Protein AF-A0A8S3RHS4-F1 (afdb_monomer)

Secondary structure (DSSP, 8-state):
-------------------------------HHHHHHHT-TT--TTT-----SS---SS-GGGS-EEEEEEEES---HHHHHHHHHHT-TT-B-TTSPBP--EEEE-STT--HHHHHHHHHTT-EEEE--SS-PPP-TTTHHHHHHHHHHHHHHTT---GGG--EE--GGG---TTHHHHHHHHTT--EE---EE--SSTTSPPPPPEEGGG---S--SSSPPP-S--TT-EE--EEPEEPTTSSSEESSGGG-SS--SSHHHHHHHHHHHHHHHHTTT-PPEEEEE-GGGGGSHHHHHHHHHHHHHHTT-TTEEE--HHHHHHHHHS---GGGGGG-GGGPPP-TTS-------------PPSS-----HHHHHHHHHHHHHHHHHHHHHHHHHHHHHHHHHHHHHHHHHHHHTT-PPPP---------------PPPPPPPP------------------------------------------------------------SSPPPTTHHHHHHHHHHHHHHHT--

pLDDT: mean 75.08, std 28.62, range [23.17, 98.94]

InterPro domains:
  IPR002509 NodB homology domain [PF01522] (65-188)
  IPR011330 Glycoside hydrolase/deacetylase, beta/alpha-barrel [SSF88713] (63-330)
  IPR052740 Carbohydrate Esterase 4 [PTHR45985] (30-362)

Foldseek 3Di:
DDDDDDDDDDDDDDDPPPPPPPPPPVPPPDFPLLVVLVPDPPQAFPFWFGKDLFLPDPAPLVQFFQEEEEEAEEAAAPLLLVLCCLQQPQVQDALLSGGFEYEYAYEAPNHDLCSLLVNVVSVYQYEHAFHPLDADELVCQLVRRLVRLVCCCPSNVDPSLSHQEYEYRPLADHAQSNLVSSVVSNHQEYARFEDEDLALLDGDIAKTAQQSHDRDDRPHDDYYPDGDGRRIYDHLYWAQALVSHDTDSALVRHPDNQPFLVSLLSSLVSSSCSQSVPRSGHHYHYYYSVQPVDVSNSVSSNVNSVVQSPDNRYGNHYPVLSSLCSSPPDTSVCVSVSVSRDDPPPPPDPPPDDDDDDDDDDDDDDDPDDPVRVVVVVVVVVVVVVVVVVVVVVVVVVVVVVVVVVVVVVVVVVVVDDDDDDDDDDDDDDDDDDDDDDDDDDDDDDDDDDDDDDDDDDDDDDDDDDDDDDDDDDDDDDDDDDDDDDDDDDDDDDDDDDDDDDDPDDDDDPVVVVVVVVVVVVVVVVVPD

Solvent-accessible surface area (backbone atoms only — not comparable to full-atom values): 32596 Å² total; per-residue (Å²): 135,90,84,90,83,90,80,91,77,86,86,80,84,77,84,77,78,80,74,77,75,72,80,77,74,79,69,83,71,72,41,70,44,28,53,53,34,70,73,34,92,79,59,42,63,66,56,25,41,58,44,37,57,51,76,85,57,105,54,59,77,88,36,48,49,30,37,32,28,42,39,36,50,46,47,45,31,75,72,47,47,53,53,46,52,68,66,57,34,77,88,47,29,25,72,70,70,27,56,39,26,34,25,35,27,35,20,50,61,80,37,40,35,71,55,47,33,51,43,42,76,70,62,30,41,57,24,28,18,28,34,81,61,54,88,67,40,95,85,49,41,61,57,30,50,52,48,23,45,49,45,44,22,72,66,14,69,42,61,61,90,66,42,26,41,37,32,45,42,95,42,44,41,50,23,56,55,43,65,54,44,39,49,74,70,60,30,52,35,40,44,29,57,56,41,84,44,89,47,70,84,50,78,57,68,34,63,22,25,23,56,63,26,71,66,68,74,66,82,51,70,44,54,41,81,57,62,42,74,57,35,31,40,39,59,35,50,28,42,52,25,59,84,60,77,48,54,19,58,27,72,69,62,26,90,55,68,54,91,42,33,68,47,33,31,47,28,53,48,55,51,48,48,44,30,62,80,62,50,34,43,67,43,70,47,41,34,51,63,73,51,46,76,43,63,43,45,38,50,15,51,42,52,46,51,55,56,46,49,70,36,83,53,33,37,47,29,20,61,68,48,51,50,55,37,70,34,58,75,68,36,55,95,53,49,77,72,36,67,83,71,57,60,85,72,84,83,59,82,83,82,73,86,83,78,93,77,90,82,94,81,86,79,86,92,80,78,83,67,54,72,68,54,47,52,51,50,52,52,49,58,48,51,52,52,53,51,51,52,52,53,50,52,52,50,52,54,53,52,52,53,51,51,52,51,53,52,52,51,54,50,57,63,58,73,74,63,82,79,89,86,81,89,84,84,90,89,89,87,82,90,82,89,81,92,78,91,84,87,86,85,87,85,90,87,88,87,91,89,89,86,84,90,82,87,88,87,86,86,89,85,89,88,87,89,82,90,90,81,89,84,90,85,89,85,89,84,87,81,90,85,87,85,82,91,82,89,81,91,82,87,91,81,83,87,91,87,88,90,85,90,83,89,85,86,74,93,79,63,84,74,61,58,62,60,53,52,57,52,55,56,57,56,62,63,63,77,74,115

Nearest PDB structures (foldseek):
  5z34-assembly1_A  TM=9.126E-01  e=9.620E-29  Bombyx mori
  5znt-assembly1_A  TM=9.200E-01  e=1.596E-27  Bombyx mori
  6hm9-assembly1_A  TM=7.798E-01  e=4.340E-07  Bacillus anthracis
  6hpa-assembly1_A  TM=7.767E-01  e=2.994E-06  Bacillus anthracis
  7bkf-assembly1_A  TM=7.700E-01  e=2.512E-06  Bacillus anthracis

Sequence (529 aa):
MNCKCLFNFLFFTTFVTLSASRYGIEYSSEPSACVTCMNNKTCLAPDCFCCRDELRLPISKRDIPQIVFFTFDDALTDSATKFYHRLFNESRKNPNGCPISMTLFVSHHDTKYNNVNHLYRKGMEIAAHSVSHAHMSNKNFMKEAKNQKRNLATLGGVPENEIVGWRSPFLEPVGDMQPHALKTLGYTYDATLTYSKRSLKDKAPTPFTLDFGWPYDCKVKPCPKRRHFGFWEVPVVSLLDYLHKYDCVYVDGCNNPPPDESSAYKFLMDNFNSYHSKNRVPFGINMHPSWFYIPARLNAMDRFIQTLSKMDDVFIVSVKKMIDWLKNPIGLSQINTFQPWQCQNNNMPHNSHQSHNSQKQKPAWNRQSDPVTRRRNYIRARLEKIQAMRKQSQKQHSDDLTRLHHSNEARKKWWTHKPARHETSHVPARHEDIHVPKPTKPAAIAPWVHRRHDRPVKQNARRPMIIKTSPTAQVVAEVPFWKRKHKTNVSPIKQNEEVAWWEKAIPRTRSSKVEIAKKKELMKKKNRK

Structure (mmCIF, N/CA/C/O backbone):
data_AF-A0A8S3RHS4-F1
#
_entry.id   AF-A0A8S3RHS4-F1
#
loop_
_atom_site.group_PDB
_atom_site.id
_atom_site.type_symbol
_atom_site.label_atom_id
_atom_site.label_alt_id
_atom_site.label_comp_id
_atom_site.label_asym_id
_atom_site.label_entity_id
_atom_site.label_seq_id
_atom_site.pdbx_PDB_ins_code
_atom_site.Cartn_x
_atom_site.Cartn_y
_atom_site.Cartn_z
_atom_site.occupancy
_atom_site.B_iso_or_equiv
_atom_site.auth_seq_id
_atom_site.auth_comp_id
_atom_site.auth_asym_id
_atom_site.auth_atom_id
_atom_site.pdbx_PDB_model_num
ATOM 1 N N . MET A 1 1 ? -32.287 85.988 14.261 1.00 32.41 1 MET A N 1
ATOM 2 C CA . MET A 1 1 ? -32.972 86.802 13.235 1.00 32.41 1 MET A CA 1
ATOM 3 C C . MET A 1 1 ? -32.170 86.724 11.948 1.00 32.41 1 MET A C 1
ATOM 5 O O . MET A 1 1 ? -31.015 87.107 11.978 1.00 32.41 1 MET A O 1
ATOM 9 N N . ASN A 1 2 ? -32.808 86.168 10.911 1.00 33.19 2 ASN A N 1
ATOM 10 C CA . ASN A 1 2 ? -32.649 86.320 9.452 1.00 33.19 2 ASN A CA 1
ATOM 11 C C . ASN A 1 2 ? -31.251 86.335 8.793 1.00 33.19 2 ASN A C 1
ATOM 13 O O . ASN A 1 2 ? -30.382 87.060 9.239 1.00 33.19 2 ASN A O 1
ATOM 17 N N . CYS A 1 3 ? -30.979 85.784 7.604 1.00 30.33 3 CYS A N 1
ATOM 18 C CA . CYS A 1 3 ? -31.499 84.764 6.667 1.00 30.33 3 CYS A CA 1
ATOM 19 C C . CYS A 1 3 ? -30.781 85.062 5.318 1.00 30.33 3 CYS A C 1
ATOM 21 O O . CYS A 1 3 ? -30.451 86.221 5.071 1.00 30.33 3 CYS A O 1
ATOM 23 N N . LYS A 1 4 ? -30.681 84.047 4.436 1.00 35.53 4 LYS A N 1
ATOM 24 C CA . LYS A 1 4 ? -30.269 84.040 3.004 1.00 35.53 4 LYS A CA 1
ATOM 25 C C . LYS A 1 4 ? -28.773 83.745 2.772 1.00 35.53 4 LYS A C 1
ATOM 27 O O . LYS A 1 4 ? -27.932 84.336 3.422 1.00 35.53 4 LYS A O 1
ATOM 32 N N . CYS A 1 5 ? -28.351 82.844 1.882 1.00 32.47 5 CYS A N 1
ATOM 33 C CA . CYS A 1 5 ? -29.015 82.185 0.755 1.00 32.47 5 CYS A CA 1
ATOM 34 C C . CYS A 1 5 ? -28.435 80.777 0.509 1.00 32.47 5 CYS A C 1
ATOM 36 O O . CYS A 1 5 ? -27.260 80.521 0.752 1.00 32.47 5 CYS A O 1
ATOM 38 N N . LEU A 1 6 ? -29.297 79.902 -0.010 1.00 34.41 6 LEU A N 1
ATOM 39 C CA . LEU A 1 6 ? -29.029 78.546 -0.486 1.00 34.41 6 LEU A CA 1
ATOM 40 C C . LEU A 1 6 ? -28.133 78.539 -1.734 1.00 34.41 6 LEU A C 1
ATOM 42 O O . LEU A 1 6 ? -28.345 79.343 -2.640 1.00 34.41 6 LEU A O 1
ATOM 46 N N . PHE A 1 7 ? -27.231 77.558 -1.830 1.00 34.06 7 PHE A N 1
ATOM 47 C CA . PHE A 1 7 ? -26.657 77.124 -3.104 1.00 34.06 7 PHE A CA 1
ATOM 48 C C . PHE A 1 7 ? -26.697 75.596 -3.207 1.00 34.06 7 PHE A C 1
ATOM 50 O O . PHE A 1 7 ? -26.188 74.879 -2.348 1.00 34.06 7 PHE A O 1
ATOM 57 N N . ASN A 1 8 ? -27.365 75.133 -4.262 1.00 34.41 8 ASN A N 1
ATOM 58 C CA . ASN A 1 8 ? -27.528 73.742 -4.665 1.00 34.41 8 ASN A CA 1
ATOM 59 C C . ASN A 1 8 ? -26.185 73.120 -5.066 1.00 34.41 8 ASN A C 1
ATOM 61 O O . ASN A 1 8 ? -25.464 73.704 -5.872 1.00 34.41 8 ASN A O 1
ATOM 65 N N . PHE A 1 9 ? -25.916 71.892 -4.618 1.00 36.78 9 PHE A N 1
ATOM 66 C CA . PHE A 1 9 ? -24.971 70.997 -5.284 1.00 36.78 9 PHE A CA 1
ATOM 67 C C . PHE A 1 9 ? -25.595 69.611 -5.460 1.00 36.78 9 PHE A C 1
ATOM 69 O O . PHE A 1 9 ? -26.187 69.045 -4.543 1.00 36.78 9 PHE A O 1
ATOM 76 N N . LEU A 1 10 ? -25.502 69.126 -6.697 1.00 35.69 10 LEU A N 1
ATOM 77 C CA . LEU A 1 10 ? -26.099 67.903 -7.211 1.00 35.69 10 LEU A CA 1
ATOM 78 C C . LEU A 1 10 ? -25.607 66.647 -6.476 1.00 35.69 10 LEU A C 1
ATOM 80 O O . LEU A 1 10 ? -24.406 66.415 -6.350 1.00 35.69 10 LEU A O 1
ATOM 84 N N . PHE A 1 11 ? -26.552 65.789 -6.087 1.00 33.16 11 PHE A N 1
ATOM 85 C CA . PHE A 1 11 ? -26.299 64.407 -5.686 1.00 33.16 11 PHE A CA 1
ATOM 86 C C . PHE A 1 11 ? -26.014 63.552 -6.930 1.00 33.16 11 PHE A C 1
ATOM 88 O O . PHE A 1 11 ? -26.925 63.244 -7.696 1.00 33.16 11 PHE A O 1
ATOM 95 N N . PHE A 1 12 ? -24.762 63.131 -7.113 1.00 37.38 12 PHE A N 1
ATOM 96 C CA . PHE A 1 12 ? -24.431 61.982 -7.957 1.00 37.38 12 PHE A CA 1
ATOM 97 C C . PHE A 1 12 ? -24.548 60.708 -7.115 1.00 37.38 12 PHE A C 1
ATOM 99 O O . PHE A 1 12 ? -23.742 60.451 -6.223 1.00 37.38 12 PHE A O 1
ATOM 106 N N . THR A 1 13 ? -25.575 59.909 -7.390 1.00 37.72 13 THR A N 1
ATOM 107 C CA . THR A 1 13 ? -25.770 58.569 -6.836 1.00 37.72 13 THR A CA 1
ATOM 108 C C . THR A 1 13 ? -24.905 57.564 -7.597 1.00 37.72 13 THR A C 1
ATOM 110 O O . THR A 1 13 ? -25.289 57.043 -8.640 1.00 37.72 13 THR A O 1
ATOM 113 N N . THR A 1 14 ? -23.720 57.253 -7.073 1.00 38.88 14 THR A N 1
ATOM 114 C CA . THR A 1 14 ? -22.961 56.072 -7.498 1.00 38.88 14 THR A CA 1
ATOM 115 C C . THR A 1 14 ? -23.444 54.853 -6.712 1.00 38.88 14 THR A C 1
ATOM 117 O O . THR A 1 14 ? -23.148 54.669 -5.533 1.00 38.88 14 THR A O 1
ATOM 120 N N . PHE A 1 15 ? -24.226 54.004 -7.380 1.00 36.84 15 PHE A N 1
ATOM 121 C CA . PHE A 1 15 ? -24.562 52.662 -6.912 1.00 36.84 15 PHE A CA 1
ATOM 122 C C . PHE A 1 15 ? -23.284 51.813 -6.843 1.00 36.84 15 PHE A C 1
ATOM 124 O O . PHE A 1 15 ? -22.827 51.270 -7.846 1.00 36.84 15 PHE A O 1
ATOM 131 N N . VAL A 1 16 ? -22.705 51.674 -5.650 1.00 38.75 16 VAL A N 1
ATOM 132 C CA . VAL A 1 16 ? -21.747 50.602 -5.365 1.00 38.75 16 VAL A CA 1
ATOM 133 C C . VAL A 1 16 ? -22.563 49.343 -5.093 1.00 38.75 16 VAL A C 1
ATOM 135 O O . VAL A 1 16 ? -23.059 49.123 -3.990 1.00 38.75 16 VAL A O 1
ATOM 138 N N . THR A 1 17 ? -22.733 48.504 -6.112 1.00 36.22 17 THR A N 1
ATOM 139 C CA . THR A 1 17 ? -23.189 47.130 -5.906 1.00 36.22 17 THR A CA 1
ATOM 140 C C . THR A 1 17 ? -22.100 46.387 -5.133 1.00 36.22 17 THR A C 1
ATOM 142 O O . THR A 1 17 ? -21.098 45.972 -5.716 1.00 36.22 17 THR A O 1
ATOM 145 N N . LEU A 1 18 ? -22.279 46.214 -3.819 1.00 35.97 18 LEU A N 1
ATOM 146 C CA . LEU A 1 18 ? -21.544 45.204 -3.060 1.00 35.97 18 LEU A CA 1
ATOM 147 C C . LEU A 1 18 ? -21.957 43.830 -3.599 1.00 35.97 18 LEU A C 1
ATOM 149 O O . LEU A 1 18 ? -22.933 43.225 -3.156 1.00 35.97 18 LEU A O 1
ATOM 153 N N . SER A 1 19 ? -21.205 43.313 -4.565 1.00 36.78 19 SER A N 1
ATOM 154 C CA . SER A 1 19 ? -21.173 41.882 -4.818 1.00 36.78 19 SER A CA 1
ATOM 155 C C . SER A 1 19 ? -20.566 41.229 -3.581 1.00 36.78 19 SER A C 1
ATOM 157 O O . SER A 1 19 ? -19.352 41.270 -3.376 1.00 36.78 19 SER A O 1
ATOM 159 N N . ALA A 1 20 ? -21.416 40.652 -2.733 1.00 37.62 20 ALA A N 1
ATOM 160 C CA . ALA A 1 20 ? -20.989 39.690 -1.736 1.00 37.62 20 ALA A CA 1
ATOM 161 C C . ALA A 1 20 ? -20.329 38.528 -2.488 1.00 37.62 20 ALA A C 1
ATOM 163 O O . ALA A 1 20 ? -21.006 37.628 -2.989 1.00 37.62 20 ALA A O 1
ATOM 164 N N . SER A 1 21 ? -19.000 38.574 -2.607 1.00 34.62 21 SER A N 1
AT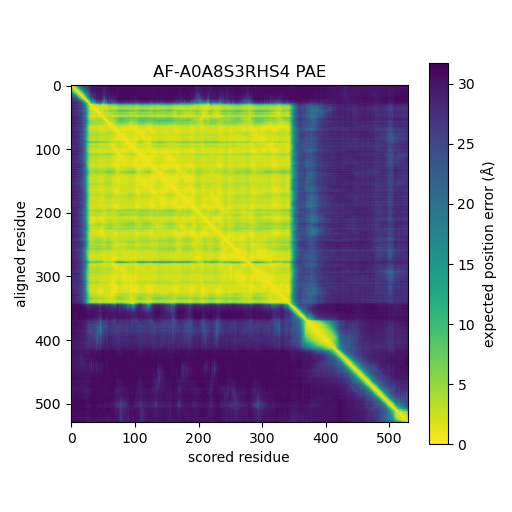OM 165 C CA . SER A 1 21 ? -18.201 37.402 -2.932 1.00 34.62 21 SER A CA 1
ATOM 166 C C . SER A 1 21 ? -18.559 36.356 -1.894 1.00 34.62 21 SER A C 1
ATOM 168 O O . SER A 1 21 ? -18.160 36.441 -0.732 1.00 34.62 21 SER A O 1
ATOM 170 N N . ARG A 1 22 ? -19.392 35.402 -2.316 1.00 39.03 22 ARG A N 1
ATOM 171 C CA . ARG A 1 22 ? -19.654 34.180 -1.575 1.00 39.03 22 ARG A CA 1
ATOM 172 C C . ARG A 1 22 ? -18.288 33.627 -1.207 1.00 39.03 22 ARG A C 1
ATOM 174 O O . ARG A 1 22 ? -17.518 33.252 -2.088 1.00 39.03 22 ARG A O 1
ATOM 181 N N . TYR A 1 23 ? -18.002 33.603 0.090 1.00 42.38 23 TYR A N 1
ATOM 182 C CA . TYR A 1 23 ? -17.009 32.709 0.650 1.00 42.38 23 TYR A CA 1
ATOM 183 C C . TYR A 1 23 ? -17.354 31.316 0.127 1.00 42.38 23 TYR A C 1
ATOM 185 O O . TYR A 1 23 ? -18.297 30.676 0.591 1.00 42.38 23 TYR A O 1
ATOM 193 N N . GLY A 1 24 ? -16.636 30.887 -0.908 1.00 36.91 24 GLY A N 1
ATOM 194 C CA . GLY A 1 24 ? -16.614 29.511 -1.353 1.00 36.91 24 GLY A CA 1
ATOM 195 C C . GLY A 1 24 ? -15.936 28.716 -0.256 1.00 36.91 24 GLY A C 1
ATOM 196 O O . GLY A 1 24 ? -14.738 28.467 -0.310 1.00 36.91 24 GLY A O 1
ATOM 197 N N . ILE A 1 25 ? -16.698 28.357 0.775 1.00 35.69 25 ILE A N 1
ATOM 198 C CA . ILE A 1 25 ? -16.360 27.208 1.594 1.00 35.69 25 ILE A CA 1
ATOM 199 C C . ILE A 1 25 ? -16.497 26.034 0.631 1.00 35.69 25 ILE A C 1
ATOM 201 O O . ILE A 1 25 ? -17.598 25.548 0.375 1.00 35.69 25 ILE A O 1
ATOM 205 N N . GLU A 1 26 ? -15.379 25.634 0.034 1.00 36.19 26 GLU A N 1
ATOM 206 C CA . GLU A 1 26 ? -15.253 24.373 -0.678 1.00 36.19 26 GLU A CA 1
ATOM 207 C C . GLU A 1 26 ? -15.360 23.275 0.387 1.00 36.19 26 GLU A C 1
ATOM 209 O O . GLU A 1 26 ? -14.378 22.733 0.892 1.00 36.19 26 GLU A O 1
ATOM 214 N N . TYR A 1 27 ? -16.589 23.018 0.840 1.00 40.66 27 TYR A N 1
ATOM 215 C CA . TYR A 1 27 ? -16.880 21.841 1.629 1.00 40.66 27 TYR A CA 1
ATOM 216 C C . TYR A 1 27 ? -16.653 20.689 0.661 1.00 40.66 27 TYR A C 1
ATOM 218 O O . TYR A 1 27 ? -17.451 20.475 -0.250 1.00 40.66 27 TYR A O 1
ATOM 226 N N . SER A 1 28 ? -15.522 20.001 0.808 1.00 49.75 28 SER A N 1
ATOM 227 C CA . SER A 1 28 ? -15.296 18.683 0.226 1.00 49.75 28 SER A CA 1
ATOM 228 C C . SER A 1 28 ? -16.450 17.793 0.686 1.00 49.75 28 SER A C 1
ATOM 230 O O . SER A 1 28 ? -16.400 17.198 1.763 1.00 49.75 28 SER A O 1
ATOM 232 N N . SER A 1 29 ? -17.548 17.790 -0.067 1.00 66.62 29 SER A N 1
ATOM 233 C CA . SER A 1 29 ? -18.721 17.003 0.259 1.00 66.62 29 SER A CA 1
ATOM 234 C C . SER A 1 29 ? -18.359 15.553 -0.004 1.00 66.62 29 SER A C 1
ATOM 236 O O . SER A 1 29 ? -18.135 15.171 -1.153 1.00 66.62 29 SER A O 1
ATOM 238 N N . GLU A 1 30 ? -18.277 14.769 1.067 1.00 78.81 30 GLU A N 1
ATOM 239 C CA . GLU A 1 30 ? -18.128 13.318 0.997 1.00 78.81 30 GLU A CA 1
ATOM 240 C C . GLU A 1 30 ? -19.074 12.730 -0.064 1.00 78.81 30 GLU A C 1
ATOM 242 O O . GLU A 1 30 ? -20.243 13.137 -0.120 1.00 78.81 30 GLU A O 1
ATOM 247 N N . PRO A 1 31 ? -18.622 11.772 -0.898 1.00 86.31 31 PRO A N 1
ATOM 248 C CA . PRO A 1 31 ? -19.474 11.184 -1.921 1.00 86.31 31 PRO A CA 1
ATOM 249 C C . PRO A 1 31 ? -20.783 10.640 -1.339 1.00 86.31 31 PRO A C 1
ATOM 251 O O . PRO A 1 31 ? -20.810 10.068 -0.244 1.00 86.31 31 PRO A O 1
ATOM 254 N N . SER A 1 32 ? -21.876 10.738 -2.101 1.00 87.00 32 SER A N 1
ATOM 255 C CA . SER A 1 32 ? -23.215 10.328 -1.644 1.00 87.00 32 SER A CA 1
ATOM 256 C C . SER A 1 32 ? -23.270 8.874 -1.159 1.00 87.00 32 SER A C 1
ATOM 258 O O . SER A 1 32 ? -23.954 8.573 -0.179 1.00 87.00 32 SER A O 1
ATOM 260 N N . ALA A 1 33 ? -22.510 7.974 -1.789 1.00 91.50 33 ALA A N 1
ATOM 261 C CA . ALA A 1 33 ? -22.380 6.582 -1.367 1.00 91.50 33 ALA A CA 1
ATOM 262 C C . ALA A 1 33 ? -21.690 6.438 0.005 1.00 91.50 33 ALA A C 1
ATOM 264 O O . ALA A 1 33 ? -22.145 5.636 0.822 1.00 91.50 33 ALA A O 1
ATOM 265 N N . CYS A 1 34 ? -20.671 7.252 0.301 1.00 93.50 34 CYS A N 1
ATOM 266 C CA . CYS A 1 34 ? -20.006 7.284 1.608 1.00 93.50 34 CYS A CA 1
ATOM 267 C C . CYS A 1 34 ? -20.945 7.805 2.698 1.00 93.50 34 CYS A C 1
ATOM 269 O O . CYS A 1 34 ? -21.090 7.172 3.743 1.00 93.50 34 CYS A O 1
ATOM 271 N N . VAL A 1 35 ? -21.665 8.899 2.427 1.00 93.06 35 VAL A N 1
ATOM 272 C CA . VAL A 1 35 ? -22.676 9.450 3.349 1.00 93.06 35 VAL A CA 1
ATOM 273 C C . VAL A 1 35 ? -23.791 8.437 3.616 1.00 93.06 35 VAL A C 1
ATOM 275 O O . VAL A 1 35 ? -24.149 8.187 4.766 1.00 93.06 35 VAL A O 1
ATOM 278 N N . THR A 1 36 ? -24.300 7.792 2.562 1.00 94.69 36 THR A N 1
ATOM 279 C CA . THR A 1 36 ? -25.324 6.743 2.675 1.00 94.69 36 THR A CA 1
ATOM 280 C C . THR A 1 36 ? -24.827 5.574 3.521 1.00 94.69 36 THR A C 1
ATOM 282 O O . THR A 1 36 ? -25.572 5.070 4.358 1.00 94.69 36 THR A O 1
ATOM 285 N N . CYS A 1 37 ? -23.573 5.160 3.331 1.00 95.25 37 CYS A N 1
ATOM 286 C CA . CYS A 1 37 ? -22.951 4.106 4.120 1.00 95.25 37 CYS A CA 1
ATOM 287 C C . CYS A 1 37 ? -22.838 4.495 5.598 1.00 95.25 37 CYS A C 1
ATOM 289 O O . CYS A 1 37 ? -23.269 3.736 6.459 1.00 95.25 37 CYS A O 1
ATOM 291 N N . MET A 1 38 ? -22.313 5.686 5.906 1.00 92.75 38 MET A N 1
ATOM 292 C CA . MET A 1 38 ? -22.122 6.140 7.290 1.00 92.75 38 MET A CA 1
ATOM 293 C C . MET A 1 38 ? -23.441 6.290 8.056 1.00 92.75 38 MET A C 1
ATOM 295 O O . MET A 1 38 ? -23.489 6.029 9.255 1.00 92.75 38 MET A O 1
ATOM 299 N N . ASN A 1 39 ? -24.521 6.659 7.365 1.00 93.38 39 ASN A N 1
ATOM 300 C CA . ASN A 1 39 ? -25.862 6.730 7.950 1.00 93.38 39 ASN A CA 1
ATOM 301 C C . ASN A 1 39 ? -26.544 5.354 8.051 1.00 93.38 39 ASN A C 1
ATOM 303 O O . ASN A 1 39 ? -27.611 5.221 8.660 1.00 93.38 39 ASN A O 1
ATOM 307 N N . ASN A 1 40 ? -25.955 4.314 7.458 1.00 93.12 40 ASN A N 1
ATOM 308 C CA . ASN A 1 40 ? -26.501 2.972 7.476 1.00 93.12 40 ASN A CA 1
ATOM 309 C C . ASN A 1 40 ? -26.073 2.217 8.743 1.00 93.12 40 ASN A C 1
ATOM 311 O O . ASN A 1 40 ? -24.927 1.808 8.899 1.00 93.12 40 ASN A O 1
ATOM 315 N N . LYS A 1 41 ? -27.046 1.920 9.609 1.00 92.12 41 LYS A N 1
ATOM 316 C CA . LYS A 1 41 ? -26.834 1.204 10.881 1.00 92.12 41 LYS A CA 1
ATOM 317 C C . LYS A 1 41 ? -26.406 -0.266 10.737 1.00 92.12 41 LYS A C 1
ATOM 319 O O . LYS A 1 41 ? -26.124 -0.910 11.741 1.00 92.12 41 LYS A O 1
ATOM 324 N N . THR A 1 42 ? -26.401 -0.819 9.524 1.00 93.25 42 THR A N 1
ATOM 325 C CA . THR A 1 42 ? -26.029 -2.219 9.248 1.00 93.25 42 THR A CA 1
ATOM 326 C C . THR A 1 42 ? -24.594 -2.376 8.750 1.00 93.25 42 THR A C 1
ATOM 328 O O . THR A 1 42 ? -24.045 -3.471 8.861 1.00 93.25 42 THR A O 1
ATOM 331 N N . CYS A 1 43 ? -23.963 -1.306 8.247 1.00 94.38 43 CYS A N 1
ATOM 332 C CA . CYS A 1 43 ? -22.553 -1.343 7.872 1.00 94.38 43 CYS A CA 1
ATOM 333 C C . CYS A 1 43 ? -21.679 -1.096 9.100 1.00 94.38 43 CYS A C 1
ATOM 335 O O . CYS A 1 43 ? -21.408 0.045 9.467 1.00 94.38 43 CYS A O 1
ATOM 337 N N . LEU A 1 44 ? -21.266 -2.179 9.753 1.00 92.50 44 LEU A N 1
ATOM 338 C CA . LEU A 1 44 ? -20.461 -2.129 10.966 1.00 92.50 44 LEU A CA 1
ATOM 339 C C . LEU A 1 44 ? -19.227 -3.022 10.828 1.00 92.50 44 LEU A C 1
ATOM 341 O O . LEU A 1 44 ? -19.286 -4.118 10.256 1.00 92.50 44 LEU A O 1
ATOM 345 N N . ALA A 1 45 ? -18.116 -2.563 11.401 1.00 91.00 45 ALA A N 1
ATOM 346 C CA . ALA A 1 45 ? -16.912 -3.366 11.539 1.00 91.00 45 ALA A CA 1
ATOM 347 C C . ALA A 1 45 ? -17.215 -4.626 12.387 1.00 91.00 45 ALA A C 1
ATOM 349 O O . ALA A 1 45 ? -18.057 -4.564 13.290 1.00 91.00 45 ALA A O 1
ATOM 350 N N . PRO A 1 46 ? -16.585 -5.784 12.109 1.00 94.94 46 PRO A N 1
ATOM 351 C CA . PRO A 1 46 ? -15.481 -6.002 11.167 1.00 94.94 46 PRO A CA 1
ATOM 352 C C . PRO A 1 46 ? -15.912 -6.314 9.722 1.00 94.94 46 PRO A C 1
ATOM 354 O O . PRO A 1 46 ? -15.059 -6.523 8.860 1.00 94.94 46 PRO A O 1
ATOM 357 N N . ASP A 1 47 ? -17.212 -6.418 9.449 1.00 94.81 47 ASP A N 1
ATOM 358 C CA . ASP A 1 47 ? -17.706 -6.946 8.171 1.00 94.81 47 ASP A CA 1
ATOM 359 C C . ASP A 1 47 ? -17.859 -5.884 7.087 1.00 94.81 47 ASP A C 1
ATOM 361 O O . ASP A 1 47 ? -17.784 -6.204 5.904 1.00 94.81 47 ASP A O 1
ATOM 365 N N . CYS A 1 48 ? -18.097 -4.639 7.492 1.00 96.69 48 CYS A N 1
ATOM 366 C CA . CYS A 1 48 ? -18.309 -3.520 6.594 1.00 96.69 48 CYS A CA 1
ATOM 367 C C . CYS A 1 48 ? -17.643 -2.268 7.164 1.00 96.69 48 CYS A C 1
ATOM 369 O O . CYS A 1 48 ? -17.758 -1.980 8.357 1.00 96.69 48 CYS A O 1
ATOM 371 N N . PHE A 1 49 ? -16.946 -1.521 6.314 1.00 96.56 49 PHE A N 1
ATOM 372 C CA . PHE A 1 49 ? -16.308 -0.266 6.690 1.00 96.56 49 PHE A CA 1
ATOM 373 C C . PHE A 1 49 ? -16.579 0.765 5.605 1.00 96.56 49 PHE A C 1
ATOM 375 O O . PHE A 1 49 ? -16.224 0.553 4.452 1.00 96.56 49 PHE A O 1
ATOM 382 N N . CYS A 1 50 ? -17.230 1.869 5.961 1.00 95.50 50 CYS A N 1
ATOM 383 C CA . CYS A 1 50 ? -17.554 2.924 5.003 1.00 95.50 50 CYS A CA 1
ATOM 384 C C . CYS A 1 50 ? -16.340 3.761 4.628 1.00 95.50 50 CYS A C 1
ATOM 386 O O . CYS A 1 50 ? -15.606 4.186 5.526 1.00 95.50 50 CYS A O 1
ATOM 388 N N . CYS A 1 51 ? -16.237 4.097 3.340 1.00 93.25 51 CYS A N 1
ATOM 389 C CA . CYS A 1 51 ? -15.384 5.179 2.872 1.00 93.25 51 CYS A CA 1
ATOM 390 C C . CYS A 1 51 ? -15.690 6.462 3.646 1.00 93.25 51 CYS A C 1
ATOM 392 O O . CYS A 1 51 ? -16.848 6.775 3.936 1.00 93.25 51 CYS A O 1
ATOM 394 N N . ARG A 1 52 ? -14.619 7.148 4.030 1.00 91.19 52 ARG A N 1
ATOM 395 C CA . ARG A 1 52 ? -14.628 8.397 4.790 1.00 91.19 52 ARG A CA 1
ATOM 396 C C . ARG A 1 52 ? -13.241 9.015 4.744 1.00 91.19 52 ARG A C 1
ATOM 398 O O . ARG A 1 52 ? -12.246 8.285 4.691 1.00 91.19 52 ARG A O 1
ATOM 405 N N . ASP A 1 53 ? -13.197 10.330 4.813 1.00 86.75 53 ASP A N 1
ATOM 406 C CA . ASP A 1 53 ? -11.993 11.146 4.873 1.00 86.75 53 ASP A CA 1
ATOM 407 C C . ASP A 1 53 ? -11.483 11.354 6.312 1.00 86.75 53 ASP A C 1
ATOM 409 O O . ASP A 1 53 ? -10.373 11.832 6.525 1.00 86.75 53 ASP A O 1
ATOM 413 N N . GLU A 1 54 ? -12.269 10.952 7.309 1.00 86.50 54 GLU A N 1
ATOM 414 C CA . GLU A 1 54 ? -11.960 10.987 8.736 1.00 86.50 54 GLU A CA 1
ATOM 415 C C . GLU A 1 54 ? -12.534 9.747 9.412 1.00 86.50 54 GLU A C 1
ATOM 417 O O . GLU A 1 54 ? -13.681 9.375 9.175 1.00 86.50 54 GLU A O 1
ATOM 422 N N . LEU A 1 55 ? -11.763 9.113 10.298 1.00 88.25 55 LEU A N 1
ATOM 423 C CA . LEU A 1 55 ? -12.139 7.820 10.876 1.00 88.25 55 LEU A CA 1
ATOM 424 C C . LEU A 1 55 ? -13.446 7.869 11.698 1.00 88.25 55 LEU A C 1
ATOM 426 O O . LEU A 1 55 ? -14.226 6.914 11.648 1.00 88.25 55 LEU A O 1
ATOM 430 N N . ARG A 1 56 ? -13.717 8.986 12.396 1.00 85.81 56 ARG A N 1
ATOM 431 C CA . ARG A 1 56 ? -14.895 9.192 13.274 1.00 85.81 56 ARG A CA 1
ATOM 432 C C . ARG A 1 56 ? -15.135 8.011 14.226 1.00 85.81 56 ARG A C 1
ATOM 434 O O . ARG A 1 56 ? -16.235 7.473 14.318 1.00 85.81 56 ARG A O 1
ATOM 441 N N . LEU A 1 57 ? -14.066 7.579 14.888 1.00 87.56 57 LEU A N 1
ATOM 442 C CA . LEU A 1 57 ? -14.086 6.490 15.863 1.00 87.56 57 LEU A CA 1
ATOM 443 C C . LEU A 1 57 ? -14.380 7.037 17.266 1.00 87.56 57 LEU A C 1
ATOM 445 O O . LEU A 1 57 ? -14.083 8.204 17.525 1.00 87.56 57 LEU A O 1
ATOM 449 N N . PRO A 1 58 ? -14.890 6.210 18.197 1.00 89.75 58 PRO A N 1
ATOM 450 C CA . PRO A 1 58 ? -14.997 6.557 19.617 1.00 89.75 58 PRO A CA 1
ATOM 451 C C . PRO A 1 58 ? -13.616 6.523 20.310 1.00 89.75 58 PRO A C 1
ATOM 453 O O . PRO A 1 58 ? -13.445 5.917 21.361 1.00 89.75 58 PRO A O 1
ATOM 456 N N . ILE A 1 59 ? -12.609 7.124 19.675 1.00 90.94 59 ILE A N 1
ATOM 457 C CA . ILE A 1 59 ? -11.213 7.211 20.107 1.00 90.94 59 ILE A CA 1
ATOM 458 C C . ILE A 1 59 ? -10.781 8.654 19.841 1.00 90.94 59 ILE A C 1
ATOM 460 O O . ILE A 1 59 ? -11.051 9.193 18.764 1.00 90.94 59 ILE A O 1
ATOM 464 N N . SER A 1 60 ? -10.118 9.293 20.807 1.00 91.81 60 SER A N 1
ATOM 465 C CA . SER A 1 60 ? -9.568 10.636 20.602 1.00 91.81 60 SER A CA 1
ATOM 466 C C . SER A 1 60 ? -8.597 10.632 19.426 1.00 91.81 60 SER A C 1
ATOM 468 O O . SER A 1 60 ? -7.805 9.706 19.271 1.00 91.81 60 SER A O 1
ATOM 470 N N . LYS A 1 61 ? -8.590 11.694 18.615 1.00 90.69 61 LYS A N 1
ATOM 471 C CA . LYS A 1 61 ? -7.711 11.772 17.439 1.00 90.69 61 LYS A CA 1
ATOM 472 C C . LYS A 1 61 ? -6.229 11.589 17.789 1.00 90.69 61 LYS A C 1
ATOM 474 O O . LYS A 1 61 ? -5.490 11.027 16.993 1.00 90.69 61 LYS A O 1
ATOM 479 N N . ARG A 1 62 ? -5.805 12.035 18.979 1.00 91.94 62 ARG A N 1
ATOM 480 C CA . ARG A 1 62 ? -4.426 11.870 19.477 1.00 91.94 62 ARG A CA 1
ATOM 481 C C . ARG A 1 62 ? -4.089 10.423 19.846 1.00 91.94 62 ARG A C 1
ATOM 483 O O . ARG A 1 62 ? -2.927 10.048 19.763 1.00 91.94 62 ARG A O 1
ATOM 490 N N . ASP A 1 63 ? -5.101 9.624 20.173 1.00 94.69 63 ASP A N 1
ATOM 491 C CA . ASP A 1 63 ? -4.959 8.221 20.566 1.00 94.69 63 ASP A CA 1
ATOM 492 C C . ASP A 1 63 ? -5.125 7.263 19.380 1.00 94.69 63 ASP A C 1
ATOM 494 O O . ASP A 1 63 ? -4.990 6.054 19.545 1.00 94.69 63 ASP A O 1
ATOM 498 N N . ILE A 1 64 ? -5.429 7.764 18.179 1.00 96.12 64 ILE A N 1
ATOM 499 C CA . ILE A 1 64 ? -5.456 6.947 16.962 1.00 96.12 64 ILE A CA 1
ATOM 500 C C . ILE A 1 64 ? -4.009 6.748 16.483 1.00 96.12 64 ILE A C 1
ATOM 502 O O . ILE A 1 64 ? -3.341 7.754 16.228 1.00 96.12 64 ILE A O 1
ATOM 506 N N . PRO A 1 65 ? -3.515 5.507 16.310 1.00 97.25 65 PRO A N 1
ATOM 507 C CA . PRO A 1 65 ? -2.205 5.274 15.709 1.00 97.25 65 PRO A CA 1
ATOM 508 C C . PRO A 1 65 ? -2.187 5.773 14.262 1.00 97.25 65 PRO A C 1
ATOM 510 O O . PRO A 1 65 ? -3.090 5.469 13.480 1.00 97.25 65 PRO A O 1
ATOM 513 N N . GLN A 1 66 ? -1.138 6.491 13.867 1.00 98.06 66 GLN A N 1
ATOM 514 C CA . GLN A 1 66 ? -0.894 6.732 12.451 1.00 98.06 66 GLN A CA 1
ATOM 515 C C . GLN A 1 66 ? -0.350 5.451 11.825 1.00 98.06 66 GLN A C 1
ATOM 517 O O . GLN A 1 66 ? 0.814 5.090 11.989 1.00 98.06 66 GLN A O 1
ATOM 522 N N . ILE A 1 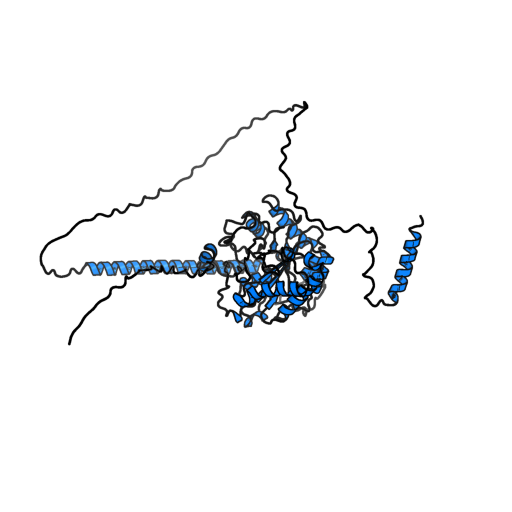67 ? -1.196 4.781 11.054 1.00 98.69 67 ILE A N 1
ATOM 523 C CA . ILE A 1 67 ? -0.783 3.624 10.268 1.00 98.69 67 ILE A CA 1
ATOM 524 C C . ILE A 1 67 ? -0.071 4.105 9.006 1.00 98.69 67 ILE A C 1
ATOM 526 O O . ILE A 1 67 ? -0.603 4.939 8.271 1.00 98.69 67 ILE A O 1
ATOM 530 N N . VAL A 1 68 ? 1.107 3.552 8.740 1.00 98.88 68 VAL A N 1
ATOM 531 C CA . VAL A 1 68 ? 1.835 3.705 7.480 1.00 98.88 68 VAL A CA 1
ATOM 532 C C . VAL A 1 68 ? 2.023 2.318 6.881 1.00 98.88 68 VAL A C 1
ATOM 534 O O . VAL A 1 68 ? 2.446 1.397 7.576 1.00 98.88 68 VAL A O 1
ATOM 537 N N . PHE A 1 69 ? 1.710 2.147 5.602 1.00 98.81 69 PHE A N 1
ATOM 538 C CA . PHE A 1 69 ? 1.949 0.885 4.909 1.00 98.81 69 PHE A CA 1
ATOM 539 C C . PHE A 1 69 ? 2.739 1.121 3.626 1.00 98.81 69 PHE A C 1
ATOM 541 O O . PHE A 1 69 ? 2.430 2.005 2.828 1.00 98.81 69 PHE A O 1
ATOM 548 N N . PHE A 1 70 ? 3.770 0.303 3.435 1.00 98.88 70 PHE A N 1
ATOM 549 C CA . PHE A 1 70 ? 4.578 0.294 2.224 1.00 98.88 70 PHE A CA 1
ATOM 550 C C . PHE A 1 70 ? 4.165 -0.886 1.364 1.00 98.88 70 PHE A C 1
ATOM 552 O O . PHE A 1 70 ? 4.003 -2.005 1.869 1.00 98.88 70 PHE A O 1
ATOM 559 N N . THR A 1 71 ? 4.018 -0.633 0.071 1.00 98.88 71 THR A N 1
ATOM 560 C CA . THR A 1 71 ? 3.754 -1.669 -0.915 1.00 98.88 71 THR A CA 1
ATOM 561 C C . THR A 1 71 ? 4.785 -1.605 -2.027 1.00 98.88 71 THR A C 1
ATOM 563 O O . THR A 1 71 ? 5.135 -0.516 -2.493 1.00 98.88 71 THR A O 1
ATOM 566 N N . PHE A 1 72 ? 5.281 -2.777 -2.409 1.00 98.88 72 PHE A N 1
ATOM 567 C CA . PHE A 1 72 ? 6.200 -2.927 -3.523 1.00 98.88 72 PHE A CA 1
ATOM 568 C C . PHE A 1 72 ? 5.643 -3.906 -4.533 1.00 98.88 72 PHE A C 1
ATOM 570 O O . PHE A 1 72 ? 5.264 -5.018 -4.157 1.00 98.88 72 PHE A O 1
ATOM 577 N N . ASP A 1 73 ? 5.629 -3.486 -5.788 1.00 98.81 73 ASP A N 1
ATOM 578 C CA . ASP A 1 73 ? 5.104 -4.283 -6.885 1.00 98.81 73 ASP A CA 1
ATOM 579 C C . ASP A 1 73 ? 6.243 -5.003 -7.628 1.00 98.81 73 ASP A C 1
ATOM 581 O O . ASP A 1 73 ? 7.429 -4.698 -7.447 1.00 98.81 73 ASP A O 1
ATOM 585 N N . ASP A 1 74 ? 5.848 -5.954 -8.473 1.00 98.56 74 ASP A N 1
ATOM 586 C CA . ASP A 1 74 ? 6.680 -6.749 -9.378 1.00 98.56 74 ASP A CA 1
ATOM 587 C C . ASP A 1 74 ? 7.532 -7.869 -8.759 1.00 98.56 74 ASP A C 1
ATOM 589 O O . ASP A 1 74 ? 7.287 -8.395 -7.669 1.00 98.56 74 ASP A O 1
ATOM 593 N N . ALA A 1 75 ? 8.468 -8.363 -9.570 1.00 98.38 75 ALA A N 1
ATOM 594 C CA . ALA A 1 75 ? 9.242 -9.557 -9.333 1.00 98.38 75 ALA A CA 1
ATOM 595 C C . ALA A 1 75 ? 10.197 -9.407 -8.143 1.00 98.38 75 ALA A C 1
ATOM 597 O O . ALA A 1 75 ? 10.994 -8.465 -8.055 1.00 98.38 75 ALA A O 1
ATOM 598 N N . LEU A 1 76 ? 10.219 -10.417 -7.269 1.00 98.38 76 LEU A N 1
ATOM 599 C CA . LEU A 1 76 ? 11.189 -10.487 -6.174 1.00 98.38 76 LEU A CA 1
ATOM 600 C C . LEU A 1 76 ? 12.521 -11.058 -6.655 1.00 98.38 76 LEU A C 1
ATOM 602 O O . LEU A 1 76 ? 12.815 -12.249 -6.526 1.00 98.38 76 LEU A O 1
ATOM 606 N N . THR A 1 77 ? 13.344 -10.170 -7.200 1.00 98.44 77 THR A N 1
ATOM 607 C CA . THR A 1 77 ? 14.728 -10.453 -7.594 1.00 98.44 77 THR A CA 1
ATOM 608 C C . THR A 1 77 ? 15.691 -10.338 -6.407 1.00 98.44 77 THR A C 1
ATOM 610 O O . THR A 1 77 ? 15.364 -9.767 -5.361 1.00 98.44 77 THR A O 1
ATOM 613 N N . ASP A 1 78 ? 16.919 -10.837 -6.562 1.00 98.38 78 ASP A N 1
ATOM 614 C CA . ASP A 1 78 ? 17.967 -10.690 -5.539 1.00 98.38 78 ASP A CA 1
ATOM 615 C C . ASP A 1 78 ? 18.347 -9.220 -5.307 1.00 98.38 78 ASP A C 1
ATOM 617 O O . ASP A 1 78 ? 18.643 -8.816 -4.182 1.00 98.38 78 ASP A O 1
ATOM 621 N N . SER A 1 79 ? 18.310 -8.396 -6.358 1.00 97.31 79 SER A N 1
ATOM 622 C CA . SER A 1 79 ? 18.586 -6.958 -6.267 1.00 97.31 79 SER A CA 1
ATOM 623 C C . SER A 1 79 ? 17.520 -6.231 -5.450 1.00 97.31 79 SER A C 1
ATOM 625 O O . SER A 1 79 ? 17.863 -5.511 -4.514 1.00 97.31 79 SER A O 1
ATOM 627 N N . ALA A 1 80 ? 16.237 -6.469 -5.746 1.00 98.06 80 ALA A N 1
ATOM 628 C CA . ALA A 1 80 ? 15.131 -5.883 -4.989 1.00 98.06 80 ALA A CA 1
ATOM 629 C C . ALA A 1 80 ? 15.180 -6.310 -3.512 1.00 98.06 80 ALA A C 1
ATOM 631 O O . ALA A 1 80 ? 15.085 -5.485 -2.603 1.00 98.06 80 ALA A O 1
ATOM 632 N N . THR A 1 81 ? 15.455 -7.594 -3.272 1.00 98.25 81 THR A N 1
ATOM 633 C CA . THR A 1 81 ? 15.537 -8.180 -1.929 1.00 98.25 81 THR A CA 1
ATOM 634 C C . THR A 1 81 ? 16.633 -7.533 -1.072 1.00 98.25 81 THR A C 1
ATOM 636 O O . THR A 1 81 ? 16.420 -7.293 0.117 1.00 98.25 81 THR A O 1
ATOM 639 N N . LYS A 1 82 ? 17.777 -7.144 -1.655 1.00 98.44 82 LYS A N 1
ATOM 640 C CA . LYS A 1 82 ? 18.825 -6.391 -0.936 1.00 98.44 82 LYS A CA 1
ATOM 641 C C . LYS A 1 82 ? 18.336 -5.030 -0.438 1.00 98.44 82 LYS A C 1
ATOM 643 O O . LYS A 1 82 ? 18.659 -4.654 0.691 1.00 98.44 82 LYS A O 1
ATOM 648 N N . PHE A 1 83 ? 17.553 -4.302 -1.238 1.00 98.62 83 PHE A N 1
ATOM 649 C CA . PHE A 1 83 ? 16.960 -3.037 -0.793 1.00 98.62 83 PHE A CA 1
ATOM 650 C C . PHE A 1 83 ? 16.008 -3.266 0.378 1.00 98.62 83 PHE A C 1
ATOM 652 O O . PHE A 1 83 ? 16.107 -2.583 1.396 1.00 98.62 83 PHE A O 1
ATOM 659 N N . TYR A 1 84 ? 15.151 -4.281 0.281 1.00 98.56 84 TYR A N 1
ATOM 660 C CA . TYR A 1 84 ? 14.204 -4.607 1.343 1.00 98.56 84 TYR A CA 1
ATOM 661 C C . TYR A 1 84 ? 14.886 -5.035 2.641 1.00 98.56 84 TYR A C 1
ATOM 663 O O . TYR A 1 84 ? 14.465 -4.603 3.710 1.00 98.56 84 TYR A O 1
ATOM 671 N N . HIS A 1 85 ? 15.979 -5.798 2.573 1.00 98.12 85 HIS A N 1
ATOM 672 C CA . HIS A 1 85 ? 16.765 -6.139 3.759 1.00 98.12 85 HIS A CA 1
ATOM 673 C C . HIS A 1 85 ? 17.359 -4.924 4.454 1.00 98.12 85 HIS A C 1
ATOM 675 O O . HIS A 1 85 ? 17.377 -4.884 5.679 1.00 98.12 85 HIS A O 1
ATOM 681 N N . ARG A 1 86 ? 17.818 -3.923 3.700 1.00 98.00 86 ARG A N 1
ATOM 682 C CA . ARG A 1 86 ? 18.293 -2.669 4.291 1.00 98.00 86 ARG A CA 1
ATOM 683 C C . ARG A 1 86 ? 17.143 -1.916 4.967 1.00 98.00 86 ARG A C 1
ATOM 685 O O . ARG A 1 86 ? 17.264 -1.534 6.131 1.00 98.00 86 ARG A O 1
ATOM 692 N N . LEU A 1 87 ? 16.037 -1.733 4.245 1.00 98.56 87 LEU A N 1
ATOM 693 C CA . LEU A 1 87 ? 14.936 -0.855 4.642 1.00 98.56 87 LEU A CA 1
ATOM 694 C C . LEU A 1 87 ? 14.037 -1.440 5.747 1.00 98.56 87 LEU A C 1
ATOM 696 O O . LEU A 1 87 ? 13.600 -0.698 6.625 1.00 98.56 87 LEU A O 1
ATOM 700 N N . PHE A 1 88 ? 13.801 -2.753 5.733 1.00 98.06 88 PHE A N 1
ATOM 701 C CA . PHE A 1 88 ? 12.889 -3.479 6.629 1.00 98.06 88 PHE A CA 1
ATOM 702 C C . PHE A 1 88 ? 13.621 -4.566 7.427 1.00 98.06 88 PHE A C 1
ATOM 704 O O . PHE A 1 88 ? 13.129 -5.682 7.599 1.00 98.06 88 PHE A O 1
ATOM 711 N N . ASN A 1 89 ? 14.831 -4.262 7.899 1.00 93.44 89 ASN A N 1
ATOM 712 C CA . ASN A 1 89 ? 15.548 -5.162 8.796 1.00 93.44 89 ASN A CA 1
ATOM 713 C C . ASN A 1 89 ? 14.807 -5.319 10.140 1.00 93.44 89 ASN A C 1
ATOM 715 O O . ASN A 1 89 ? 14.095 -4.426 10.598 1.00 93.44 89 ASN A O 1
ATOM 719 N N . GLU A 1 90 ? 15.024 -6.449 10.811 1.00 92.81 90 GLU A N 1
ATOM 720 C CA . GLU A 1 90 ? 14.323 -6.792 12.054 1.00 92.81 90 GLU A CA 1
ATOM 721 C C . GLU A 1 90 ? 14.681 -5.894 13.244 1.00 92.81 90 GLU A C 1
ATOM 723 O O . GLU A 1 90 ? 13.983 -5.965 14.256 1.00 92.81 90 GLU A O 1
ATOM 728 N N . SER A 1 91 ? 15.735 -5.071 13.163 1.00 95.06 91 SER A N 1
ATOM 729 C CA . SER A 1 91 ? 16.075 -4.126 14.233 1.00 95.06 91 SER A CA 1
ATOM 730 C C . SER A 1 91 ? 15.170 -2.893 14.225 1.00 95.06 91 SER A C 1
ATOM 732 O O . SER A 1 91 ? 15.120 -2.174 15.219 1.00 95.06 91 SER A O 1
ATOM 734 N N . ARG A 1 92 ? 14.434 -2.645 13.134 1.00 96.62 92 ARG A N 1
ATOM 735 C CA . ARG A 1 92 ? 13.421 -1.587 13.054 1.00 96.62 92 ARG A CA 1
ATOM 736 C C . ARG A 1 92 ? 12.105 -2.103 13.603 1.00 96.62 92 ARG A C 1
ATOM 738 O O . ARG A 1 92 ? 11.507 -3.025 13.045 1.00 96.62 92 ARG A O 1
ATOM 745 N N . LYS A 1 93 ? 11.671 -1.519 14.715 1.00 97.69 93 LYS A N 1
ATOM 746 C CA . LYS A 1 93 ? 10.480 -1.941 15.446 1.00 97.69 93 LYS A CA 1
ATOM 747 C C . LYS A 1 93 ? 9.427 -0.843 15.441 1.00 97.69 93 LYS A C 1
ATOM 749 O O . LYS A 1 93 ? 9.758 0.335 15.453 1.00 97.69 93 LYS A O 1
ATOM 754 N N . ASN A 1 94 ? 8.172 -1.265 15.453 1.00 98.25 94 ASN A N 1
ATOM 755 C CA . ASN A 1 94 ? 7.057 -0.424 15.859 1.00 98.25 94 ASN A CA 1
ATOM 756 C C . ASN A 1 94 ? 7.076 -0.213 17.386 1.00 98.25 94 ASN A C 1
ATOM 758 O O . ASN A 1 94 ? 7.734 -0.988 18.089 1.00 98.25 94 ASN A O 1
ATOM 762 N N . PRO A 1 95 ? 6.304 0.752 17.922 1.00 97.44 95 PRO A N 1
ATOM 763 C CA . PRO A 1 95 ? 6.237 1.022 19.364 1.00 97.44 95 PRO A CA 1
ATOM 764 C C . PRO A 1 95 ? 5.859 -0.190 20.234 1.00 97.44 95 PRO A C 1
ATOM 766 O O . PRO A 1 95 ? 6.240 -0.264 21.397 1.00 97.44 95 PRO A O 1
ATOM 769 N N . ASN A 1 96 ? 5.175 -1.192 19.670 1.00 95.69 96 ASN A N 1
ATOM 770 C CA . ASN A 1 96 ? 4.868 -2.452 20.357 1.00 95.69 96 ASN A CA 1
ATOM 771 C C . ASN A 1 96 ? 6.042 -3.457 20.406 1.00 95.69 96 ASN A C 1
ATOM 773 O O . ASN A 1 96 ? 5.846 -4.612 20.774 1.00 95.69 96 ASN A O 1
ATOM 777 N N . GLY A 1 97 ? 7.246 -3.062 19.980 1.00 95.75 97 GLY A N 1
ATOM 778 C CA . GLY A 1 97 ? 8.450 -3.899 19.970 1.00 95.75 97 GLY A CA 1
ATOM 779 C C . GLY A 1 97 ? 8.544 -4.891 18.804 1.00 95.75 97 GLY A C 1
ATOM 780 O O . GLY A 1 97 ? 9.569 -5.561 18.642 1.00 95.75 97 GLY A O 1
ATOM 781 N N . CYS A 1 98 ? 7.523 -4.979 17.949 1.00 96.56 98 CYS A N 1
ATOM 782 C CA . CYS A 1 98 ? 7.515 -5.906 16.821 1.00 96.56 98 CYS A CA 1
ATOM 783 C C . CYS A 1 98 ? 8.159 -5.316 15.564 1.00 96.56 98 CYS A C 1
ATOM 785 O O . CYS A 1 98 ? 8.051 -4.109 15.344 1.00 96.56 98 CYS A O 1
ATOM 787 N N . PRO A 1 99 ? 8.828 -6.138 14.722 1.00 97.81 99 PRO A N 1
ATOM 788 C CA . PRO A 1 99 ? 9.404 -5.661 13.469 1.00 97.81 99 PRO A CA 1
ATOM 789 C C . PRO A 1 99 ? 8.383 -4.909 12.613 1.00 97.81 99 PRO A C 1
ATOM 791 O O . PRO A 1 99 ? 7.219 -5.318 12.520 1.00 97.81 99 PRO A O 1
ATOM 794 N N . ILE A 1 100 ? 8.834 -3.838 11.961 1.00 98.50 100 ILE A N 1
ATOM 795 C CA . ILE A 1 100 ? 8.051 -3.186 10.910 1.00 98.50 100 ILE A CA 1
ATOM 796 C C . ILE A 1 100 ? 7.816 -4.163 9.752 1.00 98.50 100 ILE A C 1
ATOM 798 O O . ILE A 1 100 ? 8.606 -5.079 9.526 1.00 98.50 100 ILE A O 1
ATOM 802 N N . SER A 1 101 ? 6.723 -3.983 9.013 1.00 98.44 101 SER A N 1
ATOM 803 C CA . SER A 1 101 ? 6.378 -4.873 7.894 1.00 98.44 101 SER A CA 1
ATOM 804 C C . SER A 1 101 ? 5.929 -4.093 6.665 1.00 98.44 101 SER A C 1
ATOM 806 O O . SER A 1 101 ? 5.418 -2.982 6.776 1.00 98.44 101 SER A O 1
ATOM 808 N N . MET A 1 102 ? 6.121 -4.699 5.496 1.00 98.69 102 MET A N 1
ATOM 809 C CA . MET A 1 102 ? 5.653 -4.210 4.197 1.00 98.69 102 MET A CA 1
ATOM 810 C C . MET A 1 102 ? 4.753 -5.249 3.524 1.00 98.69 102 MET A C 1
ATOM 812 O O . MET A 1 102 ? 4.635 -6.385 3.992 1.00 98.69 102 MET A O 1
ATOM 816 N N . THR A 1 103 ? 4.149 -4.850 2.408 1.00 98.94 103 THR A N 1
ATOM 817 C CA . THR A 1 103 ? 3.375 -5.726 1.519 1.00 98.94 103 THR A CA 1
ATOM 818 C C . THR A 1 103 ? 4.074 -5.831 0.172 1.00 98.94 103 THR A C 1
ATOM 820 O O . THR A 1 103 ? 4.452 -4.816 -0.405 1.00 98.94 103 THR A O 1
ATOM 823 N N . LEU A 1 104 ? 4.251 -7.046 -0.331 1.00 98.94 104 LEU A N 1
ATOM 824 C CA . LEU A 1 104 ? 4.888 -7.316 -1.618 1.00 98.94 104 LEU A CA 1
ATOM 825 C C . LEU A 1 104 ? 3.828 -7.863 -2.576 1.00 98.94 104 LEU A C 1
ATOM 827 O O . LEU A 1 104 ? 3.345 -8.975 -2.369 1.00 98.94 104 LEU A O 1
ATOM 831 N N . PHE A 1 105 ? 3.452 -7.099 -3.600 1.00 98.94 105 PHE A N 1
ATOM 832 C CA . PHE A 1 105 ? 2.578 -7.550 -4.683 1.00 98.94 105 PHE A CA 1
ATOM 833 C C . PHE A 1 105 ? 3.438 -8.201 -5.763 1.00 98.94 105 PHE A C 1
ATOM 835 O O . PHE A 1 105 ? 3.973 -7.545 -6.649 1.00 98.94 105 PHE A O 1
ATOM 842 N N . VAL A 1 106 ? 3.581 -9.520 -5.673 1.00 98.94 106 VAL A N 1
ATOM 843 C CA . VAL A 1 106 ? 4.579 -10.267 -6.441 1.00 98.94 106 VAL A CA 1
ATOM 844 C C . VAL A 1 106 ? 3.994 -10.769 -7.757 1.00 98.94 106 VAL A C 1
ATOM 846 O O . VAL A 1 106 ? 2.968 -11.463 -7.751 1.00 98.94 106 VAL A O 1
ATOM 849 N N . SER A 1 107 ? 4.667 -10.481 -8.874 1.00 98.75 107 SER A N 1
ATOM 850 C CA . SER A 1 107 ? 4.393 -11.073 -10.193 1.00 98.75 107 SER A CA 1
ATOM 851 C C . SER A 1 107 ? 5.225 -12.348 -10.416 1.00 98.75 107 SER A C 1
ATOM 853 O O . SER A 1 107 ? 6.212 -12.593 -9.717 1.00 98.75 107 SER A O 1
ATOM 855 N N . HIS A 1 108 ? 4.800 -13.254 -11.306 1.00 98.56 108 HIS A N 1
ATOM 856 C CA . HIS A 1 108 ? 5.488 -14.549 -11.473 1.00 98.56 108 HIS A CA 1
ATOM 857 C C . HIS A 1 108 ? 6.839 -14.426 -12.176 1.00 98.56 108 HIS A C 1
ATOM 859 O O . HIS A 1 108 ? 7.826 -14.990 -11.700 1.00 98.56 108 HIS A O 1
ATOM 865 N N . HIS A 1 109 ? 6.863 -13.763 -13.334 1.00 95.94 109 HIS A N 1
ATOM 866 C CA . HIS A 1 109 ? 8.059 -13.696 -14.168 1.00 95.94 109 HIS A CA 1
ATOM 867 C C . HIS A 1 109 ? 9.230 -13.084 -13.390 1.00 95.94 109 HIS A C 1
ATOM 869 O O . HIS A 1 109 ? 9.047 -12.157 -12.611 1.00 95.94 109 HIS A O 1
ATOM 875 N N . ASP A 1 110 ? 10.418 -13.669 -13.550 1.00 96.88 110 ASP A N 1
ATOM 876 C CA . ASP A 1 110 ? 11.678 -13.286 -12.891 1.00 96.88 110 ASP A CA 1
ATOM 877 C C . ASP A 1 110 ? 11.722 -13.351 -11.351 1.00 96.88 110 ASP A C 1
ATOM 879 O O . ASP A 1 110 ? 12.790 -13.171 -10.752 1.00 96.88 110 ASP A O 1
ATOM 883 N N . THR A 1 111 ? 10.618 -13.705 -10.687 1.00 98.75 111 THR A N 1
ATOM 884 C CA . THR A 1 111 ? 10.590 -13.888 -9.233 1.00 98.75 111 THR A CA 1
ATOM 885 C C . THR A 1 111 ? 11.446 -15.074 -8.801 1.00 98.75 111 THR A C 1
ATOM 887 O O . THR A 1 111 ? 11.272 -16.217 -9.234 1.00 98.75 111 THR A O 1
ATOM 890 N N . LYS A 1 112 ? 12.341 -14.824 -7.842 1.00 98.69 112 LYS A N 1
ATOM 891 C CA . LYS A 1 112 ? 13.048 -15.871 -7.104 1.00 98.69 112 LYS A CA 1
ATOM 892 C C . LYS A 1 112 ? 12.203 -16.272 -5.900 1.00 98.69 112 LYS A C 1
ATOM 894 O O . LYS A 1 112 ? 12.223 -15.615 -4.864 1.00 98.69 112 LYS A O 1
ATOM 899 N N . TYR A 1 113 ? 11.474 -17.380 -6.006 1.00 98.75 113 TYR A N 1
ATOM 900 C CA . TYR A 1 113 ? 10.553 -17.814 -4.947 1.00 98.75 113 TYR A CA 1
ATOM 901 C C . TYR A 1 113 ? 11.223 -18.146 -3.601 1.00 98.75 113 TYR A C 1
ATOM 903 O O . TYR A 1 113 ? 10.573 -18.058 -2.561 1.00 98.75 113 TYR A O 1
ATOM 911 N N . ASN A 1 114 ? 12.533 -18.408 -3.575 1.00 98.56 114 ASN A N 1
ATOM 912 C CA . ASN A 1 114 ? 13.285 -18.476 -2.316 1.00 98.56 114 ASN A CA 1
ATOM 913 C C . ASN A 1 114 ? 13.245 -17.139 -1.550 1.00 98.56 114 ASN A C 1
ATOM 915 O O . ASN A 1 114 ? 13.102 -17.143 -0.329 1.00 98.56 114 ASN A O 1
ATOM 919 N N . ASN A 1 115 ? 13.296 -16.003 -2.256 1.00 98.62 115 ASN A N 1
ATOM 920 C CA . ASN A 1 115 ? 13.169 -14.674 -1.652 1.00 98.62 115 ASN A CA 1
ATOM 921 C C . ASN A 1 115 ? 11.735 -14.420 -1.163 1.00 98.62 115 ASN A C 1
ATOM 923 O O . ASN A 1 115 ? 11.560 -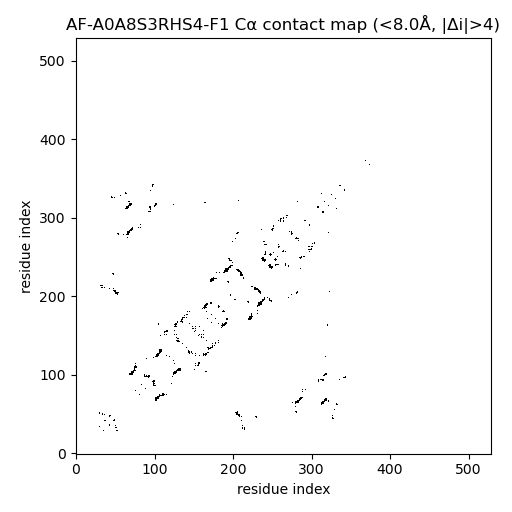13.842 -0.092 1.00 98.62 115 ASN A O 1
ATOM 927 N N . VAL A 1 116 ? 10.717 -14.921 -1.882 1.00 98.81 116 VAL A N 1
ATOM 928 C CA . VAL A 1 116 ? 9.312 -14.911 -1.417 1.00 98.81 116 VAL A CA 1
ATOM 929 C C . VAL A 1 116 ? 9.203 -15.627 -0.069 1.00 98.81 116 VAL A C 1
ATOM 931 O O . VAL A 1 116 ? 8.715 -15.045 0.898 1.00 98.81 116 VAL A O 1
ATOM 934 N N . ASN A 1 117 ? 9.705 -16.866 0.015 1.00 98.62 117 ASN A N 1
ATOM 935 C CA . ASN A 1 117 ? 9.664 -17.652 1.247 1.00 98.62 117 ASN A CA 1
ATOM 936 C C . ASN A 1 117 ? 10.403 -16.957 2.394 1.00 98.62 117 ASN A C 1
ATOM 938 O O . ASN A 1 117 ? 9.913 -16.897 3.522 1.00 98.62 117 ASN A O 1
ATOM 942 N N . HIS A 1 118 ? 11.584 -16.418 2.093 1.00 98.25 118 HIS A N 1
ATOM 943 C CA . HIS A 1 118 ? 12.420 -15.737 3.066 1.00 98.25 118 HIS A CA 1
ATOM 944 C C . HIS A 1 118 ? 11.733 -14.492 3.646 1.00 98.25 118 HIS A C 1
ATOM 946 O O . HIS A 1 118 ? 11.645 -14.359 4.866 1.00 98.25 118 HIS A O 1
ATOM 952 N N . LEU A 1 119 ? 11.203 -13.606 2.796 1.00 98.50 119 LEU A N 1
ATOM 953 C CA . LEU A 1 119 ? 10.534 -12.378 3.238 1.00 98.50 119 LEU A CA 1
ATOM 954 C C . LEU A 1 119 ? 9.213 -12.673 3.959 1.00 98.50 119 LEU A C 1
ATOM 956 O O . LEU A 1 119 ? 8.926 -12.037 4.972 1.00 98.50 119 LEU A O 1
ATOM 960 N N . TYR A 1 120 ? 8.463 -13.690 3.522 1.00 98.50 120 TYR A N 1
ATOM 961 C CA . TYR A 1 120 ? 7.288 -14.175 4.249 1.00 98.50 120 TYR A CA 1
ATOM 962 C C . TYR A 1 120 ? 7.640 -14.619 5.679 1.00 98.50 120 TYR A C 1
ATOM 964 O O . TYR A 1 120 ? 7.030 -14.166 6.646 1.00 98.50 120 TYR A O 1
ATOM 972 N N . ARG A 1 121 ? 8.691 -15.436 5.841 1.00 96.88 121 ARG A N 1
ATOM 973 C CA . ARG A 1 121 ? 9.178 -15.884 7.161 1.00 96.88 121 ARG A CA 1
ATOM 974 C C . ARG A 1 121 ? 9.675 -14.740 8.046 1.00 96.88 121 ARG A C 1
ATOM 976 O O . ARG A 1 121 ? 9.670 -14.873 9.265 1.00 96.88 121 ARG A O 1
ATOM 983 N N . LYS A 1 122 ? 10.081 -13.617 7.449 1.00 96.44 122 LYS A N 1
ATOM 984 C CA . LYS A 1 122 ? 10.434 -12.373 8.151 1.00 96.44 122 LYS A CA 1
ATOM 985 C C . LYS A 1 122 ? 9.214 -11.522 8.535 1.00 96.44 122 LYS A C 1
ATOM 987 O O . LYS A 1 122 ? 9.378 -10.429 9.066 1.00 96.44 122 LYS A O 1
ATOM 992 N N . GLY A 1 123 ? 7.996 -12.017 8.306 1.00 96.31 123 GLY A N 1
ATOM 993 C CA . GLY A 1 123 ? 6.750 -11.352 8.686 1.00 96.31 123 GLY A CA 1
ATOM 994 C C . GLY A 1 123 ? 6.265 -10.305 7.681 1.00 96.31 123 GLY A C 1
ATOM 995 O O . GLY A 1 123 ? 5.394 -9.503 8.027 1.00 96.31 123 GLY A O 1
ATOM 996 N N . MET A 1 124 ? 6.814 -10.299 6.461 1.00 98.38 124 MET A N 1
ATOM 997 C CA . MET A 1 124 ? 6.306 -9.473 5.364 1.00 98.38 124 MET A CA 1
ATOM 998 C C . MET A 1 124 ? 5.065 -10.122 4.756 1.00 98.38 124 MET A C 1
ATOM 1000 O O . MET A 1 124 ? 4.967 -11.346 4.660 1.00 98.38 124 MET A O 1
ATOM 1004 N N . GLU A 1 125 ? 4.118 -9.304 4.315 1.00 98.88 125 GLU A N 1
ATOM 1005 C CA . GLU A 1 125 ? 2.941 -9.805 3.617 1.00 98.88 125 GLU A CA 1
ATOM 1006 C C . GLU A 1 125 ? 3.260 -10.075 2.146 1.00 98.88 125 GLU A C 1
ATOM 1008 O O . GLU A 1 125 ? 3.820 -9.218 1.461 1.00 98.88 125 GLU A O 1
ATOM 1013 N N . ILE A 1 126 ? 2.855 -11.249 1.657 1.00 98.94 126 ILE A N 1
ATOM 1014 C CA . ILE A 1 126 ? 2.961 -11.629 0.249 1.00 98.94 126 ILE A CA 1
ATOM 1015 C C . ILE A 1 126 ? 1.567 -11.595 -0.384 1.00 98.94 126 ILE A C 1
ATOM 1017 O O . ILE A 1 126 ? 0.677 -12.363 -0.015 1.00 98.94 126 ILE A O 1
ATOM 1021 N N . ALA A 1 127 ? 1.400 -10.715 -1.362 1.00 98.94 127 ALA A N 1
ATOM 1022 C CA . ALA A 1 127 ? 0.195 -10.523 -2.153 1.00 98.94 127 ALA A CA 1
ATOM 1023 C C . ALA A 1 127 ? 0.471 -10.830 -3.636 1.00 98.94 127 ALA A C 1
ATOM 1025 O O . ALA A 1 127 ? 1.619 -10.931 -4.071 1.00 98.94 127 ALA A O 1
ATOM 1026 N N . ALA A 1 128 ? -0.586 -11.026 -4.422 1.00 98.88 128 ALA A N 1
ATOM 1027 C CA . ALA A 1 128 ? -0.470 -11.453 -5.814 1.00 98.88 128 ALA A CA 1
ATOM 1028 C C . ALA A 1 128 ? -0.560 -10.280 -6.803 1.00 98.88 128 ALA A C 1
ATOM 1030 O O . ALA A 1 128 ? -1.412 -9.404 -6.651 1.00 98.88 128 ALA A O 1
ATOM 1031 N N . HIS A 1 129 ? 0.278 -10.327 -7.845 1.00 98.81 129 HIS A N 1
ATOM 1032 C CA . HIS A 1 129 ? 0.356 -9.330 -8.919 1.00 98.81 129 HIS A CA 1
ATOM 1033 C C . HIS A 1 129 ? 0.414 -9.971 -10.314 1.00 98.81 129 HIS A C 1
ATOM 1035 O O . HIS A 1 129 ? 1.255 -9.648 -11.150 1.00 98.81 129 HIS A O 1
ATOM 1041 N N . SER A 1 130 ? -0.498 -10.914 -10.567 1.00 98.69 130 SER A N 1
ATOM 1042 C CA . SER A 1 130 ? -0.590 -11.724 -11.796 1.00 98.69 130 SER A CA 1
ATOM 1043 C C . SER A 1 130 ? 0.622 -12.619 -12.103 1.00 98.69 130 SER A C 1
ATOM 1045 O O . SER A 1 130 ? 1.660 -12.577 -11.443 1.00 98.69 130 SER A O 1
ATOM 1047 N N . VAL A 1 131 ? 0.466 -13.496 -13.095 1.00 98.69 131 VAL A N 1
ATOM 1048 C CA . VAL A 1 131 ? 1.556 -14.331 -13.601 1.00 98.69 131 VAL A CA 1
ATOM 1049 C C . VAL A 1 131 ? 2.327 -13.556 -14.661 1.00 98.69 131 VAL A C 1
ATOM 1051 O O . VAL A 1 131 ? 3.529 -13.347 -14.531 1.00 98.69 131 VAL A O 1
ATOM 1054 N N . SER A 1 132 ? 1.629 -13.116 -15.705 1.00 97.62 132 SER A N 1
ATOM 1055 C CA . SER A 1 132 ? 2.272 -12.563 -16.899 1.00 97.62 132 SER A CA 1
ATOM 1056 C C . SER A 1 132 ? 2.625 -11.080 -16.806 1.00 97.62 132 SER A C 1
ATOM 1058 O O . SER A 1 132 ? 3.370 -10.600 -17.657 1.00 97.62 132 SER A O 1
ATOM 1060 N N . HIS A 1 133 ? 2.072 -10.358 -15.826 1.00 97.81 133 HIS A N 1
ATOM 1061 C CA . HIS A 1 133 ? 2.102 -8.894 -15.770 1.00 97.81 133 HIS A CA 1
ATOM 1062 C C . HIS A 1 133 ? 1.534 -8.229 -17.047 1.00 97.81 133 HIS A C 1
ATOM 1064 O O . HIS A 1 133 ? 1.917 -7.131 -17.445 1.00 97.81 133 HIS A O 1
ATOM 1070 N N . ALA A 1 134 ? 0.613 -8.911 -17.735 1.00 96.19 134 ALA A N 1
ATOM 1071 C CA . ALA A 1 134 ? -0.071 -8.370 -18.904 1.00 96.19 134 ALA A CA 1
ATOM 1072 C C . ALA A 1 134 ? -1.257 -7.472 -18.513 1.00 96.19 134 ALA A C 1
ATOM 1074 O O . ALA A 1 134 ? -1.765 -7.535 -17.393 1.00 96.19 134 ALA A O 1
ATOM 1075 N N . HIS A 1 135 ? -1.763 -6.704 -19.479 1.00 96.62 135 HIS A N 1
ATOM 1076 C CA . HIS A 1 135 ? -3.040 -6.002 -19.346 1.00 96.62 135 HIS A CA 1
ATOM 1077 C C . HIS A 1 135 ? -4.179 -6.982 -19.028 1.00 96.62 135 HIS A C 1
ATOM 1079 O O . HIS A 1 135 ? -4.297 -8.073 -19.611 1.00 96.62 135 HIS A O 1
ATOM 1085 N N . MET A 1 136 ? -5.031 -6.594 -18.084 1.00 95.12 136 MET A N 1
ATOM 1086 C CA . MET A 1 136 ? -6.089 -7.456 -17.569 1.00 95.12 136 MET A CA 1
ATOM 1087 C C . MET A 1 136 ? -7.399 -7.275 -18.342 1.00 95.12 136 MET A C 1
ATOM 1089 O O . MET A 1 136 ? -7.772 -6.196 -18.788 1.00 95.12 136 MET A O 1
ATOM 1093 N N . SER A 1 137 ? -8.132 -8.371 -18.505 1.00 95.31 137 SER A N 1
ATOM 1094 C CA . SER A 1 137 ? -9.412 -8.435 -19.206 1.00 95.31 137 SER A CA 1
ATOM 1095 C C . SER A 1 137 ? -10.326 -9.476 -18.564 1.00 95.31 137 SER A C 1
ATOM 1097 O O . SER A 1 137 ? -9.882 -10.364 -17.832 1.00 95.31 137 SER A O 1
ATOM 1099 N N . ASN A 1 138 ? -11.612 -9.451 -18.921 1.00 94.25 138 ASN A N 1
ATOM 1100 C CA . ASN A 1 138 ? -12.575 -10.464 -18.473 1.00 94.25 138 ASN A CA 1
ATOM 1101 C C . ASN A 1 138 ? -12.170 -11.904 -18.842 1.00 94.25 138 ASN A C 1
ATOM 1103 O O . ASN A 1 138 ? -12.653 -12.848 -18.223 1.00 94.25 138 ASN A O 1
ATOM 1107 N N . LYS A 1 139 ? -11.303 -12.088 -19.849 1.00 95.75 139 LYS A N 1
ATOM 1108 C CA . LYS A 1 139 ? -10.891 -13.411 -20.336 1.00 95.75 139 LYS A CA 1
ATOM 1109 C C . LYS A 1 139 ? -9.721 -14.002 -19.546 1.00 95.75 139 LYS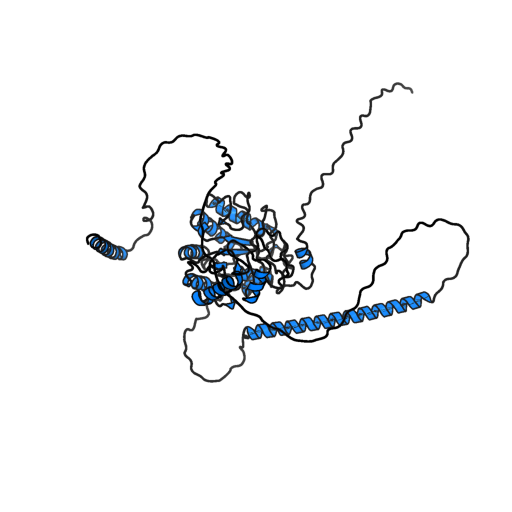 A C 1
ATOM 1111 O O . LYS A 1 139 ? -9.701 -15.209 -19.325 1.00 95.75 139 LYS A O 1
ATOM 1116 N N . ASN A 1 140 ? -8.742 -13.185 -19.150 1.00 97.06 140 ASN A N 1
ATOM 1117 C CA . ASN A 1 140 ? -7.505 -13.664 -18.518 1.00 97.06 140 ASN A CA 1
ATOM 1118 C C . ASN A 1 140 ? -7.487 -13.495 -16.991 1.00 97.06 140 ASN A C 1
ATOM 1120 O O . ASN A 1 140 ? -6.875 -14.325 -16.322 1.00 97.06 140 ASN A O 1
ATOM 1124 N N . PHE A 1 141 ? -8.190 -12.505 -16.431 1.00 98.19 141 PHE A N 1
ATOM 1125 C CA . PHE A 1 141 ? -8.053 -12.108 -15.025 1.00 98.19 141 PHE A CA 1
ATOM 1126 C C . PHE A 1 141 ? -8.195 -13.263 -14.025 1.00 98.19 141 PHE A C 1
ATOM 1128 O O . PHE A 1 141 ? -7.319 -13.475 -13.194 1.00 98.19 141 PHE A O 1
ATOM 1135 N N . MET A 1 142 ? -9.267 -14.061 -14.126 1.00 98.06 142 MET A N 1
ATOM 1136 C CA . MET A 1 142 ? -9.502 -15.184 -13.205 1.00 98.06 142 MET A CA 1
ATOM 1137 C C . MET A 1 142 ? -8.339 -16.187 -13.224 1.00 98.06 142 MET A C 1
ATOM 1139 O O . MET A 1 142 ? -7.933 -16.693 -12.179 1.00 98.06 142 MET A O 1
ATOM 1143 N N . LYS A 1 143 ? -7.797 -16.480 -14.412 1.00 98.50 143 LYS A N 1
ATOM 1144 C CA . LYS A 1 143 ? -6.679 -17.415 -14.579 1.00 98.50 143 LYS A CA 1
ATOM 1145 C C . LYS A 1 143 ? -5.391 -16.827 -14.006 1.00 98.50 143 LYS A C 1
ATOM 1147 O O . LYS A 1 143 ? -4.693 -17.526 -13.281 1.00 98.50 143 LYS A O 1
ATOM 1152 N N . GLU A 1 144 ? -5.107 -15.565 -14.308 1.00 98.69 144 GLU A N 1
ATOM 1153 C CA . GLU A 1 144 ? -3.941 -14.825 -13.812 1.00 98.69 144 GLU A CA 1
ATOM 1154 C C . GLU A 1 144 ? -3.933 -14.751 -12.281 1.00 98.69 144 GLU A C 1
ATOM 1156 O O . GLU A 1 144 ? -2.950 -15.133 -11.645 1.00 98.69 144 GLU A O 1
ATOM 1161 N N . ALA A 1 145 ? -5.063 -14.369 -11.680 1.00 98.75 145 ALA A N 1
ATOM 1162 C CA . ALA A 1 145 ? -5.216 -14.297 -10.233 1.00 98.75 145 ALA A CA 1
ATOM 1163 C C . ALA A 1 145 ? -5.080 -15.669 -9.566 1.00 98.75 145 ALA A C 1
ATOM 1165 O O . ALA A 1 145 ? -4.261 -15.856 -8.665 1.00 98.75 145 ALA A O 1
ATOM 1166 N N . LYS A 1 146 ? -5.820 -16.671 -10.054 1.00 98.81 146 LYS A N 1
ATOM 1167 C CA . LYS A 1 146 ? -5.773 -18.030 -9.501 1.00 98.81 146 LYS A CA 1
ATOM 1168 C C . LYS A 1 146 ? -4.371 -18.628 -9.577 1.00 98.81 146 LYS A C 1
ATOM 1170 O O . LYS A 1 146 ? -3.891 -19.208 -8.604 1.00 98.81 146 LYS A O 1
ATOM 1175 N N . ASN A 1 147 ? -3.728 -18.518 -10.736 1.00 98.81 147 ASN A N 1
ATOM 1176 C CA . ASN A 1 147 ? -2.428 -19.132 -10.952 1.00 98.81 147 ASN A CA 1
ATOM 1177 C C . ASN A 1 147 ? -1.346 -18.430 -10.142 1.00 98.81 147 ASN A C 1
ATOM 1179 O O . ASN A 1 147 ? -0.520 -19.123 -9.558 1.00 98.81 147 ASN A O 1
ATOM 1183 N N . GLN A 1 148 ? -1.377 -17.098 -10.026 1.00 98.81 148 GLN A N 1
ATOM 1184 C CA . GLN A 1 148 ? -0.363 -16.422 -9.226 1.00 98.81 148 GLN A CA 1
ATOM 1185 C C . GLN A 1 148 ? -0.509 -16.714 -7.734 1.00 98.81 148 GLN A C 1
ATOM 1187 O O . GLN A 1 148 ? 0.496 -16.957 -7.067 1.00 98.81 148 GLN A O 1
ATOM 1192 N N . LYS A 1 149 ? -1.742 -16.801 -7.215 1.00 98.81 149 LYS A N 1
ATOM 1193 C CA . LYS A 1 149 ? -1.981 -17.291 -5.849 1.00 98.81 149 LYS A CA 1
ATOM 1194 C C . LYS A 1 149 ? -1.360 -18.667 -5.628 1.00 98.81 149 LYS A C 1
ATOM 1196 O O . LYS A 1 149 ? -0.608 -18.870 -4.678 1.00 98.81 149 LYS A O 1
ATOM 1201 N N . ARG A 1 150 ? -1.623 -19.596 -6.552 1.00 98.81 150 ARG A N 1
ATOM 1202 C CA . ARG A 1 150 ? -1.072 -20.952 -6.500 1.00 98.81 150 ARG A CA 1
ATOM 1203 C C . ARG A 1 150 ? 0.452 -20.957 -6.595 1.00 98.81 150 ARG A C 1
ATOM 1205 O O . ARG A 1 150 ? 1.083 -21.720 -5.871 1.00 98.81 150 ARG A O 1
ATOM 1212 N N . ASN A 1 151 ? 1.052 -20.135 -7.450 1.00 98.88 151 ASN A N 1
ATOM 1213 C CA . ASN A 1 151 ? 2.504 -20.053 -7.586 1.00 98.88 151 ASN A CA 1
ATOM 1214 C C . ASN A 1 151 ? 3.154 -19.559 -6.290 1.00 98.88 151 ASN A C 1
ATOM 1216 O O . ASN A 1 151 ? 4.092 -20.177 -5.799 1.00 98.88 151 ASN A O 1
ATOM 1220 N N . LEU A 1 152 ? 2.628 -18.488 -5.692 1.00 98.88 152 LEU A N 1
ATOM 1221 C CA . LEU A 1 152 ? 3.114 -17.972 -4.409 1.00 98.88 152 LEU A CA 1
ATOM 1222 C C . LEU A 1 152 ? 2.985 -19.012 -3.289 1.00 98.88 152 LEU A C 1
ATOM 1224 O O . LEU A 1 152 ? 3.896 -19.141 -2.471 1.00 98.88 152 LEU A O 1
ATOM 1228 N N . ALA A 1 153 ? 1.911 -19.805 -3.300 1.00 98.81 153 ALA A N 1
ATOM 1229 C CA . ALA A 1 153 ? 1.730 -20.869 -2.324 1.00 98.81 153 ALA A CA 1
ATOM 1230 C C . ALA A 1 153 ? 2.695 -22.043 -2.530 1.00 98.81 153 ALA A C 1
ATOM 1232 O O . ALA A 1 153 ? 3.400 -22.460 -1.615 1.00 98.81 153 ALA A O 1
ATOM 1233 N N . THR A 1 154 ? 2.739 -22.574 -3.749 1.00 98.62 154 THR A N 1
ATOM 1234 C CA . THR A 1 154 ? 3.462 -23.814 -4.066 1.00 98.62 154 THR A CA 1
ATOM 1235 C C . THR A 1 154 ? 4.960 -23.605 -4.242 1.00 98.62 154 THR A C 1
ATOM 1237 O O . THR A 1 154 ? 5.742 -24.411 -3.750 1.00 98.62 154 THR A O 1
ATOM 1240 N N . LEU A 1 155 ? 5.369 -22.528 -4.913 1.00 98.75 155 LEU A N 1
ATOM 1241 C CA . LEU A 1 155 ? 6.774 -22.227 -5.185 1.00 98.75 155 LEU A CA 1
ATOM 1242 C C . LEU A 1 155 ? 7.387 -21.379 -4.065 1.00 98.75 155 LEU A C 1
ATOM 1244 O O . LEU A 1 155 ? 8.540 -21.587 -3.702 1.00 98.75 155 LEU A O 1
ATOM 1248 N N . GLY A 1 156 ? 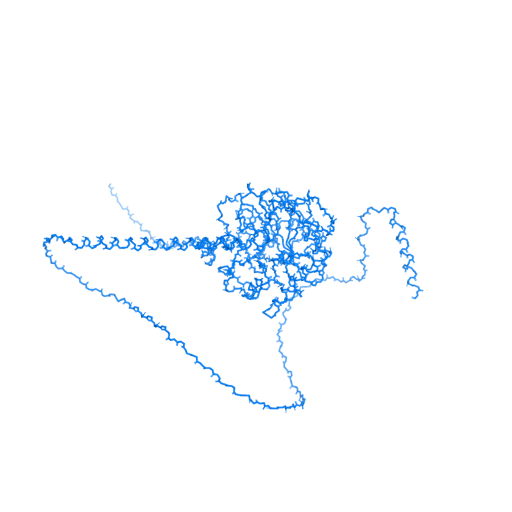6.621 -20.434 -3.506 1.00 98.31 156 GLY A N 1
ATOM 1249 C CA . GLY A 1 156 ? 7.067 -19.540 -2.427 1.00 98.31 156 GLY A CA 1
ATOM 1250 C C . GLY A 1 156 ? 6.861 -20.089 -1.014 1.00 98.31 156 GLY A C 1
ATOM 1251 O O . GLY A 1 156 ? 7.361 -19.505 -0.053 1.00 98.31 156 GLY A O 1
ATOM 1252 N N . GLY A 1 157 ? 6.129 -21.194 -0.853 1.00 98.25 157 GLY A N 1
ATOM 1253 C CA . GLY A 1 157 ? 5.859 -21.804 0.452 1.00 98.25 157 GLY A CA 1
ATOM 1254 C C . GLY A 1 157 ? 5.036 -20.924 1.400 1.00 98.25 157 GLY A C 1
ATOM 1255 O O . GLY A 1 157 ? 5.121 -21.102 2.614 1.00 98.25 157 GLY A O 1
ATOM 1256 N N . VAL A 1 158 ? 4.284 -19.957 0.867 1.00 98.69 158 VAL A N 1
ATOM 1257 C CA . VAL A 1 158 ? 3.349 -19.132 1.643 1.00 98.69 158 VAL A CA 1
ATOM 1258 C C . VAL A 1 158 ? 2.045 -19.920 1.816 1.00 98.69 158 VAL A C 1
ATOM 1260 O O . VAL A 1 158 ? 1.525 -20.438 0.829 1.00 98.69 158 VAL A O 1
ATOM 1263 N N . PRO A 1 159 ? 1.464 -20.038 3.018 1.00 98.50 159 PRO A N 1
ATOM 1264 C CA . PRO A 1 159 ? 0.153 -20.656 3.174 1.00 98.50 159 PRO A CA 1
ATOM 1265 C C . PRO A 1 159 ? -0.881 -19.982 2.262 1.00 98.50 159 PRO A C 1
ATOM 1267 O O . PRO A 1 159 ? -1.043 -18.764 2.275 1.00 98.50 159 PRO A O 1
ATOM 1270 N N . GLU A 1 160 ? -1.594 -20.765 1.448 1.00 98.19 160 GLU A N 1
ATOM 1271 C CA . GLU A 1 160 ? -2.480 -20.213 0.410 1.00 98.19 160 GLU A CA 1
ATOM 1272 C C . GLU A 1 160 ? -3.596 -19.321 0.987 1.00 98.19 160 GLU A C 1
ATOM 1274 O O . GLU A 1 160 ? -4.023 -18.347 0.364 1.00 98.19 160 GLU A O 1
ATOM 1279 N N . ASN A 1 161 ? -4.040 -19.620 2.209 1.00 98.06 161 ASN A N 1
ATOM 1280 C CA . ASN A 1 161 ? -5.017 -18.837 2.966 1.00 98.06 161 ASN A CA 1
ATOM 1281 C C . ASN A 1 161 ? -4.469 -17.507 3.514 1.00 98.06 161 ASN A C 1
ATOM 1283 O O . ASN A 1 161 ? -5.263 -16.688 3.971 1.00 98.06 161 ASN A O 1
ATOM 1287 N N . GLU A 1 162 ? -3.155 -17.288 3.483 1.00 98.25 162 GLU A N 1
ATOM 1288 C CA . GLU A 1 162 ? -2.516 -16.020 3.852 1.00 98.25 162 GLU A CA 1
ATOM 1289 C C . GLU A 1 162 ? -2.259 -15.111 2.643 1.00 98.25 162 GLU A C 1
ATOM 1291 O O . GLU A 1 162 ? -2.067 -13.908 2.814 1.00 98.25 162 GLU A O 1
ATOM 1296 N N . ILE A 1 163 ? -2.369 -15.636 1.418 1.00 98.81 163 ILE A N 1
ATOM 1297 C CA . ILE A 1 163 ? -2.298 -14.851 0.178 1.00 98.81 163 ILE A CA 1
ATOM 1298 C C . ILE A 1 163 ? -3.677 -14.241 -0.095 1.00 98.81 163 ILE A C 1
ATOM 1300 O O . ILE A 1 163 ? -4.514 -14.791 -0.824 1.00 98.81 163 ILE A O 1
ATOM 1304 N N . VAL A 1 164 ? -3.940 -13.113 0.558 1.00 98.81 164 VAL A N 1
ATOM 1305 C CA . VAL A 1 164 ? -5.275 -12.492 0.606 1.00 98.81 164 VAL A CA 1
ATOM 1306 C C . VAL A 1 164 ? -5.376 -11.156 -0.127 1.00 98.81 164 VAL A C 1
ATOM 1308 O O . VAL A 1 164 ? -6.491 -10.666 -0.318 1.00 98.81 164 VAL A O 1
ATOM 1311 N N . GLY A 1 165 ? -4.245 -10.604 -0.564 1.00 98.88 165 GLY A N 1
ATOM 1312 C CA . GLY A 1 165 ? -4.161 -9.355 -1.315 1.00 98.88 165 GLY A CA 1
ATOM 1313 C C . GLY A 1 165 ? -3.957 -9.546 -2.810 1.00 98.88 165 GLY A C 1
ATOM 1314 O O . GLY A 1 165 ? -3.237 -10.454 -3.237 1.00 98.88 165 GLY A O 1
ATOM 1315 N N . TRP A 1 166 ? -4.556 -8.655 -3.591 1.00 98.88 166 TRP A N 1
ATOM 1316 C CA . TRP A 1 166 ? -4.352 -8.538 -5.030 1.00 98.88 166 TRP A CA 1
ATOM 1317 C C . TRP A 1 166 ? -4.108 -7.083 -5.427 1.00 98.88 166 TRP A C 1
ATOM 1319 O O . TRP A 1 166 ? -4.692 -6.173 -4.843 1.00 98.88 166 TRP A O 1
ATOM 1329 N N . ARG A 1 167 ? -3.281 -6.889 -6.453 1.00 98.88 167 ARG A N 1
ATOM 1330 C CA . ARG A 1 167 ? -3.192 -5.649 -7.224 1.00 98.88 167 ARG A CA 1
ATOM 1331 C C . ARG A 1 167 ? -3.082 -6.015 -8.698 1.00 98.88 167 ARG A C 1
ATOM 1333 O O . ARG A 1 167 ? -2.287 -6.890 -9.042 1.00 98.88 167 ARG A O 1
ATOM 1340 N N . SER A 1 168 ? -3.864 -5.387 -9.570 1.00 98.69 168 SER A N 1
ATOM 1341 C CA . SER A 1 168 ? -3.758 -5.623 -11.014 1.00 98.69 168 SER A CA 1
ATOM 1342 C C . SER A 1 168 ? -2.547 -4.890 -11.602 1.00 98.69 168 SER A C 1
ATOM 1344 O O . SER A 1 168 ? -2.290 -3.753 -11.197 1.00 98.69 168 SER A O 1
ATOM 1346 N N . PRO A 1 169 ? -1.830 -5.492 -12.571 1.00 98.44 169 PRO A N 1
ATOM 1347 C CA . PRO A 1 169 ? -0.800 -4.806 -13.351 1.00 98.44 169 PRO A CA 1
ATOM 1348 C C . PRO A 1 169 ? -1.275 -3.455 -13.888 1.00 98.44 169 PRO A C 1
ATOM 1350 O O . PRO A 1 169 ? -2.440 -3.310 -14.270 1.00 98.44 169 PRO A O 1
ATOM 1353 N N . PHE A 1 170 ? -0.371 -2.472 -13.890 1.00 97.31 170 PHE A N 1
ATOM 1354 C CA . PHE A 1 170 ? -0.613 -1.100 -14.366 1.00 97.31 170 PHE A CA 1
ATOM 1355 C C . PHE A 1 170 ? -1.757 -0.353 -13.656 1.00 97.31 170 PHE A C 1
ATOM 1357 O O . PHE A 1 170 ? -2.214 0.680 -14.144 1.00 97.31 170 PHE A O 1
ATOM 1364 N N . LEU A 1 171 ? -2.221 -0.861 -12.507 1.00 98.00 171 LEU A N 1
ATOM 1365 C CA . LEU A 1 171 ? -3.410 -0.374 -11.802 1.00 98.00 171 LEU A CA 1
ATOM 1366 C C . LEU A 1 171 ? -4.669 -0.375 -12.686 1.00 98.00 171 LEU A C 1
ATOM 1368 O O . LEU A 1 171 ? -5.532 0.493 -12.563 1.00 98.00 171 LEU A O 1
ATOM 1372 N N . GLU A 1 172 ? -4.781 -1.361 -13.580 1.00 97.50 172 GLU A N 1
ATOM 1373 C CA . GLU A 1 172 ? -5.925 -1.516 -14.478 1.00 97.50 172 GLU A CA 1
ATOM 1374 C C . GLU A 1 172 ? -7.007 -2.420 -13.865 1.00 97.50 172 GLU A C 1
ATOM 1376 O O . GLU A 1 172 ? -6.834 -3.644 -13.786 1.00 97.50 172 GLU A O 1
ATOM 1381 N N . PRO A 1 173 ? -8.153 -1.860 -13.431 1.00 97.38 173 PRO A N 1
ATOM 1382 C CA . PRO A 1 173 ? -9.261 -2.658 -12.937 1.00 97.38 173 PRO A CA 1
ATOM 1383 C C . PRO A 1 173 ? -10.055 -3.299 -14.076 1.00 97.38 173 PRO A C 1
ATOM 1385 O O . PRO A 1 173 ? -10.154 -2.766 -15.180 1.00 97.38 173 PRO A O 1
ATOM 1388 N N . VAL A 1 174 ? -10.725 -4.413 -13.775 1.00 97.75 174 VAL A N 1
ATOM 1389 C CA . VAL A 1 174 ? -11.621 -5.101 -14.722 1.00 97.75 174 VAL A CA 1
ATOM 1390 C C . VAL A 1 174 ? -13.085 -5.068 -14.262 1.00 97.75 174 VAL A C 1
ATOM 1392 O O . VAL A 1 174 ? -13.806 -6.070 -14.263 1.00 97.75 174 VAL A O 1
ATOM 1395 N N . GLY A 1 175 ? -13.550 -3.890 -13.850 1.00 97.75 175 GLY A N 1
ATOM 1396 C CA . GLY A 1 175 ? -14.940 -3.634 -13.481 1.00 97.75 175 GLY A CA 1
ATOM 1397 C C . GLY A 1 175 ? -15.432 -4.539 -12.354 1.00 97.75 175 GLY A C 1
ATOM 1398 O O . GLY A 1 175 ? -14.679 -4.929 -11.470 1.00 97.75 175 GLY A O 1
ATOM 1399 N N . ASP A 1 176 ? -16.712 -4.912 -12.395 1.00 97.88 176 ASP A N 1
ATOM 1400 C CA . ASP A 1 176 ? -17.323 -5.789 -11.385 1.00 97.88 176 ASP A CA 1
ATOM 1401 C C . ASP A 1 176 ? -16.790 -7.226 -11.383 1.00 97.88 176 ASP A C 1
ATOM 1403 O O . ASP A 1 176 ? -16.971 -7.946 -10.399 1.00 97.88 176 ASP A O 1
ATOM 1407 N N . MET A 1 177 ? -16.150 -7.658 -12.471 1.00 97.44 177 MET A N 1
ATOM 1408 C CA . MET A 1 177 ? -15.603 -9.008 -12.577 1.00 97.44 177 MET A CA 1
ATOM 1409 C C . MET A 1 177 ? -14.426 -9.193 -11.614 1.00 97.44 177 MET A C 1
ATOM 1411 O O . MET A 1 177 ? -14.344 -10.234 -10.969 1.00 97.44 177 MET A O 1
ATOM 1415 N N . GLN A 1 178 ? -13.578 -8.175 -11.447 1.00 98.38 178 GLN A N 1
ATOM 1416 C CA . GLN A 1 178 ? -12.394 -8.223 -10.586 1.00 98.38 178 GLN A CA 1
ATOM 1417 C C . GLN A 1 178 ? -12.714 -8.580 -9.120 1.00 98.38 178 GLN A C 1
ATOM 1419 O O . GLN A 1 178 ? -12.336 -9.674 -8.692 1.00 98.38 178 GLN A O 1
ATOM 1424 N N . PRO A 1 179 ? -13.464 -7.772 -8.345 1.00 98.44 179 PRO A N 1
ATOM 1425 C CA . PRO A 1 179 ? -13.810 -8.122 -6.966 1.00 98.44 179 PRO A CA 1
ATOM 1426 C C . PRO A 1 179 ? -14.608 -9.435 -6.875 1.00 98.44 179 PRO A C 1
ATOM 1428 O O . PRO A 1 179 ? -14.415 -10.209 -5.939 1.00 98.44 179 PRO A O 1
ATOM 1431 N N . HIS A 1 180 ? -15.455 -9.758 -7.860 1.00 97.94 180 HIS A N 1
ATOM 1432 C CA . HIS A 1 180 ? -16.174 -11.036 -7.888 1.00 97.94 180 HIS A CA 1
ATOM 1433 C C . HIS A 1 180 ? -15.229 -12.249 -8.005 1.00 97.94 180 HIS A C 1
ATOM 1435 O O . HIS A 1 180 ? -15.339 -13.210 -7.233 1.00 97.94 180 HIS A O 1
ATOM 1441 N N . ALA A 1 181 ? -14.286 -12.206 -8.947 1.00 98.31 181 ALA A N 1
ATOM 1442 C CA . ALA A 1 181 ? -13.300 -13.259 -9.159 1.00 98.31 181 ALA A CA 1
ATOM 1443 C C . ALA A 1 181 ? -12.356 -13.388 -7.957 1.00 98.31 181 ALA A C 1
ATOM 1445 O O . ALA A 1 181 ? -12.146 -14.492 -7.457 1.00 98.31 181 ALA A O 1
ATOM 1446 N N . LEU A 1 182 ? -11.863 -12.264 -7.432 1.00 98.81 182 LEU A N 1
ATOM 1447 C CA . LEU A 1 182 ? -10.981 -12.239 -6.267 1.00 98.81 182 LEU A CA 1
ATOM 1448 C C . LEU A 1 182 ? -11.641 -12.868 -5.032 1.00 98.81 182 LEU A C 1
ATOM 1450 O O . LEU A 1 182 ? -11.053 -13.753 -4.408 1.00 98.81 182 LEU A O 1
ATOM 1454 N N . LYS A 1 183 ? -12.898 -12.517 -4.731 1.00 98.25 183 LYS A N 1
ATOM 1455 C CA . LYS A 1 183 ? -13.665 -13.170 -3.654 1.00 98.25 183 LYS A CA 1
ATOM 1456 C C . LYS A 1 183 ? -13.813 -14.671 -3.865 1.00 98.25 183 LYS A C 1
ATOM 1458 O O . LYS A 1 183 ? -13.664 -15.440 -2.918 1.00 98.25 183 LYS A O 1
ATOM 1463 N N . THR A 1 184 ? -14.107 -15.089 -5.096 1.00 98.38 184 THR A N 1
ATOM 1464 C CA . THR A 1 184 ? -14.265 -16.510 -5.453 1.00 98.38 184 THR A CA 1
ATOM 1465 C C . THR A 1 184 ? -12.973 -17.294 -5.207 1.00 98.38 184 THR A C 1
ATOM 1467 O O . THR A 1 184 ? -13.017 -18.448 -4.787 1.00 98.38 184 THR A O 1
ATOM 1470 N N . LEU A 1 185 ? -11.820 -16.649 -5.394 1.00 98.69 185 LEU A N 1
ATOM 1471 C CA . LEU A 1 185 ? -10.486 -17.201 -5.145 1.00 98.69 185 LEU A CA 1
ATOM 1472 C C . LEU A 1 185 ? -9.996 -17.005 -3.695 1.00 98.69 185 LEU A C 1
ATOM 1474 O O . LEU A 1 185 ? -8.841 -17.299 -3.373 1.00 98.69 185 LEU A O 1
ATOM 1478 N N . GLY A 1 186 ? -10.848 -16.502 -2.800 1.00 98.50 186 GLY A N 1
ATOM 1479 C CA . GLY A 1 186 ? -10.525 -16.313 -1.386 1.00 98.50 186 GLY A CA 1
ATOM 1480 C C . GLY A 1 186 ? -9.543 -15.174 -1.102 1.00 98.50 186 GLY A C 1
ATOM 1481 O O . GLY A 1 186 ? -8.902 -15.188 -0.054 1.00 98.50 186 GLY A O 1
ATOM 1482 N N . TYR A 1 187 ? -9.380 -14.217 -2.018 1.00 98.88 187 TYR A N 1
ATOM 1483 C CA . TYR A 1 187 ? -8.787 -12.924 -1.678 1.00 98.88 187 TYR A CA 1
ATOM 1484 C C . TYR A 1 187 ? -9.769 -12.114 -0.828 1.00 98.88 187 TYR A C 1
ATOM 1486 O O . TYR A 1 187 ? -10.988 -12.271 -0.944 1.00 98.88 187 TYR A O 1
ATOM 1494 N N . THR A 1 188 ? -9.243 -11.241 0.025 1.00 98.62 188 THR A N 1
ATOM 1495 C CA . THR A 1 188 ? -10.055 -10.409 0.924 1.00 98.62 188 THR A CA 1
ATOM 1496 C C . THR A 1 188 ? -10.028 -8.936 0.563 1.00 98.62 188 THR A C 1
ATOM 1498 O O . THR A 1 188 ? -10.946 -8.218 0.962 1.00 98.62 188 THR A O 1
ATOM 1501 N N . TYR A 1 189 ? -8.990 -8.498 -0.152 1.00 98.94 189 TYR A N 1
ATOM 1502 C CA . TYR A 1 189 ? -8.861 -7.116 -0.578 1.00 98.94 189 TYR A CA 1
ATOM 1503 C C . TYR A 1 189 ? -8.231 -6.990 -1.966 1.00 98.94 189 TYR A C 1
ATOM 1505 O O . TYR A 1 189 ? -7.451 -7.845 -2.395 1.00 98.94 189 TYR A O 1
ATOM 1513 N N . ASP A 1 190 ? -8.580 -5.897 -2.629 1.00 98.88 190 ASP A N 1
ATOM 1514 C CA . ASP A 1 190 ? -7.949 -5.376 -3.834 1.00 98.88 190 ASP A CA 1
ATOM 1515 C C . ASP A 1 190 ? -7.278 -4.033 -3.516 1.00 98.88 190 ASP A C 1
ATOM 1517 O O . ASP A 1 190 ? -7.731 -3.300 -2.636 1.00 98.88 190 ASP A O 1
ATOM 1521 N N . ALA A 1 191 ? -6.166 -3.745 -4.185 1.00 98.75 191 ALA A N 1
ATOM 1522 C CA . ALA A 1 191 ? -5.414 -2.503 -4.048 1.00 98.75 191 ALA A CA 1
ATOM 1523 C C . ALA A 1 191 ? -5.089 -1.912 -5.426 1.00 98.75 191 ALA A C 1
ATOM 1525 O O . ALA A 1 191 ? -3.939 -1.565 -5.699 1.00 98.75 191 ALA A O 1
ATOM 1526 N N . THR A 1 192 ? -6.088 -1.868 -6.310 1.00 98.69 192 THR A N 1
ATOM 1527 C CA . THR A 1 192 ? -5.936 -1.463 -7.715 1.00 98.69 192 THR A CA 1
ATOM 1528 C C . THR A 1 192 ? -6.542 -0.086 -7.983 1.00 98.69 192 THR A C 1
ATOM 1530 O O . THR A 1 192 ? -5.997 0.672 -8.782 1.00 98.69 192 THR A O 1
ATOM 1533 N N . LEU A 1 193 ? -7.667 0.265 -7.348 1.00 98.44 193 LEU A N 1
ATOM 1534 C CA . LEU A 1 193 ? -8.396 1.485 -7.692 1.00 98.44 193 LEU A CA 1
ATOM 1535 C C . LEU A 1 193 ? -7.664 2.726 -7.179 1.00 98.44 193 LEU A C 1
ATOM 1537 O O . LEU A 1 193 ? -7.274 2.821 -6.017 1.00 98.44 193 LEU A O 1
ATOM 1541 N N . THR A 1 194 ? -7.494 3.710 -8.056 1.00 97.62 194 THR A N 1
ATOM 1542 C CA . THR A 1 194 ? -6.707 4.914 -7.773 1.00 97.62 194 THR A CA 1
ATOM 1543 C C . THR A 1 194 ? -7.572 6.068 -7.286 1.00 97.62 194 THR A C 1
ATOM 1545 O O . THR A 1 194 ? -8.663 6.294 -7.815 1.00 97.62 194 THR A O 1
ATOM 1548 N N . TYR A 1 195 ? -7.038 6.877 -6.375 1.00 96.62 195 TYR A N 1
ATOM 1549 C CA . TYR A 1 195 ? -7.627 8.153 -5.971 1.00 96.62 195 TYR A CA 1
ATOM 1550 C C . TYR A 1 195 ? -6.593 9.273 -6.107 1.00 96.62 195 TYR A C 1
ATOM 1552 O O . TYR A 1 195 ? -5.511 9.179 -5.533 1.00 96.62 195 TYR A O 1
ATOM 1560 N N . SER A 1 196 ? -6.931 10.344 -6.826 1.00 94.44 196 SER A N 1
ATOM 1561 C CA . SER A 1 196 ? -6.017 11.471 -7.044 1.00 94.44 196 SER A CA 1
ATOM 1562 C C . SER A 1 196 ? -6.204 12.582 -6.015 1.00 94.44 196 SER A C 1
ATOM 1564 O O . SER A 1 196 ? -7.302 13.127 -5.886 1.00 94.44 196 SER A O 1
ATOM 1566 N N . LYS A 1 197 ? -5.121 12.980 -5.346 1.00 92.88 197 LYS A N 1
ATOM 1567 C CA . LYS A 1 197 ? -5.036 14.242 -4.601 1.00 92.88 197 LYS A CA 1
ATOM 1568 C C . LYS A 1 197 ? -4.550 15.358 -5.525 1.00 92.88 197 LYS A C 1
ATOM 1570 O O . LYS A 1 197 ? -3.622 15.161 -6.294 1.00 92.88 197 LYS A O 1
ATOM 1575 N N . ARG A 1 198 ? -5.139 16.548 -5.419 1.00 92.25 198 ARG A N 1
ATOM 1576 C CA . ARG A 1 198 ? -4.709 17.766 -6.131 1.00 92.25 198 ARG A CA 1
ATOM 1577 C C . ARG A 1 198 ? -3.800 18.649 -5.276 1.00 92.25 198 ARG A C 1
ATOM 1579 O O . ARG A 1 198 ? -3.061 19.468 -5.807 1.00 92.25 198 ARG A O 1
ATOM 1586 N N . SER A 1 199 ? -3.841 18.487 -3.955 1.00 95.06 199 SER A N 1
ATOM 1587 C CA . SER A 1 199 ? -3.003 19.223 -3.007 1.00 95.06 199 SER A CA 1
ATOM 1588 C C . SER A 1 199 ? -2.652 18.381 -1.779 1.00 95.06 199 SER A C 1
ATOM 1590 O O . SER A 1 199 ? -3.388 17.474 -1.389 1.00 95.06 199 SER A O 1
ATOM 1592 N N . LEU A 1 200 ? -1.574 18.744 -1.074 1.00 94.62 200 LEU A N 1
ATOM 1593 C CA . LEU A 1 200 ? -1.304 18.245 0.282 1.00 94.62 200 LEU A CA 1
ATOM 1594 C C . LEU A 1 200 ? -2.425 18.607 1.272 1.00 94.62 200 LEU A C 1
ATOM 1596 O O . LEU A 1 200 ? -2.550 17.984 2.327 1.00 94.62 200 LEU A O 1
ATOM 1600 N N . LYS A 1 201 ? -3.251 19.616 0.970 1.00 93.62 201 LYS A N 1
ATOM 1601 C CA . LYS A 1 201 ? -4.403 19.984 1.804 1.00 93.62 201 LYS A CA 1
ATOM 1602 C C . LYS A 1 201 ? -5.563 18.997 1.678 1.00 93.62 201 LYS A C 1
ATOM 1604 O O . LYS A 1 201 ? -6.256 18.798 2.677 1.00 93.62 201 LYS A O 1
ATOM 1609 N N . ASP A 1 202 ? -5.689 18.329 0.538 1.00 92.50 202 ASP A N 1
ATOM 1610 C CA . ASP A 1 202 ? -6.774 17.394 0.266 1.00 92.50 202 ASP A CA 1
ATOM 1611 C C . ASP A 1 202 ? -6.745 16.221 1.237 1.00 92.50 202 ASP A C 1
ATOM 1613 O O . ASP A 1 202 ? -5.680 15.732 1.644 1.00 92.50 202 ASP A O 1
ATOM 1617 N N . LYS A 1 203 ? -7.938 15.763 1.603 1.00 91.50 203 LYS A N 1
ATOM 1618 C CA . LYS A 1 203 ? -8.097 14.575 2.425 1.00 91.50 203 LYS A CA 1
ATOM 1619 C C . LYS A 1 203 ? -8.094 13.327 1.545 1.00 91.50 203 LYS A C 1
ATOM 1621 O O . LYS A 1 203 ? -8.536 13.347 0.396 1.00 91.50 203 LYS A O 1
ATOM 1626 N N . ALA A 1 204 ? -7.567 12.249 2.107 1.00 92.94 204 ALA A N 1
ATOM 1627 C CA . ALA A 1 204 ? -7.524 10.942 1.477 1.00 92.94 204 ALA A CA 1
ATOM 1628 C C . ALA A 1 204 ? -8.647 10.051 2.017 1.00 92.94 204 ALA A C 1
ATOM 1630 O O . ALA A 1 204 ? -8.980 10.155 3.203 1.00 92.94 204 ALA A O 1
ATOM 1631 N N . PRO A 1 205 ? -9.198 9.154 1.188 1.00 93.75 205 PRO A N 1
ATOM 1632 C CA . PRO A 1 205 ? -10.135 8.159 1.665 1.00 93.75 205 PRO A CA 1
ATOM 1633 C C . PRO A 1 205 ? -9.428 7.119 2.537 1.00 93.75 205 PRO A C 1
ATOM 1635 O O . PRO A 1 205 ? -8.324 6.666 2.239 1.00 93.75 205 PRO A O 1
ATOM 1638 N N . THR A 1 206 ? -10.095 6.696 3.602 1.00 94.19 206 THR A N 1
ATOM 1639 C CA . THR A 1 206 ? -9.760 5.446 4.297 1.00 94.19 206 THR A CA 1
ATOM 1640 C C . THR A 1 206 ? -9.991 4.245 3.377 1.00 94.19 206 THR A C 1
ATOM 1642 O O . THR A 1 206 ? -10.922 4.290 2.573 1.00 94.19 206 THR A O 1
ATOM 1645 N N . PRO A 1 207 ? -9.218 3.150 3.505 1.00 97.44 207 PRO A N 1
ATOM 1646 C CA . PRO A 1 207 ? -9.603 1.852 2.956 1.00 97.44 207 PRO A CA 1
ATOM 1647 C C . PRO A 1 207 ? -10.977 1.424 3.475 1.00 97.44 207 PRO A C 1
ATOM 1649 O O . PRO A 1 207 ? -11.322 1.686 4.629 1.00 97.44 207 PRO A O 1
ATOM 1652 N N . PHE A 1 208 ? -11.774 0.786 2.624 1.00 97.88 208 PHE A N 1
ATOM 1653 C CA . PHE A 1 208 ? -13.193 0.565 2.892 1.00 97.88 208 PHE A CA 1
ATOM 1654 C C . PHE A 1 208 ? -13.708 -0.679 2.180 1.00 97.88 208 PHE A C 1
ATOM 1656 O O . PHE A 1 208 ? -13.045 -1.232 1.306 1.00 97.88 208 PHE A O 1
ATOM 1663 N N . THR A 1 209 ? -14.901 -1.138 2.542 1.00 98.44 209 THR A N 1
ATOM 1664 C CA . THR A 1 209 ? -15.538 -2.258 1.853 1.00 98.44 209 THR A CA 1
ATOM 1665 C C . THR A 1 209 ? -16.469 -1.777 0.746 1.00 98.44 209 THR A C 1
ATOM 1667 O O . THR A 1 209 ? -17.180 -0.779 0.872 1.00 98.44 209 THR A O 1
ATOM 1670 N N . LEU A 1 210 ? -16.521 -2.523 -0.355 1.00 98.12 210 LEU A N 1
ATOM 1671 C CA . LEU A 1 210 ? -17.335 -2.206 -1.530 1.00 98.12 210 LEU A CA 1
ATOM 1672 C C . LEU A 1 210 ? -18.838 -2.511 -1.337 1.00 98.12 210 LEU A C 1
ATOM 1674 O O . LEU A 1 210 ? -19.578 -2.627 -2.316 1.00 98.12 210 LEU A O 1
ATOM 1678 N N . ASP A 1 211 ? -19.332 -2.615 -0.099 1.00 97.81 211 ASP A N 1
ATOM 1679 C CA . ASP A 1 211 ? -20.751 -2.818 0.242 1.00 97.81 211 ASP A CA 1
ATOM 1680 C C . ASP A 1 211 ? -21.656 -1.713 -0.313 1.00 97.81 211 ASP A C 1
ATOM 1682 O O . ASP A 1 211 ? -22.823 -1.965 -0.613 1.00 97.81 211 ASP A O 1
ATOM 1686 N N . PHE A 1 212 ? -21.114 -0.507 -0.494 1.00 96.75 212 PHE A N 1
ATOM 1687 C CA . PHE A 1 212 ? -21.805 0.638 -1.097 1.00 96.75 212 PHE A CA 1
ATOM 1688 C C . PHE A 1 212 ? -21.254 1.013 -2.481 1.00 96.75 212 PHE A C 1
ATOM 1690 O O . PHE A 1 212 ? -21.703 1.996 -3.064 1.00 96.75 212 PHE A O 1
ATOM 1697 N N . GLY A 1 213 ? -20.375 0.178 -3.046 1.00 95.94 213 GLY A N 1
ATOM 1698 C CA . GLY A 1 213 ? -19.731 0.398 -4.341 1.00 95.94 213 GLY A CA 1
ATOM 1699 C C . GLY A 1 213 ? -18.541 1.360 -4.277 1.00 95.94 213 GLY A C 1
ATOM 1700 O O . GLY A 1 213 ? -18.228 1.916 -3.226 1.00 95.94 213 GLY A O 1
ATOM 1701 N N . TRP A 1 214 ? -17.870 1.533 -5.418 1.00 96.94 214 TRP A N 1
ATOM 1702 C CA . TRP A 1 214 ? -16.795 2.512 -5.584 1.00 96.94 214 TRP A CA 1
ATOM 1703 C C . TRP A 1 214 ? -17.391 3.923 -5.748 1.00 96.94 214 TRP A C 1
ATOM 1705 O O . TRP A 1 214 ? -18.144 4.144 -6.699 1.00 96.94 214 TRP A O 1
ATOM 1715 N N . PRO A 1 215 ? -17.096 4.877 -4.846 1.00 95.56 215 PRO A N 1
ATOM 1716 C CA . PRO A 1 215 ? -17.795 6.159 -4.792 1.00 95.56 215 PRO A CA 1
ATOM 1717 C C . PRO A 1 215 ? -17.045 7.304 -5.494 1.00 95.56 215 PRO A C 1
ATOM 1719 O O . PRO A 1 215 ? -17.560 8.419 -5.544 1.00 95.56 215 PRO A O 1
ATOM 1722 N N . TYR A 1 216 ? -15.824 7.059 -5.979 1.00 95.31 216 TYR A N 1
ATOM 1723 C CA . TYR A 1 216 ? -14.928 8.084 -6.514 1.00 95.31 216 TYR A CA 1
ATOM 1724 C C . TYR A 1 216 ? -14.854 8.048 -8.042 1.00 95.31 216 TYR A C 1
ATOM 1726 O O . TYR A 1 216 ? -15.269 7.087 -8.694 1.00 95.31 216 TYR A O 1
ATOM 1734 N N . ASP A 1 217 ? -14.263 9.092 -8.621 1.00 93.50 217 ASP A N 1
ATOM 1735 C CA . ASP A 1 217 ? -13.963 9.140 -10.047 1.00 93.50 217 ASP A CA 1
ATOM 1736 C C . ASP A 1 217 ? -13.140 7.930 -10.489 1.00 93.50 217 ASP A C 1
ATOM 1738 O O . ASP A 1 217 ? -12.091 7.613 -9.927 1.00 93.50 217 ASP A O 1
ATOM 1742 N N . CYS A 1 218 ? -13.585 7.287 -11.562 1.00 95.19 218 CYS A N 1
ATOM 1743 C CA . CYS A 1 218 ? -12.860 6.181 -12.160 1.00 95.19 218 CYS A CA 1
ATOM 1744 C C . CYS A 1 218 ? -11.793 6.699 -13.134 1.00 95.19 218 CYS A C 1
ATOM 1746 O O . CYS A 1 218 ? -12.094 6.938 -14.309 1.00 95.19 218 CYS A O 1
ATOM 1748 N N . LYS A 1 219 ? -10.565 6.903 -12.636 1.00 92.81 219 LYS A N 1
ATOM 1749 C CA . LYS A 1 219 ? -9.436 7.400 -13.445 1.00 92.81 219 LYS A CA 1
ATOM 1750 C C . LYS A 1 219 ? -8.973 6.367 -14.475 1.00 92.81 219 LYS A C 1
ATOM 1752 O O . LYS A 1 219 ? -8.874 6.701 -15.652 1.00 92.81 219 LYS A O 1
ATOM 1757 N N . VAL A 1 220 ? -8.793 5.114 -14.054 1.00 95.00 220 VAL A N 1
ATOM 1758 C CA . VAL A 1 220 ? -8.497 3.980 -14.943 1.00 95.00 220 VAL A CA 1
ATOM 1759 C C . VAL A 1 220 ? -9.748 3.115 -15.070 1.00 95.00 220 VAL A C 1
ATOM 1761 O O . VAL A 1 220 ? -10.258 2.594 -14.082 1.00 95.00 220 VAL A O 1
ATOM 1764 N N . LYS A 1 221 ? -10.294 3.007 -16.284 1.00 94.94 221 LYS A N 1
ATOM 1765 C CA . LYS A 1 221 ? -11.559 2.305 -16.548 1.00 94.94 221 LYS A CA 1
ATOM 1766 C C . LYS A 1 221 ? -11.313 0.855 -16.985 1.00 94.94 221 LYS A C 1
ATOM 1768 O O . LYS A 1 221 ? -10.347 0.622 -17.703 1.00 94.94 221 LYS A O 1
ATOM 1773 N N . PRO A 1 222 ? -12.255 -0.070 -16.710 1.00 96.62 222 PRO A N 1
ATOM 1774 C CA . PRO A 1 222 ? -13.511 0.125 -15.971 1.00 96.62 222 PRO A CA 1
ATOM 1775 C C . PRO A 1 222 ? -13.399 -0.148 -14.457 1.00 96.62 222 PRO A C 1
ATOM 1777 O O . PRO A 1 222 ? -12.925 -1.199 -14.050 1.00 96.62 222 PRO A O 1
ATOM 1780 N N . CYS A 1 223 ? -13.958 0.726 -13.615 1.00 97.69 223 CYS A N 1
ATOM 1781 C CA . CYS A 1 223 ? -14.121 0.469 -12.175 1.00 97.69 223 CYS A CA 1
ATOM 1782 C C . CYS A 1 223 ? -15.404 -0.338 -11.881 1.00 97.69 223 CYS A C 1
ATOM 1784 O O . CYS A 1 223 ? -16.342 -0.303 -12.692 1.00 97.69 223 CYS A O 1
ATOM 1786 N N . PRO A 1 224 ? -15.487 -1.051 -10.739 1.00 97.31 224 PRO A N 1
ATOM 1787 C CA . PRO A 1 224 ? -16.702 -1.746 -10.311 1.00 97.31 224 PRO A CA 1
ATOM 1788 C C . PRO A 1 224 ? -17.898 -0.793 -10.186 1.00 97.31 224 PRO A C 1
ATOM 1790 O O . PRO A 1 224 ? -17.773 0.295 -9.627 1.00 97.31 224 PRO A O 1
ATOM 1793 N N . LYS A 1 225 ? -19.070 -1.205 -10.685 1.00 95.31 225 LYS A N 1
ATOM 1794 C CA . LYS A 1 225 ? -20.316 -0.418 -10.614 1.00 95.31 225 LYS A CA 1
ATOM 1795 C C . LYS A 1 225 ? -21.317 -0.980 -9.605 1.00 95.31 225 LYS A C 1
ATOM 1797 O O . LYS A 1 225 ? -22.247 -0.283 -9.206 1.00 95.31 225 LYS A O 1
ATOM 1802 N N . ARG A 1 226 ? -21.178 -2.249 -9.222 1.00 95.88 226 ARG A N 1
ATOM 1803 C CA . ARG A 1 226 ? -22.062 -2.953 -8.287 1.00 95.88 226 ARG A CA 1
ATOM 1804 C C . ARG A 1 226 ? -21.450 -2.981 -6.889 1.00 95.88 226 ARG A C 1
ATOM 1806 O O . ARG A 1 226 ? -20.289 -2.652 -6.666 1.00 95.88 226 ARG A O 1
ATOM 1813 N N . ARG A 1 227 ? -22.276 -3.399 -5.932 1.00 97.00 227 ARG A N 1
ATOM 1814 C CA . ARG A 1 227 ? -21.877 -3.632 -4.543 1.00 97.00 227 ARG A CA 1
ATOM 1815 C C . ARG A 1 227 ? -21.220 -5.002 -4.409 1.00 97.00 227 ARG A C 1
ATOM 1817 O O . ARG A 1 227 ? -21.767 -5.994 -4.893 1.00 97.00 227 ARG A O 1
ATOM 1824 N N . HIS A 1 228 ? -20.103 -5.062 -3.691 1.00 97.62 228 HIS A N 1
ATOM 1825 C CA . HIS A 1 228 ? -19.349 -6.285 -3.407 1.00 97.62 228 HIS A CA 1
ATOM 1826 C C . HIS A 1 228 ? -19.182 -6.454 -1.895 1.00 97.62 228 HIS A C 1
ATOM 1828 O O . HIS A 1 228 ? -18.134 -6.162 -1.333 1.00 97.62 228 HIS A O 1
ATOM 1834 N N . PHE A 1 229 ? -20.235 -6.952 -1.239 1.00 97.38 229 PHE A N 1
ATOM 1835 C CA . PHE A 1 229 ? -20.349 -6.989 0.227 1.00 97.38 229 PHE A CA 1
ATOM 1836 C C . PHE A 1 229 ? -19.146 -7.622 0.941 1.00 97.38 229 PHE A C 1
ATOM 1838 O O . PHE A 1 229 ? -18.772 -8.757 0.624 1.00 97.38 229 PHE A O 1
ATOM 1845 N N . GLY A 1 230 ? -18.561 -6.910 1.901 1.00 97.25 230 GLY A N 1
ATOM 1846 C CA . GLY A 1 230 ? -17.428 -7.344 2.717 1.00 97.25 230 GLY A CA 1
ATOM 1847 C C . GLY A 1 230 ? -16.097 -7.507 1.976 1.00 97.25 230 GLY A C 1
ATOM 1848 O O . GLY A 1 230 ? -15.150 -8.034 2.558 1.00 97.25 230 GLY A O 1
ATOM 1849 N N . PHE A 1 231 ? -16.005 -7.108 0.701 1.00 98.50 231 PHE A N 1
ATOM 1850 C CA . PHE A 1 231 ? -14.737 -7.102 -0.030 1.00 98.50 231 PHE A CA 1
ATOM 1851 C C . PHE A 1 231 ? -14.073 -5.741 0.097 1.00 98.50 231 PHE A C 1
ATOM 1853 O O . PHE A 1 231 ? -14.706 -4.721 -0.174 1.00 98.50 231 PHE A O 1
ATOM 1860 N N . TRP A 1 232 ? -12.825 -5.740 0.546 1.00 98.81 232 TRP A N 1
ATOM 1861 C CA . TRP A 1 232 ? -12.088 -4.519 0.827 1.00 98.81 232 TRP A CA 1
ATOM 1862 C C . TRP A 1 232 ? -11.453 -3.960 -0.441 1.00 98.81 232 TRP A C 1
ATOM 1864 O O . TRP A 1 232 ? -10.845 -4.695 -1.212 1.00 98.81 232 TRP A O 1
ATOM 1874 N N . GLU A 1 233 ? -11.563 -2.653 -0.609 1.00 98.69 233 GLU A N 1
ATOM 1875 C CA . GLU A 1 233 ? -10.725 -1.876 -1.507 1.00 98.69 233 GLU A CA 1
ATOM 1876 C C . GLU A 1 233 ? -9.740 -1.069 -0.660 1.00 98.69 233 GLU A C 1
ATOM 1878 O O . GLU A 1 233 ? -10.122 -0.410 0.315 1.00 98.69 233 GLU A O 1
ATOM 1883 N N . VAL A 1 234 ? -8.468 -1.116 -1.041 1.00 98.75 234 VAL A N 1
ATOM 1884 C CA . VAL A 1 234 ? -7.388 -0.302 -0.484 1.00 98.75 234 VAL A CA 1
ATOM 1885 C C . VAL A 1 234 ? -6.951 0.666 -1.579 1.00 98.75 234 VAL A C 1
ATOM 1887 O O . VAL A 1 234 ? -6.085 0.316 -2.382 1.00 98.75 234 VAL A O 1
ATOM 1890 N N . PRO A 1 235 ? -7.544 1.873 -1.644 1.00 98.00 235 PRO A N 1
ATOM 1891 C CA . PRO A 1 235 ? -7.278 2.785 -2.742 1.00 98.00 235 PRO A CA 1
ATOM 1892 C C . PRO A 1 235 ? -5.793 3.131 -2.844 1.00 98.00 235 PRO A C 1
ATOM 1894 O O . PRO A 1 235 ? -5.149 3.470 -1.846 1.00 98.00 235 PRO A O 1
ATOM 1897 N N . VAL A 1 236 ? -5.262 3.120 -4.063 1.00 98.38 236 VAL A N 1
ATOM 1898 C CA . VAL A 1 236 ? -3.948 3.687 -4.368 1.00 98.38 236 VAL A CA 1
ATOM 1899 C C . VAL A 1 236 ? -4.108 5.201 -4.432 1.00 98.38 236 VAL A C 1
ATOM 1901 O O . VAL A 1 236 ? -4.436 5.782 -5.468 1.00 98.38 236 VAL A O 1
ATOM 1904 N N . VAL A 1 237 ? -3.958 5.837 -3.273 1.00 97.44 237 VAL A N 1
ATOM 1905 C CA . VAL A 1 237 ? -4.039 7.291 -3.147 1.00 97.44 237 VAL A CA 1
ATOM 1906 C C . VAL A 1 237 ? -2.747 7.914 -3.661 1.00 97.44 237 VAL A C 1
ATOM 1908 O O . VAL A 1 237 ? -1.664 7.546 -3.207 1.00 97.44 237 VAL A O 1
ATOM 1911 N N . SER A 1 238 ? -2.855 8.864 -4.589 1.00 96.81 238 SER A N 1
ATOM 1912 C CA . SER A 1 238 ? -1.687 9.551 -5.124 1.00 96.81 238 SER A CA 1
ATOM 1913 C C . SER A 1 238 ? -1.001 10.431 -4.081 1.00 96.81 238 SER A C 1
ATOM 1915 O O . SER A 1 238 ? -1.623 11.020 -3.188 1.00 96.81 238 SER A O 1
ATOM 1917 N N . LEU A 1 239 ? 0.319 10.502 -4.205 1.00 97.56 239 LEU A N 1
ATOM 1918 C CA . LEU A 1 239 ? 1.164 11.466 -3.521 1.00 97.56 239 LEU A CA 1
ATOM 1919 C C . LEU A 1 239 ? 1.332 12.700 -4.402 1.00 97.56 239 LEU A C 1
ATOM 1921 O O . LEU A 1 239 ? 1.105 12.640 -5.606 1.00 97.56 239 LEU A O 1
ATOM 1925 N N . LEU A 1 240 ? 1.751 13.812 -3.809 1.00 98.06 240 LEU A N 1
ATOM 1926 C CA . LEU A 1 240 ? 2.187 14.990 -4.556 1.00 98.06 240 LEU A CA 1
ATOM 1927 C C . LEU A 1 240 ? 3.705 14.927 -4.700 1.00 98.06 240 LEU A C 1
ATOM 1929 O O . LEU A 1 240 ? 4.380 14.701 -3.697 1.00 98.06 240 LEU A O 1
ATOM 1933 N N . ASP A 1 241 ? 4.230 15.126 -5.912 1.00 97.50 241 ASP A N 1
ATOM 1934 C CA . ASP A 1 241 ? 5.673 15.113 -6.190 1.00 97.50 241 ASP A CA 1
ATOM 1935 C C . ASP A 1 241 ? 6.465 16.123 -5.332 1.00 97.50 241 ASP A C 1
ATOM 1937 O O . ASP A 1 241 ? 5.888 16.931 -4.610 1.00 97.50 241 ASP A O 1
ATOM 1941 N N . TYR A 1 242 ? 7.803 16.103 -5.373 1.00 96.88 242 TYR A N 1
ATOM 1942 C CA . TYR A 1 242 ? 8.608 16.922 -4.445 1.00 96.88 242 TYR A CA 1
ATOM 1943 C C . TYR A 1 242 ? 8.430 18.446 -4.613 1.00 96.88 242 TYR A C 1
ATOM 1945 O O . TYR A 1 242 ? 8.777 19.203 -3.704 1.00 96.88 242 TYR A O 1
ATOM 1953 N N . LEU A 1 243 ? 7.899 18.896 -5.759 1.00 97.19 243 LEU A N 1
ATOM 1954 C CA . LEU A 1 243 ? 7.537 20.294 -6.029 1.00 97.19 243 LEU A CA 1
ATOM 1955 C C . LEU A 1 243 ? 6.068 20.596 -5.698 1.00 97.19 243 LEU A C 1
ATOM 1957 O O . LEU A 1 243 ? 5.628 21.736 -5.832 1.00 97.19 243 LEU A O 1
ATOM 1961 N N . HIS A 1 244 ? 5.311 19.579 -5.292 1.00 97.25 244 HIS A N 1
ATOM 1962 C CA . HIS A 1 244 ? 3.869 19.590 -5.084 1.00 97.25 244 HIS A CA 1
ATOM 1963 C C . HIS A 1 244 ? 3.075 20.042 -6.316 1.00 97.25 244 HIS A C 1
ATOM 1965 O O . HIS A 1 244 ? 2.005 20.638 -6.180 1.00 97.25 244 HIS A O 1
ATOM 1971 N N . LYS A 1 245 ? 3.607 19.788 -7.519 1.00 96.06 245 LYS A N 1
ATOM 1972 C CA . LYS A 1 245 ? 3.030 20.278 -8.777 1.00 96.06 245 LYS A CA 1
ATOM 1973 C C . LYS A 1 245 ? 2.126 19.250 -9.443 1.00 96.06 245 LYS A C 1
ATOM 1975 O O . LYS A 1 245 ? 1.092 19.621 -9.993 1.00 96.06 245 LYS A O 1
ATOM 1980 N N . TYR A 1 246 ? 2.524 17.984 -9.409 1.00 96.31 246 TYR A N 1
ATOM 1981 C CA . TYR A 1 246 ? 1.770 16.888 -10.004 1.00 96.31 246 TYR A CA 1
ATOM 1982 C C . TYR A 1 246 ? 1.548 15.780 -8.991 1.00 96.31 246 TYR A C 1
ATOM 1984 O O . TYR A 1 246 ? 2.368 15.565 -8.093 1.00 96.31 246 TYR A O 1
ATOM 1992 N N . ASP A 1 247 ? 0.435 15.075 -9.153 1.00 95.38 247 ASP A N 1
ATOM 1993 C CA . ASP A 1 247 ? 0.156 13.884 -8.382 1.00 95.38 247 ASP A CA 1
ATOM 1994 C C . ASP A 1 247 ? 0.730 12.634 -9.057 1.00 95.38 247 ASP A C 1
ATOM 1996 O O . ASP A 1 247 ? 0.950 12.588 -10.267 1.00 95.38 247 ASP A O 1
ATOM 2000 N N . CYS A 1 248 ? 1.020 11.618 -8.254 1.00 95.31 248 CYS A N 1
ATOM 2001 C CA . CYS A 1 248 ? 1.576 10.355 -8.711 1.00 95.31 248 CYS A CA 1
ATOM 2002 C C . CYS A 1 248 ? 1.120 9.208 -7.810 1.00 95.31 248 CYS A C 1
ATOM 2004 O O . CYS A 1 248 ? 1.263 9.251 -6.589 1.00 95.31 248 CYS A O 1
ATOM 2006 N N . VAL A 1 249 ? 0.539 8.173 -8.419 1.00 94.88 249 VAL A N 1
ATOM 2007 C CA . VAL A 1 249 ? 0.037 6.973 -7.719 1.00 94.88 249 VAL A CA 1
ATOM 2008 C C . VAL A 1 249 ? 1.161 6.037 -7.266 1.00 94.88 249 VAL A C 1
ATOM 2010 O O . VAL A 1 249 ? 1.013 5.343 -6.262 1.00 94.88 249 VAL A O 1
ATOM 2013 N N . TYR A 1 250 ? 2.301 6.087 -7.959 1.00 97.69 250 TYR A N 1
ATOM 2014 C CA . TYR A 1 250 ? 3.552 5.442 -7.573 1.00 97.69 250 TYR A CA 1
ATOM 2015 C C . TYR A 1 250 ? 4.631 6.489 -7.315 1.00 97.69 250 TYR A C 1
ATOM 2017 O O . TYR A 1 250 ? 4.761 7.444 -8.080 1.00 97.69 250 TYR A O 1
ATOM 2025 N N . VAL A 1 251 ? 5.452 6.281 -6.283 1.00 97.50 251 VAL A N 1
ATOM 2026 C CA . VAL A 1 251 ? 6.571 7.187 -5.953 1.00 97.50 251 VAL A CA 1
ATOM 2027 C C . VAL A 1 251 ? 7.584 7.300 -7.096 1.00 97.50 251 VAL A C 1
ATOM 2029 O O . VAL A 1 251 ? 8.128 8.372 -7.357 1.00 97.50 251 VAL A O 1
ATOM 2032 N N . ASP A 1 252 ? 7.839 6.202 -7.798 1.00 96.75 252 ASP A N 1
ATOM 2033 C CA . ASP A 1 252 ? 8.711 6.153 -8.970 1.00 96.75 252 ASP A CA 1
ATOM 2034 C C . ASP A 1 252 ? 8.059 6.644 -10.265 1.00 96.75 252 ASP A C 1
ATOM 2036 O O . ASP A 1 252 ? 8.767 6.874 -11.242 1.00 96.75 252 ASP A O 1
ATOM 2040 N N . GLY A 1 253 ? 6.746 6.882 -10.251 1.00 95.25 253 GLY A N 1
ATOM 2041 C CA . GLY A 1 253 ? 5.990 7.439 -11.372 1.00 95.25 253 GLY A CA 1
ATOM 2042 C C . GLY A 1 253 ? 5.786 8.954 -11.305 1.00 95.25 253 GLY A C 1
ATOM 2043 O O . GLY A 1 253 ? 5.021 9.494 -12.100 1.00 95.25 253 GLY A O 1
ATOM 2044 N N . CYS A 1 254 ? 6.402 9.655 -10.349 1.00 96.25 254 CYS A N 1
ATOM 2045 C CA . CYS A 1 254 ? 6.232 11.102 -10.214 1.00 96.25 254 CYS A CA 1
ATOM 2046 C C . CYS A 1 254 ? 6.929 11.880 -11.339 1.00 96.25 254 CYS A C 1
ATOM 2048 O O . CYS A 1 254 ? 8.113 11.679 -11.605 1.00 96.25 254 CYS A O 1
ATOM 2050 N N . ASN A 1 255 ? 6.202 12.829 -11.941 1.00 96.12 255 ASN A N 1
ATOM 2051 C CA . ASN A 1 255 ? 6.674 13.652 -13.063 1.00 96.12 255 ASN A CA 1
ATOM 2052 C C . ASN A 1 255 ? 7.949 14.438 -12.745 1.00 96.12 255 ASN A C 1
ATOM 2054 O O . ASN A 1 255 ? 8.829 14.561 -13.594 1.00 96.12 255 ASN A O 1
ATOM 2058 N N . ASN A 1 256 ? 8.037 14.984 -11.531 1.00 97.00 256 ASN A N 1
ATOM 2059 C CA . ASN A 1 256 ? 9.242 15.629 -11.035 1.00 97.00 256 ASN A CA 1
ATOM 2060 C C . ASN A 1 256 ? 9.929 14.662 -10.061 1.00 97.00 256 ASN A C 1
ATOM 2062 O O . ASN A 1 256 ? 9.522 14.580 -8.899 1.00 97.00 256 ASN A O 1
ATOM 2066 N N . PRO A 1 257 ? 10.940 13.895 -10.498 1.00 95.12 257 PRO A N 1
ATOM 2067 C CA . PRO A 1 257 ? 11.694 13.053 -9.588 1.00 95.12 257 PRO A CA 1
ATOM 2068 C C . PRO A 1 257 ? 12.601 13.914 -8.692 1.00 95.12 257 PRO A C 1
ATOM 2070 O O . PRO A 1 257 ? 13.237 14.842 -9.195 1.00 95.12 257 PRO A O 1
ATOM 2073 N N . PRO A 1 258 ? 12.731 13.607 -7.388 1.00 97.31 258 PRO A N 1
ATOM 2074 C CA . PRO A 1 258 ? 13.608 14.373 -6.512 1.00 97.31 258 PRO A CA 1
ATOM 2075 C C . PRO A 1 258 ? 15.076 14.247 -6.969 1.00 97.31 258 PRO A C 1
ATOM 2077 O O . PRO A 1 258 ? 15.529 13.120 -7.227 1.00 97.31 258 PRO A O 1
ATOM 2080 N N . PRO A 1 259 ? 15.813 15.372 -7.076 1.00 97.12 259 PRO A N 1
ATOM 2081 C CA . PRO A 1 259 ? 17.174 15.389 -7.621 1.00 97.12 259 PRO A CA 1
ATOM 2082 C C . PRO A 1 259 ? 18.237 14.874 -6.640 1.00 97.12 259 PRO A C 1
ATOM 2084 O O . PRO A 1 259 ? 19.282 14.390 -7.065 1.00 97.12 259 PRO A O 1
ATOM 2087 N N . ASP A 1 260 ? 17.969 14.945 -5.337 1.00 98.44 260 ASP A N 1
ATOM 2088 C CA . ASP A 1 260 ? 18.913 14.612 -4.271 1.00 98.44 260 ASP A CA 1
ATOM 2089 C C . ASP A 1 260 ? 18.205 13.978 -3.056 1.00 98.44 260 ASP A C 1
ATOM 2091 O O . ASP A 1 260 ? 16.977 13.849 -3.012 1.00 98.44 260 ASP A O 1
ATOM 2095 N N . GLU A 1 261 ? 18.994 13.556 -2.065 1.00 98.62 261 GLU A N 1
ATOM 2096 C CA . GLU A 1 261 ? 18.504 12.875 -0.862 1.00 98.62 261 GLU A CA 1
ATOM 2097 C C . GLU A 1 261 ? 17.617 13.781 0.005 1.00 98.62 261 GLU A C 1
ATOM 2099 O O . GLU A 1 261 ? 16.589 13.332 0.513 1.00 98.62 261 GLU A O 1
ATOM 2104 N N . SER A 1 262 ? 17.972 15.059 0.156 1.00 98.75 262 SER A N 1
ATOM 2105 C CA . SER A 1 262 ? 17.211 16.017 0.965 1.00 98.75 262 SER A CA 1
ATOM 2106 C C . SER A 1 262 ? 15.837 16.282 0.356 1.00 98.75 262 SER A C 1
ATOM 2108 O O . SER A 1 262 ? 14.830 16.247 1.064 1.00 98.75 262 SER A O 1
ATOM 2110 N N . SER A 1 263 ? 15.784 16.475 -0.960 1.00 98.62 263 SER A N 1
ATOM 2111 C CA . SER A 1 263 ? 14.555 16.653 -1.730 1.00 98.62 263 SER A CA 1
ATOM 2112 C C . SER A 1 263 ? 13.677 15.400 -1.681 1.00 98.62 263 SER A C 1
ATOM 2114 O O . SER A 1 263 ? 12.467 15.500 -1.480 1.00 98.62 263 SER A O 1
ATOM 2116 N N . ALA A 1 264 ? 14.277 14.210 -1.795 1.00 98.69 264 ALA A N 1
ATOM 2117 C CA . ALA A 1 264 ? 13.560 12.942 -1.686 1.00 98.69 264 ALA A CA 1
ATOM 2118 C C . ALA A 1 264 ? 12.999 12.713 -0.271 1.00 98.69 264 ALA A C 1
ATOM 2120 O O . ALA A 1 264 ? 11.845 12.314 -0.122 1.00 98.69 264 ALA A O 1
ATOM 2121 N N . TYR A 1 265 ? 13.778 13.011 0.772 1.00 98.88 265 TYR A N 1
ATOM 2122 C CA . TYR A 1 265 ? 13.331 12.901 2.161 1.00 98.88 265 TYR A CA 1
ATOM 2123 C C . TYR A 1 265 ? 12.201 13.890 2.463 1.00 98.88 265 TYR A C 1
ATOM 2125 O O . TYR A 1 265 ? 11.193 13.517 3.064 1.00 98.88 265 TYR A O 1
ATOM 2133 N N . LYS A 1 266 ? 12.339 15.138 1.998 1.00 98.62 266 LYS A N 1
ATOM 2134 C CA . LYS A 1 266 ? 11.309 16.171 2.131 1.00 98.62 266 LYS A CA 1
ATOM 2135 C C . LYS A 1 266 ? 10.010 15.759 1.441 1.00 98.62 266 LYS A C 1
ATOM 2137 O O . LYS A 1 266 ? 8.960 15.842 2.062 1.00 98.62 266 LYS A O 1
ATOM 2142 N N . PHE A 1 267 ? 10.080 15.241 0.216 1.00 98.56 267 PHE A N 1
ATOM 2143 C CA . PHE A 1 267 ? 8.923 14.704 -0.507 1.00 98.56 267 PHE A CA 1
ATOM 2144 C C . PHE A 1 267 ? 8.156 13.639 0.296 1.00 98.56 267 PHE A C 1
ATOM 2146 O O . PHE A 1 267 ? 6.928 13.708 0.400 1.00 98.56 267 PHE A O 1
ATOM 2153 N N . LEU A 1 268 ? 8.867 12.678 0.897 1.00 98.75 268 LEU A N 1
ATOM 2154 C CA . LEU A 1 268 ? 8.253 11.631 1.721 1.00 98.75 268 LEU A CA 1
ATOM 2155 C C . LEU A 1 268 ? 7.609 12.219 2.986 1.00 98.75 268 LEU A C 1
ATOM 2157 O O . LEU A 1 268 ? 6.461 11.899 3.304 1.00 98.75 268 LEU A O 1
ATOM 2161 N N . MET A 1 269 ? 8.319 13.115 3.681 1.00 98.62 269 MET A N 1
ATOM 2162 C CA . MET A 1 269 ? 7.830 13.753 4.906 1.00 98.62 269 MET A CA 1
ATOM 2163 C C . MET A 1 269 ? 6.644 14.687 4.666 1.00 98.62 269 MET A C 1
ATOM 2165 O O . MET A 1 269 ? 5.704 14.666 5.454 1.00 98.62 269 MET A O 1
ATOM 2169 N N . ASP A 1 270 ? 6.640 15.478 3.596 1.00 98.25 270 ASP A N 1
ATOM 2170 C CA . ASP A 1 270 ? 5.543 16.400 3.284 1.00 98.25 270 ASP A CA 1
ATOM 2171 C C . ASP A 1 270 ? 4.243 15.637 3.011 1.00 98.25 270 ASP A C 1
ATOM 2173 O O . ASP A 1 270 ? 3.177 15.986 3.533 1.00 98.25 270 ASP A O 1
ATOM 2177 N N . ASN A 1 271 ? 4.336 14.532 2.264 1.00 98.19 271 ASN A N 1
ATOM 2178 C CA . ASN A 1 271 ? 3.199 13.649 2.042 1.00 98.19 271 ASN A CA 1
ATOM 2179 C C . ASN A 1 271 ? 2.744 12.972 3.340 1.00 98.19 271 ASN A C 1
ATOM 2181 O O . ASN A 1 271 ? 1.552 13.022 3.637 1.00 98.19 271 ASN A O 1
ATOM 2185 N N . PHE A 1 272 ? 3.653 12.426 4.151 1.00 98.31 272 PHE A N 1
ATOM 2186 C CA . PHE A 1 272 ? 3.319 11.838 5.456 1.00 98.31 272 PHE A CA 1
ATOM 2187 C C . PHE A 1 272 ? 2.627 12.838 6.395 1.00 98.31 272 PHE A C 1
ATOM 2189 O O . PHE A 1 272 ? 1.554 12.562 6.938 1.00 98.31 272 PHE A O 1
ATOM 2196 N N . ASN A 1 273 ? 3.193 14.039 6.530 1.00 97.44 273 ASN A N 1
ATOM 2197 C CA . ASN A 1 273 ? 2.668 15.099 7.386 1.00 97.44 273 ASN A CA 1
ATOM 2198 C C . ASN A 1 273 ? 1.256 15.520 6.962 1.00 97.44 273 ASN A C 1
ATOM 2200 O O . ASN A 1 273 ? 0.455 15.915 7.812 1.00 97.44 273 ASN A O 1
ATOM 2204 N N . SER A 1 274 ? 0.911 15.385 5.675 1.00 95.25 274 SER A N 1
ATOM 2205 C CA . SER A 1 274 ? -0.439 15.667 5.177 1.00 95.25 274 SER A CA 1
ATOM 2206 C C . SER A 1 274 ? -1.528 14.728 5.726 1.00 95.25 274 SER A C 1
ATOM 2208 O O . SER A 1 274 ? -2.702 15.109 5.705 1.00 95.25 274 SER A O 1
ATOM 2210 N N . TYR A 1 275 ? -1.144 13.557 6.253 1.00 95.38 275 TYR A N 1
ATOM 2211 C CA . TYR A 1 275 ? -2.013 12.578 6.919 1.00 95.38 275 TYR A CA 1
ATOM 2212 C C . TYR A 1 275 ? -1.907 12.679 8.448 1.00 95.38 275 TYR A C 1
ATOM 2214 O O . TYR A 1 275 ? -2.924 12.863 9.127 1.00 95.38 275 TYR A O 1
ATOM 2222 N N . HIS A 1 276 ? -0.677 12.631 8.980 1.00 95.69 276 HIS A N 1
ATOM 2223 C CA . HIS A 1 276 ? -0.402 12.552 10.425 1.00 95.69 276 HIS A CA 1
ATOM 2224 C C . HIS A 1 276 ? -0.923 13.764 11.206 1.00 95.69 276 HIS A C 1
ATOM 2226 O O . HIS A 1 276 ? -1.559 13.605 12.250 1.00 95.69 276 HIS A O 1
ATOM 2232 N N . SER A 1 277 ? -0.761 14.972 10.651 1.00 88.69 277 SER A N 1
ATOM 2233 C CA . SER A 1 277 ? -1.234 16.218 11.279 1.00 88.69 277 SER A CA 1
ATOM 2234 C C . SER A 1 277 ? -2.758 16.406 11.223 1.00 88.69 277 SER A C 1
ATOM 2236 O O . SER A 1 277 ? -3.314 17.263 11.916 1.00 88.69 277 SER A O 1
ATOM 2238 N N . LYS A 1 278 ? -3.461 15.610 10.404 1.00 84.25 278 LYS A N 1
ATOM 2239 C CA . LYS A 1 278 ? -4.889 15.772 10.122 1.00 84.25 278 LYS A CA 1
ATOM 2240 C C . LYS A 1 278 ? -5.705 14.603 10.645 1.00 84.25 278 LYS A C 1
ATOM 2242 O O . LYS A 1 278 ? -6.003 14.553 11.824 1.00 84.25 278 LYS A O 1
ATOM 2247 N N . ASN A 1 279 ? -6.181 13.727 9.781 1.00 80.88 279 ASN A N 1
ATOM 2248 C CA . ASN A 1 279 ? -7.265 12.785 10.052 1.00 80.88 279 ASN A CA 1
ATOM 2249 C C . ASN A 1 279 ? -6.769 11.406 10.518 1.00 80.88 279 ASN A C 1
ATOM 2251 O O . ASN A 1 279 ? -7.599 10.576 10.888 1.00 80.88 279 ASN A O 1
ATOM 2255 N N . ARG A 1 280 ? -5.445 11.179 10.506 1.00 89.88 280 ARG A N 1
ATOM 2256 C CA . ARG A 1 280 ? -4.786 9.909 10.851 1.00 89.88 280 ARG A CA 1
ATOM 2257 C C . ARG A 1 280 ? -5.371 8.692 10.134 1.00 89.88 280 ARG A C 1
ATOM 2259 O O . ARG A 1 280 ? -5.330 7.574 10.644 1.00 89.88 280 ARG A O 1
ATOM 2266 N N . VAL A 1 281 ? -5.923 8.901 8.938 1.00 94.94 281 VAL A N 1
ATOM 2267 C CA . VAL A 1 281 ? -6.276 7.781 8.062 1.00 94.94 281 VAL A CA 1
ATOM 2268 C C . VAL A 1 281 ? -4.983 7.063 7.642 1.00 94.94 281 VAL A C 1
ATOM 2270 O O . VAL A 1 281 ? -3.920 7.698 7.624 1.00 94.94 281 VAL A O 1
ATOM 2273 N N . PRO A 1 282 ? -5.029 5.757 7.323 1.00 97.56 282 PRO A N 1
ATOM 2274 C CA . PRO A 1 282 ? -3.836 5.027 6.907 1.00 97.56 282 PRO A CA 1
ATOM 2275 C C . PRO A 1 282 ? -3.123 5.705 5.730 1.00 97.56 282 PRO A C 1
ATOM 2277 O O . PRO A 1 282 ? -3.753 6.042 4.728 1.00 97.56 282 PRO A O 1
ATOM 2280 N N . PHE A 1 283 ? -1.811 5.894 5.855 1.00 98.19 283 PHE A N 1
ATOM 2281 C CA . PHE A 1 283 ? -0.966 6.494 4.829 1.00 98.19 283 PHE A CA 1
ATOM 2282 C C . PHE A 1 283 ? -0.258 5.402 4.023 1.00 98.19 283 PHE A C 1
ATOM 2284 O O . PHE A 1 283 ? 0.537 4.634 4.567 1.00 98.19 283 PHE A O 1
ATOM 2291 N N . GLY A 1 284 ? -0.570 5.325 2.731 1.00 98.06 284 GLY A N 1
ATOM 2292 C CA . GLY A 1 284 ? 0.000 4.343 1.815 1.00 98.06 284 GLY A CA 1
ATOM 2293 C C . GLY A 1 284 ? 1.145 4.906 0.986 1.00 98.06 284 GLY A C 1
ATOM 2294 O O . GLY A 1 284 ? 1.045 6.006 0.446 1.00 98.06 284 GLY A O 1
ATOM 2295 N N . ILE A 1 285 ? 2.206 4.118 0.839 1.00 98.38 285 ILE A N 1
ATOM 2296 C CA . ILE A 1 285 ? 3.322 4.395 -0.063 1.00 98.38 285 ILE A CA 1
ATOM 2297 C C . ILE A 1 285 ? 3.438 3.216 -1.029 1.00 98.38 285 ILE A C 1
ATOM 2299 O O . ILE A 1 285 ? 3.775 2.107 -0.619 1.00 98.38 285 ILE A O 1
ATOM 2303 N N . ASN A 1 286 ? 3.136 3.452 -2.305 1.00 98.38 286 ASN A N 1
ATOM 2304 C CA . ASN A 1 286 ? 3.141 2.435 -3.359 1.00 98.38 286 ASN A CA 1
ATOM 2305 C C . ASN A 1 286 ? 4.286 2.725 -4.332 1.00 98.38 286 ASN A C 1
ATOM 2307 O O . ASN A 1 286 ? 4.451 3.877 -4.745 1.00 98.38 286 ASN A O 1
ATOM 2311 N N . MET A 1 287 ? 5.099 1.720 -4.671 1.00 98.06 287 MET A N 1
ATOM 2312 C CA . MET A 1 287 ? 6.270 1.910 -5.539 1.00 98.06 287 MET A CA 1
ATOM 2313 C C . MET A 1 287 ? 6.844 0.611 -6.103 1.00 98.06 287 MET A C 1
ATOM 2315 O O . MET A 1 287 ? 6.491 -0.481 -5.674 1.00 98.06 287 MET A O 1
ATOM 2319 N N . HIS A 1 288 ? 7.818 0.752 -6.994 1.00 98.62 288 HIS A N 1
ATOM 2320 C CA . HIS A 1 288 ? 8.669 -0.331 -7.478 1.00 98.62 288 HIS A CA 1
ATOM 2321 C C . HIS A 1 288 ? 10.080 -0.236 -6.872 1.00 98.62 288 HIS A C 1
ATOM 2323 O O . HIS A 1 288 ? 10.552 0.857 -6.531 1.00 98.62 288 HIS A O 1
ATOM 2329 N N . PRO A 1 289 ? 10.826 -1.356 -6.776 1.00 97.12 289 PRO A N 1
ATOM 2330 C CA . PRO A 1 289 ? 12.215 -1.332 -6.308 1.00 97.12 289 PRO A CA 1
ATOM 2331 C C . PRO A 1 289 ? 13.148 -0.501 -7.203 1.00 97.12 289 PRO A C 1
ATOM 2333 O O . PRO A 1 289 ? 14.239 -0.131 -6.767 1.00 97.12 289 PRO A O 1
ATOM 2336 N N . SER A 1 290 ? 12.730 -0.183 -8.434 1.00 96.75 290 SER A N 1
ATOM 2337 C CA . SER A 1 290 ? 13.497 0.617 -9.393 1.00 96.75 290 SER A CA 1
ATOM 2338 C C . SER A 1 290 ? 13.898 1.992 -8.847 1.00 96.75 290 SER A C 1
ATOM 2340 O O . SER A 1 290 ? 14.979 2.496 -9.158 1.00 96.75 290 SER A O 1
ATOM 2342 N N . TRP A 1 291 ? 13.080 2.571 -7.964 1.00 97.44 291 TRP A N 1
ATOM 2343 C CA . TRP A 1 291 ? 13.358 3.859 -7.334 1.00 97.44 291 TRP A CA 1
ATOM 2344 C C . TRP A 1 291 ? 14.668 3.868 -6.532 1.00 97.44 291 TRP A C 1
ATOM 2346 O O . TRP A 1 291 ? 15.319 4.908 -6.409 1.00 97.44 291 TRP A O 1
ATOM 2356 N N . PHE A 1 292 ? 15.074 2.705 -6.013 1.00 98.25 292 PHE A N 1
ATOM 2357 C CA . PHE A 1 292 ? 16.233 2.539 -5.139 1.00 98.25 292 PHE A CA 1
ATOM 2358 C C . PHE A 1 292 ? 17.558 2.332 -5.871 1.00 98.25 292 PHE A C 1
ATOM 2360 O O . PHE A 1 292 ? 18.607 2.338 -5.226 1.00 98.25 292 PHE A O 1
ATOM 2367 N N . TYR A 1 293 ? 17.548 2.205 -7.203 1.00 97.19 293 TYR A N 1
ATOM 2368 C CA . TYR A 1 293 ? 18.793 2.184 -7.978 1.00 97.19 293 TYR A CA 1
ATOM 2369 C C . TYR A 1 293 ? 19.547 3.517 -7.923 1.00 97.19 293 TYR A C 1
ATOM 2371 O O . TYR A 1 293 ? 20.739 3.551 -8.214 1.00 97.19 293 TYR A O 1
ATOM 2379 N N . ILE A 1 294 ? 18.884 4.599 -7.504 1.00 97.94 294 ILE A N 1
ATOM 2380 C CA . ILE A 1 294 ? 19.532 5.878 -7.217 1.00 97.94 294 ILE A CA 1
ATOM 2381 C C . ILE A 1 294 ? 19.861 5.940 -5.717 1.00 97.94 294 ILE A C 1
ATOM 2383 O O . ILE A 1 294 ? 18.935 6.013 -4.901 1.00 97.94 294 ILE A O 1
ATOM 2387 N N . PRO A 1 295 ? 21.151 5.967 -5.319 1.00 98.25 295 PRO A N 1
ATOM 2388 C CA . PRO A 1 295 ? 21.550 5.892 -3.911 1.00 98.25 295 PRO A CA 1
ATOM 2389 C C . PRO A 1 295 ? 20.918 6.965 -3.019 1.00 98.25 295 PRO A C 1
ATOM 2391 O O . PRO A 1 295 ? 20.467 6.653 -1.920 1.00 98.25 295 PRO A O 1
ATOM 2394 N N . ALA A 1 296 ? 20.811 8.202 -3.516 1.00 98.50 296 ALA A N 1
ATOM 2395 C CA . ALA A 1 296 ? 20.190 9.316 -2.798 1.00 98.50 296 ALA A CA 1
ATOM 2396 C C . ALA A 1 296 ? 18.729 9.030 -2.403 1.00 98.50 296 ALA A C 1
ATOM 2398 O O . ALA A 1 296 ? 18.286 9.381 -1.313 1.00 98.50 296 ALA A O 1
ATOM 2399 N N . ARG A 1 297 ? 17.981 8.333 -3.264 1.00 98.44 297 ARG A N 1
ATOM 2400 C CA . ARG A 1 297 ? 16.579 7.969 -3.024 1.00 98.44 297 ARG A CA 1
ATOM 2401 C C . ARG A 1 297 ? 16.462 6.827 -2.019 1.00 98.44 297 ARG A C 1
ATOM 2403 O O . ARG A 1 297 ? 15.661 6.901 -1.091 1.00 98.44 297 ARG A O 1
ATOM 2410 N N . LEU A 1 298 ? 17.314 5.807 -2.142 1.00 98.75 298 LEU A N 1
ATOM 2411 C CA . LEU A 1 298 ? 17.390 4.729 -1.155 1.00 98.75 298 LEU A CA 1
ATOM 2412 C C . LEU A 1 298 ? 17.762 5.261 0.238 1.00 98.75 298 LEU A C 1
ATOM 2414 O O . LEU A 1 298 ? 17.135 4.872 1.219 1.00 98.75 298 LEU A O 1
ATOM 2418 N N . ASN A 1 299 ? 18.741 6.164 0.331 1.00 98.88 299 ASN A N 1
ATOM 2419 C CA . ASN A 1 299 ? 19.120 6.795 1.595 1.00 98.88 299 ASN A CA 1
ATOM 2420 C C . ASN A 1 299 ? 17.987 7.651 2.174 1.00 98.88 299 ASN A C 1
ATOM 2422 O O . ASN A 1 299 ? 17.712 7.565 3.368 1.00 98.88 299 ASN A O 1
ATOM 2426 N N . ALA A 1 300 ? 17.279 8.413 1.337 1.00 98.88 300 ALA A N 1
ATOM 2427 C CA . ALA A 1 300 ? 16.123 9.191 1.767 1.00 98.88 300 ALA A CA 1
ATOM 2428 C C . ALA A 1 300 ? 14.997 8.307 2.323 1.00 98.88 300 ALA A C 1
ATOM 2430 O O . ALA A 1 300 ? 14.442 8.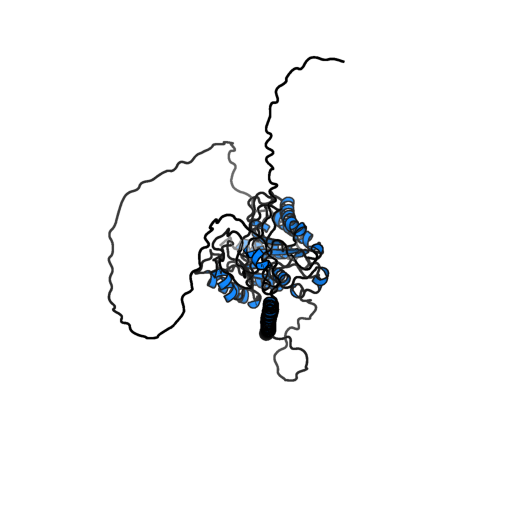624 3.375 1.00 98.88 300 ALA A O 1
ATOM 2431 N N . MET A 1 301 ? 14.687 7.186 1.658 1.00 98.81 301 MET A N 1
ATOM 2432 C CA . MET A 1 301 ? 13.722 6.199 2.160 1.00 98.81 301 MET A CA 1
ATOM 2433 C C . MET A 1 301 ? 14.177 5.599 3.486 1.00 98.81 301 MET A C 1
ATOM 2435 O O . MET A 1 301 ? 13.391 5.455 4.418 1.00 98.81 301 MET A O 1
ATOM 2439 N N . ASP A 1 302 ? 15.462 5.268 3.578 1.00 98.75 302 ASP A N 1
ATOM 2440 C CA . ASP A 1 302 ? 16.049 4.710 4.783 1.00 98.75 302 ASP A CA 1
ATOM 2441 C C . ASP A 1 302 ? 15.918 5.676 5.966 1.00 98.75 302 ASP A C 1
ATOM 2443 O O . ASP A 1 302 ? 15.421 5.297 7.026 1.00 98.75 302 ASP A O 1
ATOM 2447 N N . ARG A 1 303 ? 16.275 6.947 5.753 1.00 98.75 303 ARG A N 1
ATOM 2448 C CA . ARG A 1 303 ? 16.115 8.032 6.724 1.00 98.75 303 ARG A CA 1
ATOM 2449 C C . ARG A 1 303 ? 14.649 8.244 7.095 1.00 98.75 303 ARG A C 1
ATOM 2451 O O . ARG A 1 303 ? 14.343 8.408 8.270 1.00 98.75 303 ARG A O 1
ATOM 2458 N N . PHE A 1 304 ? 13.741 8.215 6.123 1.00 98.88 304 PHE A N 1
ATOM 2459 C CA . PHE A 1 304 ? 12.303 8.357 6.345 1.00 98.88 304 PHE A CA 1
ATOM 2460 C C . PHE A 1 304 ? 11.748 7.248 7.247 1.00 98.88 304 PHE A C 1
ATOM 2462 O O . PHE A 1 304 ? 11.149 7.545 8.279 1.00 98.88 304 PHE A O 1
ATOM 2469 N N . ILE A 1 305 ? 12.025 5.980 6.932 1.00 98.81 305 ILE A N 1
ATOM 2470 C CA . ILE A 1 305 ? 11.609 4.837 7.760 1.00 98.81 305 ILE A CA 1
ATOM 2471 C C . ILE A 1 305 ? 12.212 4.932 9.168 1.00 98.81 305 ILE A C 1
ATOM 2473 O O . ILE A 1 305 ? 11.516 4.661 10.148 1.00 98.81 305 ILE A O 1
ATOM 2477 N N . GLN A 1 306 ? 13.481 5.338 9.294 1.00 98.31 306 GLN A N 1
ATOM 2478 C CA . GLN A 1 306 ? 14.113 5.548 10.600 1.00 98.31 306 GLN A CA 1
ATOM 2479 C C . GLN A 1 306 ? 13.420 6.645 11.417 1.00 98.31 306 GLN A C 1
ATOM 2481 O O . GLN A 1 306 ? 13.225 6.460 12.615 1.00 98.31 306 GLN A O 1
ATOM 2486 N N . THR A 1 307 ? 13.047 7.766 10.793 1.00 98.62 307 THR A N 1
ATOM 2487 C CA . THR A 1 307 ? 12.293 8.843 11.449 1.00 98.62 307 THR A CA 1
ATOM 2488 C C . THR A 1 307 ? 10.947 8.329 11.954 1.00 98.62 307 THR A C 1
ATOM 2490 O O . THR A 1 307 ? 10.634 8.508 13.127 1.00 98.62 307 THR A O 1
ATOM 2493 N N . LEU A 1 308 ? 10.183 7.640 11.102 1.00 98.62 308 LEU A N 1
ATOM 2494 C CA . LEU A 1 308 ? 8.876 7.093 11.471 1.00 98.62 308 LEU A CA 1
ATOM 2495 C C . LEU A 1 308 ? 8.963 6.050 12.592 1.00 98.62 308 LEU A C 1
ATOM 2497 O O . LEU A 1 308 ? 8.148 6.065 13.503 1.00 98.62 308 LEU A O 1
ATOM 2501 N N . SER A 1 309 ? 9.972 5.176 12.562 1.00 97.00 309 SER A N 1
ATOM 2502 C CA . SER A 1 309 ? 10.146 4.114 13.570 1.00 97.00 309 SER A CA 1
ATOM 2503 C C . SER A 1 309 ? 10.504 4.647 14.966 1.00 97.00 309 SER A C 1
ATOM 2505 O O . SER A 1 309 ? 10.509 3.884 15.925 1.00 97.00 309 SER A O 1
ATOM 2507 N N . LYS A 1 310 ? 10.845 5.937 15.088 1.00 97.25 310 LYS A N 1
ATOM 2508 C CA . LYS A 1 310 ? 11.120 6.615 16.365 1.00 97.25 310 LYS A CA 1
ATOM 2509 C C . LYS A 1 310 ? 9.904 7.365 16.920 1.00 97.25 310 LYS A C 1
ATOM 2511 O O . LYS A 1 310 ? 10.023 7.994 17.964 1.00 97.25 310 LYS A O 1
ATOM 2516 N N . MET A 1 311 ? 8.777 7.368 16.209 1.00 98.00 311 MET A N 1
ATOM 2517 C CA . MET A 1 311 ? 7.550 8.030 16.648 1.00 98.00 311 MET A CA 1
ATOM 2518 C C . MET A 1 311 ? 6.662 7.031 17.396 1.00 98.00 311 MET A C 1
ATOM 2520 O O . MET A 1 311 ? 6.262 6.015 16.831 1.00 98.00 311 MET A O 1
ATOM 2524 N N . ASP A 1 312 ? 6.306 7.344 18.643 1.00 97.12 312 ASP A N 1
ATOM 2525 C CA . ASP A 1 312 ? 5.536 6.444 19.521 1.00 97.12 312 ASP A CA 1
ATOM 2526 C C . ASP A 1 312 ? 4.083 6.220 19.064 1.00 97.12 312 ASP A C 1
ATOM 2528 O O . ASP A 1 312 ? 3.408 5.297 19.523 1.00 97.12 312 ASP A O 1
ATOM 2532 N N . ASP A 1 313 ? 3.588 7.058 18.149 1.00 97.50 313 ASP A N 1
ATOM 2533 C CA . ASP A 1 313 ? 2.237 6.989 17.601 1.00 97.50 313 ASP A CA 1
ATOM 2534 C C . ASP A 1 313 ? 2.169 6.477 16.153 1.00 97.50 313 ASP A C 1
ATOM 2536 O O . ASP A 1 313 ? 1.070 6.386 15.598 1.00 97.50 313 ASP A O 1
ATOM 2540 N N . VAL A 1 314 ? 3.303 6.116 15.537 1.00 98.56 314 VAL A N 1
ATOM 2541 C CA . VAL A 1 314 ? 3.368 5.634 14.148 1.00 98.56 314 VAL A CA 1
ATOM 2542 C C . VAL A 1 314 ? 3.617 4.132 14.098 1.00 98.56 314 VAL A C 1
ATOM 2544 O O . VAL A 1 314 ? 4.512 3.602 14.749 1.00 98.56 314 VAL A O 1
ATOM 2547 N N . PHE A 1 315 ? 2.845 3.442 13.259 1.00 98.62 315 PHE A N 1
ATOM 2548 C CA . PHE A 1 315 ? 2.962 2.003 13.046 1.00 98.62 315 PHE A CA 1
ATOM 2549 C C . PHE A 1 315 ? 3.156 1.696 11.563 1.00 98.62 315 PHE A C 1
ATOM 2551 O O . PHE A 1 315 ? 2.244 1.878 10.756 1.00 98.62 315 PHE A O 1
ATOM 2558 N N . ILE A 1 316 ? 4.340 1.190 11.215 1.00 98.88 316 ILE A N 1
ATOM 2559 C CA . ILE A 1 316 ? 4.669 0.682 9.886 1.00 98.88 316 ILE A CA 1
ATOM 2560 C C . ILE A 1 316 ? 4.262 -0.791 9.802 1.00 98.88 316 ILE A C 1
ATOM 2562 O O . ILE A 1 316 ? 4.932 -1.685 10.340 1.00 98.88 316 ILE A O 1
ATOM 2566 N N . VAL A 1 317 ? 3.140 -1.050 9.136 1.00 98.75 317 VAL A N 1
ATOM 2567 C CA . VAL A 1 317 ? 2.528 -2.381 9.051 1.00 98.75 317 VAL A CA 1
ATOM 2568 C C . VAL A 1 317 ? 2.138 -2.744 7.620 1.00 98.75 317 VAL A C 1
ATOM 2570 O O . VAL A 1 317 ? 1.989 -1.884 6.756 1.00 98.75 317 VAL A O 1
ATOM 2573 N N . SER A 1 318 ? 1.951 -4.039 7.367 1.00 98.81 318 SER A N 1
ATOM 2574 C CA . SER A 1 318 ? 1.419 -4.524 6.094 1.00 98.81 318 SER A CA 1
ATOM 2575 C C . SER A 1 318 ? -0.042 -4.095 5.866 1.00 98.81 318 SER A C 1
ATOM 2577 O O . SER A 1 318 ? -0.756 -3.730 6.807 1.00 98.81 318 SER A O 1
ATOM 2579 N N . VAL A 1 319 ? -0.517 -4.182 4.622 1.00 98.88 319 VAL A N 1
ATOM 2580 C CA . VAL A 1 319 ? -1.895 -3.831 4.243 1.00 98.88 319 VAL A CA 1
ATOM 2581 C C . VAL A 1 319 ? -2.906 -4.702 4.988 1.00 98.88 319 VAL A C 1
ATOM 2583 O O . VAL A 1 319 ? -3.872 -4.189 5.551 1.00 98.88 319 VAL A O 1
ATOM 2586 N N . LYS A 1 320 ? -2.662 -6.010 5.087 1.00 98.50 320 LYS A N 1
ATOM 2587 C CA . LYS A 1 320 ? -3.477 -6.936 5.878 1.00 98.50 320 LYS A CA 1
ATOM 2588 C C . LYS A 1 320 ? -3.566 -6.509 7.341 1.00 98.50 320 LYS A C 1
ATOM 2590 O O . LYS A 1 320 ? -4.664 -6.471 7.887 1.00 98.50 320 LYS A O 1
ATOM 2595 N N . LYS A 1 321 ? -2.441 -6.160 7.975 1.00 98.56 321 LYS A N 1
ATOM 2596 C CA . LYS A 1 321 ? -2.424 -5.691 9.371 1.00 98.56 321 LYS A CA 1
ATOM 2597 C C . LYS A 1 321 ? -3.176 -4.370 9.540 1.00 98.56 321 LYS A C 1
ATOM 2599 O O . LYS A 1 321 ? -3.876 -4.197 10.537 1.00 98.56 321 LYS A O 1
ATOM 2604 N N . MET A 1 322 ? -3.068 -3.460 8.576 1.00 98.69 322 MET A N 1
ATOM 2605 C CA . MET A 1 322 ? -3.847 -2.222 8.545 1.00 98.69 322 MET A CA 1
ATOM 2606 C C . MET A 1 322 ? -5.357 -2.510 8.469 1.00 98.69 322 MET A C 1
ATOM 2608 O O . MET A 1 322 ? -6.119 -1.973 9.273 1.00 98.69 322 MET A O 1
ATOM 2612 N N . ILE A 1 323 ? -5.790 -3.416 7.584 1.00 98.75 323 ILE A N 1
ATOM 2613 C CA . ILE A 1 323 ? -7.196 -3.842 7.487 1.00 98.75 323 ILE A CA 1
ATOM 2614 C C . ILE A 1 323 ? -7.654 -4.507 8.790 1.00 98.75 323 ILE A C 1
ATOM 2616 O O . ILE A 1 323 ? -8.763 -4.246 9.254 1.00 98.75 323 ILE A O 1
ATOM 2620 N N . ASP A 1 324 ? -6.816 -5.348 9.403 1.00 98.25 324 ASP A N 1
ATOM 2621 C CA . ASP A 1 324 ? -7.126 -5.994 10.681 1.00 98.25 324 ASP A CA 1
ATOM 2622 C C . ASP A 1 324 ? -7.385 -4.950 11.790 1.00 98.25 324 ASP A C 1
ATOM 2624 O O . ASP A 1 324 ? -8.286 -5.150 12.607 1.00 98.25 324 ASP A O 1
ATOM 2628 N N . TRP A 1 325 ? -6.687 -3.804 11.777 1.00 98.19 325 TRP A N 1
ATOM 2629 C CA . TRP A 1 325 ? -6.981 -2.674 12.671 1.00 98.19 325 TRP A CA 1
ATOM 2630 C C . TRP A 1 325 ? -8.280 -1.949 12.304 1.00 98.19 325 TRP A C 1
ATOM 2632 O O . TRP A 1 325 ? -9.096 -1.705 13.184 1.00 98.19 325 TRP A O 1
ATOM 2642 N N . LEU A 1 326 ? -8.551 -1.671 11.023 1.00 97.25 326 LEU A N 1
ATOM 2643 C CA . LEU A 1 326 ? -9.824 -1.045 10.614 1.00 97.25 326 LEU A CA 1
ATOM 2644 C C . LEU A 1 326 ? -11.051 -1.901 10.967 1.00 97.25 326 LEU A C 1
ATOM 2646 O O . LEU A 1 326 ? -12.130 -1.372 11.239 1.00 97.25 326 LEU A O 1
ATOM 2650 N N . LYS A 1 327 ? -10.890 -3.227 10.997 1.00 97.00 327 LYS A N 1
ATOM 2651 C CA . LYS A 1 327 ? -11.919 -4.177 11.438 1.00 97.00 327 LYS A CA 1
ATOM 2652 C C . LYS A 1 327 ? -12.181 -4.143 12.944 1.00 97.00 327 LYS A C 1
ATOM 2654 O O . LYS A 1 327 ? -13.278 -4.506 13.362 1.00 97.00 327 LYS A O 1
ATOM 2659 N N . ASN A 1 328 ? -11.197 -3.754 13.749 1.00 96.12 328 ASN A N 1
ATOM 2660 C CA . ASN A 1 328 ? -11.326 -3.639 15.199 1.00 96.12 328 ASN A CA 1
ATOM 2661 C C . ASN A 1 328 ? -10.463 -2.478 15.727 1.00 96.12 328 ASN A C 1
ATOM 2663 O O . ASN A 1 328 ? -9.396 -2.727 16.299 1.00 96.12 328 ASN A O 1
ATOM 2667 N N . PRO A 1 329 ? -10.892 -1.222 15.507 1.00 95.06 329 PRO A N 1
ATOM 2668 C CA . PRO A 1 329 ? -10.073 -0.068 15.841 1.00 95.06 329 PRO A CA 1
ATOM 2669 C C . PRO A 1 329 ? -9.910 0.065 17.350 1.00 95.06 329 PRO A C 1
ATOM 2671 O O . PRO A 1 329 ? -10.890 0.056 18.095 1.00 95.06 329 PRO A O 1
ATOM 2674 N N . ILE A 1 330 ? -8.668 0.235 17.787 1.00 95.56 330 ILE A N 1
ATOM 2675 C CA . ILE A 1 330 ? -8.308 0.472 19.185 1.00 95.56 330 ILE A CA 1
ATOM 2676 C C . ILE A 1 330 ? -7.292 1.612 19.281 1.00 95.56 330 ILE A C 1
ATOM 2678 O O . ILE A 1 330 ? -6.553 1.878 18.327 1.00 95.56 330 ILE A O 1
ATOM 2682 N N . GLY A 1 331 ? -7.272 2.292 20.428 1.00 96.56 331 GLY A N 1
ATOM 2683 C CA . GLY A 1 331 ? -6.357 3.403 20.676 1.00 96.56 331 GLY A CA 1
ATOM 2684 C C . GLY A 1 331 ? -4.942 2.955 21.056 1.00 96.56 331 GLY A C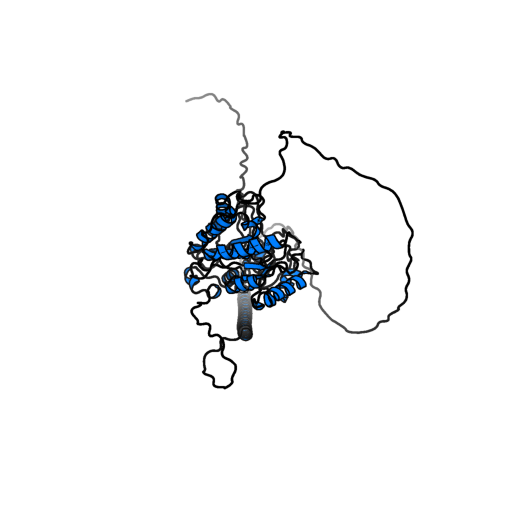 1
ATOM 2685 O O . GLY A 1 331 ? -4.713 1.798 21.418 1.00 96.56 331 GLY A O 1
ATOM 2686 N N . LEU A 1 332 ? -4.000 3.900 21.026 1.00 96.88 332 LEU A N 1
ATOM 2687 C CA . LEU A 1 332 ? -2.589 3.711 21.386 1.00 96.88 332 LEU A CA 1
ATOM 2688 C C . LEU A 1 332 ? -2.406 3.088 22.777 1.00 96.88 332 LEU A C 1
ATOM 2690 O O . LEU A 1 332 ? -1.550 2.228 22.951 1.00 96.88 332 LEU A O 1
ATOM 2694 N N . SER A 1 333 ? -3.258 3.431 23.746 1.00 95.31 333 SER A N 1
ATOM 2695 C CA . SER A 1 333 ? -3.206 2.870 25.105 1.00 95.31 333 SER A CA 1
ATOM 2696 C C . SER A 1 333 ? -3.404 1.349 25.162 1.00 95.31 333 SER A C 1
ATOM 2698 O O . SER A 1 333 ? -2.959 0.705 26.108 1.00 95.31 333 SER A O 1
ATOM 2700 N N . GLN A 1 334 ? -4.051 0.759 24.153 1.00 94.69 334 GLN A N 1
ATOM 2701 C CA . GLN A 1 334 ? -4.342 -0.675 24.073 1.00 94.69 334 GLN A CA 1
ATOM 2702 C C . GLN A 1 334 ? -3.549 -1.374 22.958 1.00 94.69 334 GLN A C 1
ATOM 2704 O O . GLN A 1 334 ? -3.644 -2.592 22.801 1.00 94.69 334 GLN A O 1
ATOM 2709 N N . ILE A 1 335 ? -2.754 -0.638 22.175 1.00 95.00 335 ILE A N 1
ATOM 2710 C CA . ILE A 1 335 ? -2.137 -1.169 20.953 1.00 95.00 335 ILE A CA 1
ATOM 2711 C C . ILE A 1 335 ? -1.140 -2.300 21.227 1.00 95.00 335 ILE A C 1
ATOM 2713 O O . ILE A 1 335 ? -1.025 -3.244 20.444 1.00 95.00 335 ILE A O 1
ATOM 2717 N N . ASN A 1 336 ? -0.490 -2.268 22.391 1.00 92.75 336 ASN A N 1
ATOM 2718 C CA . ASN A 1 336 ? 0.485 -3.276 22.797 1.00 92.75 336 ASN A CA 1
ATOM 2719 C C . ASN A 1 336 ? -0.134 -4.656 23.047 1.00 92.75 336 ASN A C 1
ATOM 2721 O O . ASN A 1 336 ? 0.592 -5.642 23.021 1.00 92.75 336 ASN A O 1
ATOM 2725 N N . THR A 1 337 ? -1.453 -4.765 23.231 1.00 93.19 337 THR A N 1
ATOM 2726 C CA . THR A 1 337 ? -2.150 -6.056 23.382 1.00 93.19 337 THR A CA 1
ATOM 2727 C C . THR A 1 337 ? -2.917 -6.471 22.124 1.00 93.19 337 THR A C 1
ATOM 2729 O O . THR A 1 337 ? -3.547 -7.535 22.095 1.00 93.19 337 THR A O 1
ATOM 2732 N N . PHE A 1 338 ? -2.832 -5.676 21.049 1.00 96.56 338 PHE A N 1
ATOM 2733 C CA . PHE A 1 338 ? -3.530 -5.925 19.792 1.00 96.56 338 PHE A CA 1
ATOM 2734 C C . PHE A 1 338 ? -2.972 -7.139 19.063 1.00 96.56 338 PHE A C 1
ATOM 2736 O O . PHE A 1 338 ? -1.966 -7.051 18.358 1.00 96.56 338 PHE A O 1
ATOM 2743 N N . GLN A 1 339 ? -3.648 -8.276 19.219 1.00 95.69 339 GLN A N 1
ATOM 2744 C CA . GLN A 1 339 ? -3.194 -9.571 18.709 1.00 95.69 339 GLN A CA 1
ATOM 2745 C C . GLN A 1 339 ? -2.784 -9.562 17.223 1.00 95.69 339 GLN A C 1
ATOM 2747 O O . GLN A 1 339 ? -1.721 -10.103 16.927 1.00 95.69 339 GLN A O 1
ATOM 2752 N N . PRO A 1 340 ? -3.517 -8.918 16.285 1.00 95.88 340 PRO A N 1
ATOM 2753 C CA . PRO A 1 340 ? -3.121 -8.908 14.873 1.00 95.88 340 PRO A CA 1
ATOM 2754 C C . PRO A 1 340 ? -1.776 -8.226 14.581 1.00 95.88 340 PRO A C 1
ATOM 2756 O O . PRO A 1 340 ? -1.179 -8.474 13.532 1.00 95.88 340 PRO A O 1
ATOM 2759 N N . TRP A 1 341 ? -1.294 -7.354 15.472 1.00 96.50 341 TRP A N 1
ATOM 2760 C CA . TRP A 1 341 ? -0.002 -6.671 15.327 1.00 96.50 341 TRP A CA 1
ATOM 2761 C C . TRP A 1 341 ? 1.102 -7.260 16.203 1.00 96.50 341 TRP A C 1
ATOM 2763 O O . TRP A 1 341 ? 2.249 -6.822 16.092 1.00 96.50 341 TRP A O 1
ATOM 2773 N N . GLN A 1 342 ? 0.789 -8.266 17.022 1.00 94.06 342 GLN A N 1
ATOM 2774 C CA . GLN A 1 342 ? 1.801 -8.991 17.776 1.00 94.06 342 GLN A CA 1
ATOM 2775 C C . GLN A 1 342 ? 2.649 -9.851 16.839 1.00 94.06 342 GLN A C 1
ATOM 2777 O O . GLN A 1 342 ? 2.169 -10.458 15.880 1.00 94.06 342 GLN A O 1
ATOM 2782 N N . CYS A 1 343 ? 3.938 -9.889 17.127 1.00 88.94 343 CYS A N 1
ATOM 2783 C CA . CYS A 1 343 ? 4.900 -10.786 16.526 1.00 88.94 343 CYS A CA 1
ATOM 2784 C C . CYS A 1 343 ? 4.944 -12.067 17.360 1.00 88.94 343 CYS A C 1
ATOM 2786 O O . CYS A 1 343 ? 4.720 -12.047 18.570 1.00 88.94 343 CYS A O 1
ATOM 2788 N N . GLN A 1 344 ? 5.210 -13.204 16.718 1.00 72.94 344 GLN A N 1
ATOM 2789 C CA . GLN A 1 344 ? 5.461 -14.431 17.464 1.00 72.94 344 GLN A CA 1
ATOM 2790 C C . GLN A 1 344 ? 6.749 -14.225 18.268 1.00 72.94 344 GLN A C 1
ATOM 2792 O O . GLN A 1 344 ? 7.802 -13.947 17.693 1.00 72.94 344 GLN A O 1
ATOM 2797 N N . ASN A 1 345 ? 6.666 -14.306 19.597 1.00 52.06 345 ASN A N 1
ATOM 2798 C CA . ASN A 1 345 ? 7.857 -14.318 20.435 1.00 52.06 345 ASN A CA 1
ATOM 2799 C C . ASN A 1 345 ? 8.644 -15.585 20.086 1.00 52.06 345 ASN A C 1
ATOM 2801 O O . ASN A 1 345 ? 8.251 -16.683 20.474 1.00 52.06 345 ASN A O 1
ATOM 2805 N N . ASN A 1 346 ? 9.766 -15.438 19.382 1.00 42.66 346 ASN A N 1
ATOM 2806 C CA . ASN A 1 346 ? 10.670 -16.534 19.008 1.00 42.66 346 ASN A CA 1
ATOM 2807 C C . ASN A 1 346 ? 11.357 -17.222 20.216 1.00 42.66 346 ASN A C 1
ATOM 2809 O O . ASN A 1 346 ? 12.298 -17.985 20.031 1.00 42.66 346 ASN A O 1
ATOM 2813 N N . ASN A 1 347 ? 10.880 -16.993 21.445 1.00 35.03 347 ASN A N 1
ATOM 2814 C CA . ASN A 1 347 ? 11.327 -17.673 22.664 1.00 35.03 347 ASN A CA 1
ATOM 2815 C C . ASN A 1 347 ? 10.576 -18.988 22.944 1.00 35.03 347 ASN A C 1
ATOM 2817 O O . ASN A 1 347 ? 10.716 -19.552 24.026 1.00 35.03 347 ASN A O 1
ATOM 2821 N N . MET A 1 348 ? 9.791 -19.504 21.997 1.00 32.72 348 MET A N 1
ATOM 2822 C CA . MET A 1 348 ? 9.319 -20.890 22.054 1.00 32.72 348 MET A CA 1
ATOM 2823 C C . MET A 1 348 ? 10.311 -21.769 21.282 1.00 32.72 348 MET A C 1
ATOM 2825 O O . MET A 1 348 ? 10.478 -21.554 20.078 1.00 32.72 348 MET A O 1
ATOM 2829 N N . PRO A 1 349 ? 10.993 -22.732 21.931 1.00 33.34 349 PRO A N 1
ATOM 2830 C CA . PRO A 1 349 ? 11.962 -23.576 21.252 1.00 33.34 349 PRO A CA 1
ATOM 2831 C C . PRO A 1 349 ? 11.258 -24.367 20.149 1.00 33.34 349 PRO A C 1
ATOM 2833 O O . PRO A 1 349 ? 10.293 -25.097 20.387 1.00 33.34 349 PRO A O 1
ATOM 2836 N N . HIS A 1 350 ? 11.755 -24.212 18.923 1.00 34.91 350 HIS A N 1
ATOM 2837 C CA . HIS A 1 350 ? 11.423 -25.077 17.802 1.00 34.91 350 HIS A CA 1
ATOM 2838 C C . HIS A 1 350 ? 11.949 -26.486 18.115 1.00 34.91 350 HIS A C 1
ATOM 2840 O O . HIS A 1 350 ? 13.074 -26.832 17.759 1.00 34.91 350 HIS A O 1
ATOM 2846 N N . ASN A 1 351 ? 11.141 -27.314 18.781 1.00 31.97 351 ASN A N 1
ATOM 2847 C CA . ASN A 1 351 ? 11.402 -28.747 18.814 1.00 31.97 351 ASN A CA 1
ATOM 2848 C C . ASN A 1 351 ? 11.163 -29.298 17.410 1.00 31.97 351 ASN A C 1
ATOM 2850 O O . ASN A 1 351 ? 10.036 -29.480 16.948 1.00 31.97 351 ASN A O 1
ATOM 2854 N N . SER A 1 352 ? 12.277 -29.497 16.718 1.00 36.41 352 SER A N 1
ATOM 2855 C CA . SER A 1 352 ? 12.365 -30.278 15.503 1.00 36.41 352 SER A CA 1
ATOM 2856 C C . SER A 1 352 ? 12.225 -31.766 15.845 1.00 36.41 352 SER A C 1
ATOM 2858 O O . SER A 1 352 ? 12.738 -32.238 16.853 1.00 36.41 352 SER A O 1
ATOM 2860 N N . HIS A 1 353 ? 11.493 -32.473 14.984 1.00 38.94 353 HIS A N 1
ATOM 2861 C CA . HIS A 1 353 ? 11.477 -33.926 14.806 1.00 38.94 353 HIS A CA 1
ATOM 2862 C C . HIS A 1 353 ? 11.346 -34.817 16.052 1.00 38.94 353 HIS A C 1
ATOM 2864 O O . HIS A 1 353 ? 12.341 -35.230 16.634 1.00 38.94 353 HIS A O 1
ATOM 2870 N N . GLN A 1 354 ? 10.132 -35.315 16.306 1.00 30.08 354 GLN A N 1
ATOM 2871 C CA . GLN A 1 354 ? 9.983 -36.705 16.744 1.00 30.08 354 GLN A CA 1
ATOM 2872 C C . GLN A 1 354 ? 8.913 -37.425 15.925 1.00 30.08 354 GLN A C 1
ATOM 2874 O O . GLN A 1 354 ? 7.809 -36.933 15.691 1.00 30.08 354 GLN A O 1
ATOM 2879 N N . SER A 1 355 ? 9.341 -38.577 15.423 1.00 31.95 355 SER A N 1
ATOM 2880 C CA . SER A 1 355 ? 8.643 -39.536 14.587 1.00 31.95 355 SER A CA 1
ATOM 2881 C C . SER A 1 355 ? 7.354 -40.055 15.215 1.00 31.95 355 SER A C 1
ATOM 2883 O O . SER A 1 355 ? 7.256 -40.232 16.427 1.00 31.95 355 SER A O 1
ATOM 2885 N N . HIS A 1 356 ? 6.406 -40.396 14.347 1.00 37.00 356 HIS A N 1
ATOM 2886 C CA . HIS A 1 356 ? 5.254 -41.230 14.654 1.00 37.00 356 HIS A CA 1
ATOM 2887 C C . HIS A 1 356 ? 5.625 -42.457 15.502 1.00 37.00 356 HIS A C 1
ATOM 2889 O O . HIS A 1 356 ? 6.336 -43.334 15.019 1.00 37.00 356 HIS A O 1
ATOM 2895 N N . ASN A 1 357 ? 5.047 -42.577 16.700 1.00 31.00 357 ASN A N 1
ATOM 2896 C CA . ASN A 1 357 ? 4.434 -43.837 17.108 1.00 31.00 357 ASN A CA 1
ATOM 2897 C C . ASN A 1 357 ? 3.325 -43.633 18.154 1.00 31.00 357 ASN A C 1
ATOM 2899 O O . ASN A 1 357 ? 3.353 -42.730 18.984 1.00 31.00 357 ASN A O 1
ATOM 2903 N N . SER A 1 358 ? 2.305 -44.464 18.019 1.00 38.97 358 SER A N 1
ATOM 2904 C CA . SER A 1 358 ? 0.992 -44.460 18.664 1.00 38.97 358 SER A CA 1
ATOM 2905 C C . SER A 1 358 ? 1.028 -44.665 20.183 1.00 38.97 358 SER A C 1
ATOM 2907 O O . SER A 1 358 ? 1.706 -45.578 20.630 1.00 38.97 358 SER A O 1
ATOM 2909 N N . GLN A 1 359 ? 0.173 -43.960 20.942 1.00 28.98 359 GLN A N 1
ATOM 2910 C CA . GLN A 1 359 ? -0.829 -44.563 21.847 1.00 28.98 359 GLN A CA 1
ATOM 2911 C C . GLN A 1 359 ? -1.679 -43.503 22.573 1.00 28.98 359 GLN A C 1
ATOM 2913 O O . GLN A 1 359 ? -1.225 -42.431 22.961 1.00 28.98 359 GLN A O 1
ATOM 2918 N N . LYS A 1 360 ? -2.971 -43.818 22.702 1.00 41.00 360 LYS A N 1
ATOM 2919 C CA . LYS A 1 360 ? -4.016 -43.037 23.373 1.00 41.00 360 LYS A CA 1
ATOM 2920 C C . LYS A 1 360 ? -3.695 -42.855 24.860 1.00 41.00 360 LYS A C 1
ATOM 2922 O O . LYS A 1 360 ? -3.697 -43.863 25.545 1.00 41.00 360 LYS A O 1
ATOM 2927 N N . GLN A 1 361 ? -3.632 -41.613 25.351 1.00 28.36 361 GLN A N 1
ATOM 2928 C CA . GLN A 1 361 ? -4.342 -41.124 26.551 1.00 28.36 361 GLN A CA 1
ATOM 2929 C C . GLN A 1 361 ? -4.482 -39.591 26.456 1.00 28.36 361 GLN A C 1
ATOM 2931 O O . GLN A 1 361 ? -3.534 -38.890 26.117 1.00 28.36 361 GLN A O 1
ATOM 2936 N N . LYS A 1 362 ? -5.694 -39.065 26.677 1.00 32.47 362 LYS A N 1
ATOM 2937 C CA . LYS A 1 362 ? -6.002 -37.623 26.646 1.00 32.47 362 LYS A CA 1
ATOM 2938 C C . LYS A 1 362 ? -5.859 -37.028 28.049 1.00 32.47 362 LYS A C 1
ATOM 2940 O O . LYS A 1 362 ? -6.549 -37.521 28.938 1.00 32.47 362 LYS A O 1
ATOM 2945 N N . PRO A 1 363 ? -5.178 -35.883 28.211 1.00 28.03 363 PRO A N 1
ATOM 2946 C CA . PRO A 1 363 ? -5.512 -34.927 29.254 1.00 28.03 363 PRO A CA 1
ATOM 2947 C C . PRO A 1 363 ? -6.506 -33.891 28.715 1.00 28.03 363 PRO A C 1
ATOM 2949 O O . PRO A 1 363 ? -6.439 -33.446 27.564 1.00 28.03 363 PRO A O 1
ATOM 2952 N N . ALA A 1 364 ? -7.474 -33.547 29.557 1.00 39.84 364 ALA A N 1
ATOM 2953 C CA . ALA A 1 364 ? -8.445 -32.493 29.327 1.00 39.84 364 ALA A CA 1
ATOM 2954 C C . ALA A 1 364 ? -7.761 -31.113 29.301 1.00 39.84 364 ALA A C 1
ATOM 2956 O O . ALA A 1 364 ? -6.794 -30.890 30.018 1.00 39.84 364 ALA A O 1
ATOM 2957 N N . TRP A 1 365 ? -8.320 -30.199 28.501 1.00 35.50 365 TRP A N 1
ATOM 2958 C CA . TRP A 1 365 ? -7.933 -28.785 28.358 1.00 35.50 365 TRP A CA 1
ATOM 2959 C C . TRP A 1 365 ? -6.705 -28.466 27.496 1.00 35.50 365 TRP A C 1
ATOM 2961 O O . TRP A 1 365 ? -5.707 -27.937 27.960 1.00 35.50 365 TRP A O 1
ATOM 2971 N N . ASN A 1 366 ? -6.840 -28.675 26.185 1.00 39.84 366 ASN A N 1
ATOM 2972 C CA . ASN A 1 366 ? -6.478 -27.657 25.190 1.00 39.84 366 ASN A CA 1
ATOM 2973 C C . ASN A 1 366 ? -6.979 -28.091 23.810 1.00 39.84 366 ASN A C 1
ATOM 2975 O O . ASN A 1 366 ? -6.412 -28.962 23.156 1.00 39.84 366 ASN A O 1
ATOM 2979 N N . ARG A 1 367 ? -8.083 -27.497 23.353 1.00 36.81 367 ARG A N 1
ATOM 2980 C CA . ARG A 1 367 ? -8.516 -27.600 21.956 1.00 36.81 367 ARG A CA 1
ATOM 2981 C C . ARG A 1 367 ? -8.671 -26.187 21.419 1.00 36.81 367 ARG A C 1
ATOM 2983 O O . ARG A 1 367 ? -9.761 -25.621 21.421 1.00 36.81 367 ARG A O 1
ATOM 2990 N N . GLN A 1 368 ? -7.561 -25.613 20.962 1.00 42.97 368 GLN A N 1
ATOM 2991 C CA . GLN A 1 368 ? -7.606 -24.485 20.040 1.00 42.97 368 GLN A CA 1
ATOM 2992 C C . GLN A 1 368 ? -8.412 -24.951 18.827 1.00 42.97 368 GLN A C 1
ATOM 2994 O O . GLN A 1 368 ? -7.997 -25.838 18.085 1.00 42.97 368 GLN A O 1
ATOM 2999 N N . SER A 1 369 ? -9.634 -24.441 18.699 1.00 49.16 369 SER A N 1
ATOM 3000 C CA . SER A 1 369 ? -10.566 -24.872 17.661 1.00 49.16 369 SER A CA 1
ATOM 3001 C C . SER A 1 369 ? -9.945 -24.674 16.276 1.00 49.16 369 SER A C 1
ATOM 3003 O O . SER A 1 369 ? -9.492 -23.573 15.946 1.00 49.16 369 SER A O 1
ATOM 3005 N N . ASP A 1 370 ? -9.944 -25.735 15.471 1.00 64.75 370 ASP A N 1
ATOM 3006 C CA . ASP A 1 370 ? -9.566 -25.716 14.056 1.00 64.75 370 ASP A CA 1
ATOM 3007 C C . ASP A 1 370 ? -10.295 -24.571 13.304 1.00 64.75 370 ASP A C 1
ATOM 3009 O O . ASP A 1 370 ? -11.436 -24.242 13.670 1.00 64.75 370 ASP A O 1
ATOM 3013 N N . PRO A 1 371 ? -9.681 -23.913 12.297 1.00 51.94 371 PRO A N 1
ATOM 3014 C CA . PRO A 1 371 ? -10.271 -22.767 11.599 1.00 51.94 371 PRO A CA 1
ATOM 3015 C C . PRO A 1 371 ? -11.686 -23.008 11.056 1.00 51.94 371 PRO A C 1
ATOM 3017 O O . PRO A 1 371 ? -12.505 -22.085 11.066 1.00 51.94 371 PRO A O 1
ATOM 3020 N N . VAL A 1 372 ? -12.031 -24.242 10.668 1.00 60.00 372 VAL A N 1
ATOM 3021 C CA . VAL A 1 372 ? -13.392 -24.593 10.225 1.00 60.00 372 VAL A CA 1
ATOM 3022 C C . VAL A 1 372 ? -14.381 -24.514 11.388 1.00 60.00 372 VAL A C 1
ATOM 3024 O O . VAL A 1 372 ? -15.499 -24.016 11.237 1.00 60.00 372 VAL A O 1
ATOM 3027 N N . THR A 1 373 ? -13.961 -24.939 12.577 1.00 62.03 373 THR A N 1
ATOM 3028 C CA . THR A 1 373 ? -14.773 -24.884 13.799 1.00 62.03 373 THR A CA 1
ATOM 3029 C C . THR A 1 373 ? -14.932 -23.449 14.301 1.00 62.03 373 THR A C 1
ATOM 3031 O O . THR A 1 373 ? -16.038 -23.064 14.680 1.00 62.03 373 THR A O 1
ATOM 3034 N N . ARG A 1 374 ? -13.885 -22.614 14.210 1.00 62.44 374 ARG A N 1
ATOM 3035 C CA . ARG A 1 374 ? -13.989 -21.167 14.489 1.00 62.44 374 ARG A CA 1
ATOM 3036 C C . ARG A 1 374 ? -14.971 -20.484 13.549 1.00 62.44 374 ARG A C 1
ATOM 3038 O O . ARG A 1 374 ? -15.858 -19.772 14.011 1.00 62.44 374 ARG A O 1
ATOM 3045 N N . ARG A 1 375 ? -14.874 -20.759 12.245 1.00 55.25 375 ARG A N 1
ATOM 3046 C CA . ARG A 1 375 ? -15.798 -20.220 11.239 1.00 55.25 375 ARG A CA 1
ATOM 3047 C C . ARG A 1 375 ? -17.236 -20.679 11.489 1.00 55.25 375 ARG A C 1
ATOM 3049 O O . ARG A 1 375 ? -18.150 -19.865 11.414 1.00 55.25 375 ARG A O 1
ATOM 3056 N N . ARG A 1 376 ? -17.448 -21.950 11.843 1.00 72.31 376 ARG A N 1
ATOM 3057 C CA . ARG A 1 376 ? -18.779 -22.497 12.159 1.00 72.31 376 ARG A CA 1
ATOM 3058 C C . ARG A 1 376 ? -19.374 -21.878 13.430 1.00 72.31 376 ARG A C 1
ATOM 3060 O O . ARG A 1 376 ? -20.548 -21.522 13.426 1.00 72.31 376 ARG A O 1
ATOM 3067 N N . ASN A 1 377 ? -18.576 -21.697 14.482 1.00 70.81 377 ASN A N 1
ATOM 3068 C CA . ASN A 1 377 ? -19.023 -21.058 15.724 1.00 70.81 377 ASN A CA 1
ATOM 3069 C C . ASN A 1 377 ? -19.327 -19.568 15.521 1.00 70.81 377 ASN A C 1
ATOM 3071 O O . ASN A 1 377 ? -20.340 -19.081 16.014 1.00 70.81 377 ASN A O 1
ATOM 3075 N N . TYR A 1 378 ? -18.512 -18.874 14.725 1.00 61.78 378 TYR A N 1
ATOM 3076 C CA . TYR A 1 378 ? -18.761 -17.492 14.325 1.00 61.78 378 TYR A CA 1
ATOM 3077 C C . TYR A 1 378 ? -20.070 -17.348 13.529 1.00 61.78 378 TYR A C 1
ATOM 3079 O O . TYR A 1 378 ? -20.892 -16.488 13.840 1.00 61.78 378 TYR A O 1
ATOM 3087 N N . ILE A 1 379 ? -20.312 -18.228 12.548 1.00 72.81 379 ILE A N 1
ATOM 3088 C CA . ILE A 1 379 ? -21.569 -18.245 11.782 1.00 72.81 379 ILE A CA 1
ATOM 3089 C C . ILE A 1 379 ? -22.766 -18.515 12.705 1.00 72.81 379 ILE A C 1
ATOM 3091 O O . ILE A 1 379 ? -23.780 -17.830 12.590 1.00 72.81 379 ILE A O 1
ATOM 3095 N N . ARG A 1 380 ? -22.652 -19.466 13.644 1.00 82.25 380 ARG A N 1
ATOM 3096 C CA . ARG A 1 380 ? -23.722 -19.789 14.601 1.00 82.25 380 ARG A CA 1
ATOM 3097 C C . ARG A 1 380 ? -24.082 -18.589 15.483 1.00 82.25 380 ARG A C 1
ATOM 3099 O O . ARG A 1 380 ? -25.236 -18.174 15.479 1.00 82.25 380 ARG A O 1
ATOM 3106 N N . ALA A 1 381 ? -23.095 -17.980 16.141 1.00 72.75 381 ALA A N 1
ATOM 3107 C CA . ALA A 1 381 ? -23.310 -16.807 16.992 1.00 72.75 381 ALA A CA 1
ATOM 3108 C C . ALA A 1 381 ? -23.917 -15.624 16.210 1.00 72.75 381 ALA A C 1
ATOM 3110 O O . ALA A 1 381 ? -24.732 -14.856 16.724 1.00 72.75 381 ALA A O 1
ATOM 3111 N N . ARG A 1 382 ? -23.558 -15.488 14.927 1.00 69.62 382 ARG A N 1
ATOM 3112 C CA . ARG A 1 382 ? -24.119 -14.468 14.036 1.00 69.62 382 ARG A CA 1
ATOM 3113 C C . ARG A 1 382 ? -25.583 -14.731 13.687 1.00 69.62 382 ARG A C 1
ATOM 3115 O O . ARG A 1 382 ? -26.377 -13.792 13.686 1.00 69.62 382 ARG A O 1
ATOM 3122 N N . LEU A 1 383 ? -25.952 -15.982 13.411 1.00 80.56 383 LEU A N 1
ATOM 3123 C CA . LEU A 1 383 ? -27.344 -16.364 13.153 1.00 80.56 383 LEU A CA 1
ATOM 3124 C C . LEU A 1 383 ? -28.227 -16.143 14.388 1.00 80.56 383 LEU A C 1
ATOM 3126 O O . LEU A 1 383 ? -29.334 -15.625 14.248 1.00 80.56 383 LEU A O 1
ATOM 3130 N N . GLU A 1 384 ? -27.717 -16.438 15.583 1.00 87.62 384 GLU A N 1
ATOM 3131 C CA . GLU A 1 384 ? -28.410 -16.179 16.854 1.00 87.62 384 GLU A CA 1
ATOM 3132 C C . GLU A 1 384 ? -28.663 -14.679 17.065 1.00 87.62 384 GLU A C 1
ATOM 3134 O O . GLU A 1 384 ? -29.789 -14.272 17.363 1.00 87.62 384 GLU A O 1
ATOM 3139 N N . LYS A 1 385 ? -27.663 -13.825 16.800 1.00 77.88 385 LYS A N 1
ATOM 3140 C CA . LYS A 1 385 ? -27.829 -12.361 16.845 1.00 77.88 385 LYS A CA 1
ATOM 3141 C C . LYS A 1 385 ? -28.868 -11.857 15.840 1.00 77.88 385 LYS A C 1
ATOM 3143 O O . LYS A 1 385 ? -29.689 -11.008 16.180 1.00 77.88 385 LYS A O 1
ATOM 3148 N N . ILE A 1 386 ? -28.868 -12.384 14.612 1.00 76.50 386 ILE A N 1
ATOM 3149 C CA . ILE A 1 386 ? -29.859 -12.025 13.583 1.00 76.50 386 ILE A CA 1
ATOM 3150 C C . ILE A 1 386 ? -31.273 -12.429 14.018 1.00 76.50 386 ILE A C 1
ATOM 3152 O O . ILE A 1 386 ? -32.214 -11.654 13.843 1.00 76.50 386 ILE A O 1
ATOM 3156 N N . GLN A 1 387 ? -31.437 -13.613 14.609 1.00 88.12 387 GLN A N 1
ATOM 3157 C CA . GLN A 1 387 ? -32.727 -14.060 15.137 1.00 88.12 387 GLN A CA 1
ATOM 3158 C C . GLN A 1 387 ? -33.204 -13.190 16.306 1.00 88.12 387 GLN A C 1
ATOM 3160 O O . GLN A 1 387 ? -34.379 -12.824 16.342 1.00 88.12 387 GLN A O 1
ATOM 3165 N N . ALA A 1 388 ? -32.308 -12.800 17.217 1.00 83.94 388 ALA A N 1
ATOM 3166 C CA . ALA A 1 388 ? -32.634 -11.896 18.319 1.00 83.94 388 ALA A CA 1
ATOM 3167 C C . ALA A 1 388 ? -33.106 -10.522 17.811 1.00 83.94 388 ALA A C 1
ATOM 3169 O O . ALA A 1 388 ? -34.147 -10.030 18.244 1.00 83.94 388 ALA A O 1
ATOM 3170 N N . MET A 1 389 ? -32.412 -9.948 16.821 1.00 78.50 389 MET A N 1
ATOM 3171 C CA . MET A 1 389 ? -32.815 -8.679 16.201 1.00 78.50 389 MET A CA 1
ATOM 3172 C C . MET A 1 389 ? -34.175 -8.777 15.497 1.00 78.50 389 MET A C 1
ATOM 3174 O O . MET A 1 389 ? -34.993 -7.866 15.606 1.00 78.50 389 MET A O 1
ATOM 3178 N N . ARG A 1 390 ? -34.461 -9.895 14.814 1.00 84.00 390 ARG A N 1
ATOM 3179 C CA . ARG A 1 390 ? -35.780 -10.129 14.197 1.00 84.00 390 ARG A CA 1
ATOM 3180 C C . ARG A 1 390 ? -36.895 -10.199 15.240 1.00 84.00 390 ARG A C 1
ATOM 3182 O O . ARG A 1 390 ? -37.931 -9.574 15.038 1.00 84.00 390 ARG A O 1
ATOM 3189 N N . LYS A 1 391 ? -36.671 -10.890 16.363 1.00 88.19 391 LYS A N 1
ATOM 3190 C CA . LYS A 1 391 ? -37.631 -10.936 17.480 1.00 88.19 391 LYS A CA 1
ATOM 3191 C C . LYS A 1 391 ? -37.872 -9.550 18.079 1.00 88.19 391 LYS A C 1
ATOM 3193 O O . LYS A 1 391 ? -39.015 -9.193 18.345 1.00 88.19 391 LYS A O 1
ATOM 3198 N N . GLN A 1 392 ? -36.819 -8.750 18.246 1.00 83.81 392 GLN A N 1
ATOM 3199 C CA . GLN A 1 392 ? -36.942 -7.383 18.751 1.00 83.81 392 GLN A CA 1
ATOM 3200 C C . GLN A 1 392 ? -37.728 -6.484 17.786 1.00 83.81 392 GLN A C 1
ATOM 3202 O O . GLN A 1 392 ? -38.610 -5.750 18.221 1.00 83.81 392 GLN A O 1
ATOM 3207 N N . SER A 1 393 ? -37.473 -6.593 16.479 1.00 81.81 393 SER A N 1
ATOM 3208 C CA . SER A 1 393 ? -38.217 -5.853 15.454 1.00 81.81 393 SER A CA 1
ATOM 3209 C C . SER A 1 393 ? -39.695 -6.255 15.399 1.00 81.81 393 SER A C 1
ATOM 3211 O O . SER A 1 393 ? -40.550 -5.384 15.267 1.00 81.81 393 SER A O 1
ATOM 3213 N N . GLN A 1 394 ? -40.012 -7.545 15.551 1.00 87.31 394 GLN A N 1
ATOM 3214 C CA . GLN A 1 394 ? -41.398 -8.022 15.631 1.00 87.31 394 GLN A CA 1
ATOM 3215 C C . GLN A 1 394 ? -42.112 -7.508 16.885 1.00 87.31 394 GLN A C 1
ATOM 3217 O O . GLN A 1 394 ? -43.258 -7.075 16.794 1.00 87.31 394 GLN A O 1
ATOM 3222 N N . LYS A 1 395 ? -41.428 -7.500 18.037 1.00 88.19 395 LYS A N 1
ATOM 3223 C CA . LYS A 1 395 ? -41.974 -6.941 19.280 1.00 88.19 395 LYS A CA 1
ATOM 3224 C C . LYS A 1 395 ? -42.274 -5.450 19.131 1.00 88.19 395 LYS A C 1
ATOM 3226 O O . LYS A 1 395 ? -43.378 -5.022 19.434 1.00 88.19 395 LYS A O 1
ATOM 3231 N N . GLN A 1 396 ? -41.335 -4.690 18.572 1.00 82.94 396 GLN A N 1
ATOM 3232 C CA . GLN A 1 396 ? -41.516 -3.258 18.343 1.00 82.94 396 GLN A CA 1
ATOM 3233 C C . GLN A 1 396 ? -42.682 -2.969 17.385 1.00 82.94 396 GLN A C 1
ATOM 3235 O O . GLN A 1 396 ? -43.487 -2.084 17.650 1.00 82.94 396 GLN A O 1
ATOM 3240 N N . HIS A 1 397 ? -42.834 -3.766 16.323 1.00 84.81 397 HIS A N 1
ATOM 3241 C CA . HIS A 1 397 ? -43.977 -3.651 15.418 1.00 84.81 397 HIS A CA 1
ATOM 3242 C C . HIS A 1 397 ? -45.319 -3.942 16.118 1.00 84.81 397 HIS A C 1
ATOM 3244 O O . HIS A 1 397 ? -46.300 -3.238 15.889 1.00 84.81 397 HIS A O 1
ATOM 3250 N N . SER A 1 398 ? -45.357 -4.942 17.005 1.00 87.31 398 SER A N 1
ATOM 3251 C CA . SER A 1 398 ? -46.537 -5.256 17.823 1.00 87.31 398 SER A CA 1
ATOM 3252 C C . SER A 1 398 ? -46.883 -4.129 18.805 1.00 87.31 398 SER A C 1
ATOM 3254 O O . SER A 1 398 ? -48.055 -3.782 18.969 1.00 87.31 398 SER A O 1
ATOM 3256 N N . ASP A 1 399 ? -45.875 -3.531 19.440 1.00 85.88 399 ASP A N 1
ATOM 3257 C CA . ASP A 1 399 ? -46.053 -2.422 20.381 1.00 85.88 399 ASP A CA 1
ATOM 3258 C C . ASP A 1 399 ? -46.587 -1.168 19.661 1.00 85.88 399 ASP A C 1
ATOM 3260 O O . ASP A 1 399 ? -47.498 -0.500 20.158 1.00 85.88 399 ASP A O 1
ATOM 3264 N N . ASP A 1 400 ? -46.088 -0.883 18.454 1.00 81.56 400 ASP A N 1
ATOM 3265 C CA . ASP A 1 400 ? -46.551 0.236 17.627 1.00 81.56 400 ASP A CA 1
ATOM 3266 C C . ASP A 1 400 ? -48.003 0.048 17.157 1.00 81.56 400 ASP A C 1
ATOM 3268 O O . ASP A 1 400 ? -48.807 0.983 17.235 1.00 81.56 400 ASP A O 1
ATOM 3272 N N . LEU A 1 401 ? -48.383 -1.168 16.745 1.00 81.88 401 LEU A N 1
ATOM 3273 C CA . LEU A 1 401 ? -49.775 -1.504 16.418 1.00 81.88 401 LEU A CA 1
ATOM 3274 C C . LEU A 1 401 ? -50.703 -1.318 17.626 1.00 81.88 401 LEU A C 1
ATOM 3276 O O . LEU A 1 401 ? -51.801 -0.773 17.496 1.00 81.88 401 LEU A O 1
ATOM 3280 N N . THR A 1 402 ? -50.238 -1.699 18.816 1.00 82.69 402 THR A N 1
ATOM 3281 C CA . THR A 1 402 ? -50.996 -1.540 20.063 1.00 82.69 402 THR A CA 1
ATOM 3282 C C . THR A 1 402 ? -51.195 -0.061 20.407 1.00 82.69 402 THR A C 1
ATOM 3284 O O . THR A 1 402 ? -52.303 0.346 20.763 1.00 82.69 402 THR A O 1
ATOM 3287 N N . ARG A 1 403 ? -50.166 0.781 20.239 1.00 79.38 403 ARG A N 1
ATOM 3288 C CA . ARG A 1 403 ? -50.273 2.239 20.442 1.00 79.38 403 ARG A CA 1
ATOM 3289 C C . ARG A 1 403 ? -51.227 2.900 19.452 1.00 79.38 403 ARG A C 1
ATOM 3291 O O . ARG A 1 403 ? -52.000 3.771 19.846 1.00 79.38 403 ARG A O 1
ATOM 3298 N N . LEU A 1 404 ? -51.206 2.476 18.188 1.00 76.56 404 LEU A N 1
ATOM 3299 C CA . LEU A 1 404 ? -52.142 2.961 17.171 1.00 76.56 404 LEU A CA 1
ATOM 3300 C C . LEU A 1 404 ? -53.592 2.606 17.524 1.00 76.56 404 LEU A C 1
ATOM 3302 O O . LEU A 1 404 ? -54.476 3.449 17.373 1.00 76.56 404 LEU A O 1
ATOM 3306 N N . HIS A 1 405 ? -53.835 1.405 18.055 1.00 78.62 405 HIS A N 1
ATOM 3307 C CA . HIS A 1 405 ? -55.165 1.002 18.514 1.00 78.62 405 HIS A CA 1
ATOM 3308 C C . HIS A 1 405 ? -55.663 1.875 19.679 1.00 78.62 405 HIS A C 1
ATOM 3310 O O . HIS A 1 405 ? -56.770 2.407 19.617 1.00 78.62 405 HIS A O 1
ATOM 3316 N N . HIS A 1 406 ? -54.825 2.109 20.696 1.00 75.12 406 HIS A N 1
ATOM 3317 C CA . HIS A 1 406 ? -55.169 2.971 21.837 1.00 75.12 406 HIS A CA 1
ATOM 3318 C C . HIS A 1 406 ? -55.397 4.433 21.425 1.00 75.12 406 HIS A C 1
ATOM 3320 O O . HIS A 1 406 ? -56.322 5.080 21.911 1.00 75.12 406 HIS A O 1
ATOM 3326 N N . SER A 1 407 ? -54.592 4.950 20.491 1.00 72.62 407 SER A N 1
ATOM 3327 C CA . SER A 1 407 ? -54.766 6.297 19.933 1.00 72.62 407 SER A CA 1
ATOM 3328 C C . SER A 1 407 ? -56.097 6.435 19.187 1.00 72.62 407 SER A C 1
ATOM 3330 O O . SER A 1 407 ? -56.825 7.410 19.378 1.00 72.62 407 SER A O 1
ATOM 3332 N N . ASN A 1 408 ? -56.475 5.426 18.397 1.00 71.06 408 ASN A N 1
ATOM 3333 C CA . ASN A 1 408 ? -57.752 5.407 17.687 1.00 71.06 408 ASN A CA 1
ATOM 3334 C C . ASN A 1 408 ? -58.960 5.293 18.634 1.00 71.06 408 ASN A C 1
ATOM 3336 O O . ASN A 1 408 ? -59.987 5.926 18.381 1.00 71.06 408 ASN A O 1
ATOM 3340 N N . GLU A 1 409 ? -58.851 4.554 19.742 1.00 68.00 409 GLU A N 1
ATOM 3341 C CA . GLU A 1 409 ? -59.891 4.521 20.781 1.00 68.00 409 GLU A CA 1
ATOM 3342 C C . GLU A 1 409 ? -60.015 5.843 21.547 1.00 68.00 409 GLU A C 1
ATOM 3344 O O . GLU A 1 409 ? -61.129 6.322 21.772 1.00 68.00 409 GLU A O 1
ATOM 3349 N N . ALA A 1 410 ? -58.893 6.482 21.891 1.00 59.12 410 ALA A N 1
ATOM 3350 C CA . ALA A 1 410 ? -58.888 7.810 22.504 1.00 59.12 410 ALA A CA 1
ATOM 3351 C C . ALA A 1 410 ? -59.527 8.858 21.576 1.00 59.12 410 ALA A C 1
ATOM 3353 O O . ALA A 1 410 ? -60.315 9.693 22.024 1.00 59.12 410 ALA A O 1
ATOM 3354 N N . ARG A 1 411 ? -59.272 8.759 20.263 1.00 55.66 411 ARG A N 1
ATOM 3355 C CA . ARG A 1 411 ? -59.920 9.596 19.245 1.00 55.66 411 ARG A CA 1
ATOM 3356 C C . ARG A 1 411 ? -61.427 9.356 19.177 1.00 55.66 411 ARG A C 1
ATOM 3358 O O . ARG A 1 411 ? -62.174 10.324 19.108 1.00 55.66 411 ARG A O 1
ATOM 3365 N N . LYS A 1 412 ? -61.897 8.103 19.248 1.00 56.34 412 LYS A N 1
ATOM 3366 C CA . LYS A 1 412 ? -63.339 7.783 19.292 1.00 56.34 412 LYS A CA 1
ATOM 3367 C C . LYS A 1 412 ? -64.041 8.374 20.523 1.00 56.34 412 LYS A C 1
ATOM 3369 O O . LYS A 1 412 ? -65.167 8.836 20.383 1.00 56.34 412 LYS A O 1
ATOM 3374 N N . LYS A 1 413 ? -63.378 8.427 21.687 1.00 55.28 413 LYS A N 1
ATOM 3375 C CA . LYS A 1 413 ? -63.906 9.091 22.899 1.00 55.28 413 LYS A CA 1
ATOM 3376 C C . LYS A 1 413 ? -63.980 10.619 22.778 1.00 55.28 413 LYS A C 1
ATOM 3378 O O . LYS A 1 413 ? -64.827 11.231 23.413 1.00 55.28 413 LYS A O 1
ATOM 3383 N N . TRP A 1 414 ? -63.133 11.232 21.952 1.00 48.62 414 TRP A N 1
ATOM 3384 C CA . TRP A 1 414 ? -63.166 12.677 21.687 1.00 48.62 414 TRP A CA 1
ATOM 3385 C C . TRP A 1 414 ? -64.340 13.102 20.788 1.00 48.62 414 TRP A C 1
ATOM 3387 O O . TRP A 1 414 ? -64.883 14.188 20.961 1.00 48.62 414 TRP A O 1
ATOM 3397 N N . TRP A 1 415 ? -64.783 12.247 19.859 1.00 45.50 415 TRP A N 1
ATOM 3398 C CA . TRP A 1 415 ? -65.895 12.556 18.942 1.00 45.50 415 TRP A CA 1
ATOM 3399 C C . TRP A 1 415 ? -67.297 12.434 19.563 1.00 45.50 415 TRP A C 1
ATOM 3401 O O . TRP A 1 415 ? -68.274 12.825 18.927 1.00 45.50 415 TRP A O 1
ATOM 3411 N N . THR A 1 416 ? -67.427 11.923 20.791 1.00 49.44 416 THR A N 1
ATOM 3412 C CA . THR A 1 416 ? -68.725 11.796 21.480 1.00 49.44 416 THR A CA 1
ATOM 3413 C C . THR A 1 416 ? -69.086 13.002 22.351 1.00 49.44 416 THR A C 1
ATOM 3415 O O . THR A 1 416 ? -70.152 13.001 22.958 1.00 49.44 416 THR A O 1
ATOM 3418 N N . HIS A 1 417 ? -68.255 14.049 22.404 1.00 50.25 417 HIS A N 1
ATOM 3419 C CA . HIS A 1 417 ? -68.582 15.314 23.071 1.00 50.25 417 HIS A CA 1
ATOM 3420 C C . HIS A 1 417 ? -68.773 16.425 22.026 1.00 50.25 417 HIS A C 1
ATOM 3422 O O . HIS A 1 417 ? -67.810 16.969 21.491 1.00 50.25 417 HIS A O 1
ATOM 3428 N N . LYS A 1 418 ? -70.033 16.761 21.711 1.00 37.28 418 LYS A N 1
ATOM 3429 C CA . LYS A 1 418 ? -70.379 17.975 20.948 1.00 37.28 418 LYS A CA 1
ATOM 3430 C C . LYS A 1 418 ? -70.443 19.191 21.892 1.00 37.28 418 LYS A C 1
ATOM 3432 O O . LYS A 1 418 ? -71.038 19.064 22.960 1.00 37.28 418 LYS A O 1
ATOM 3437 N N . PRO A 1 419 ? -69.909 20.363 21.500 1.00 44.78 419 PRO A N 1
ATOM 3438 C CA . PRO A 1 419 ? -69.994 21.597 22.278 1.00 44.78 419 PRO A CA 1
ATOM 3439 C C . PRO A 1 419 ? -71.302 22.368 22.011 1.00 44.78 419 PRO A C 1
ATOM 3441 O O . PRO A 1 419 ? -71.923 22.220 20.954 1.00 44.78 419 PRO A O 1
ATOM 3444 N N . ALA A 1 420 ? -71.703 23.203 22.975 1.00 38.28 420 ALA A N 1
ATOM 3445 C CA . ALA A 1 420 ? -72.846 24.113 22.888 1.00 38.28 420 ALA A CA 1
ATOM 3446 C C . ALA A 1 420 ? -72.633 25.210 21.822 1.00 38.28 420 ALA A C 1
ATOM 3448 O O . ALA A 1 420 ? -71.535 25.750 21.686 1.00 38.28 420 ALA A O 1
ATOM 3449 N N . ARG A 1 421 ? -73.689 25.529 21.058 1.00 33.03 421 ARG A N 1
ATOM 3450 C CA . ARG A 1 421 ? -73.714 26.604 20.049 1.00 33.03 421 ARG A CA 1
ATOM 3451 C C . ARG A 1 421 ? -74.069 27.945 20.694 1.00 33.03 421 ARG A C 1
ATOM 3453 O O . ARG A 1 421 ? -75.074 28.022 21.389 1.00 33.03 421 ARG A O 1
ATOM 3460 N N . HIS A 1 422 ? -73.328 28.990 20.332 1.00 33.50 422 HIS A N 1
ATOM 3461 C CA . HIS A 1 422 ? -73.818 30.369 20.298 1.00 33.50 422 HIS A CA 1
ATOM 3462 C C . HIS A 1 422 ? -73.894 30.837 18.837 1.00 33.50 422 HIS A C 1
ATOM 3464 O O . HIS A 1 422 ? -73.004 30.545 18.037 1.00 33.50 422 HIS A O 1
ATOM 3470 N N . GLU A 1 423 ? -74.992 31.511 18.500 1.00 38.16 423 GLU A N 1
ATOM 3471 C CA . GLU A 1 423 ? -75.264 32.166 17.216 1.00 38.16 423 GLU A CA 1
ATOM 3472 C C . GLU A 1 423 ? -74.475 33.474 17.064 1.00 38.16 423 GLU A C 1
ATOM 3474 O O . GLU A 1 423 ? -74.294 34.187 18.048 1.00 38.16 423 GLU A O 1
ATOM 3479 N N . THR A 1 424 ? -74.068 33.821 15.832 1.00 32.06 424 THR A N 1
ATOM 3480 C CA . THR A 1 424 ? -74.413 35.096 15.150 1.00 32.06 424 THR A CA 1
ATOM 3481 C C . THR A 1 424 ? -73.739 35.247 13.765 1.00 32.06 424 THR A C 1
ATOM 3483 O O . THR A 1 424 ? -72.546 35.026 13.594 1.00 32.06 424 THR A O 1
ATOM 3486 N N . SER A 1 425 ? -74.578 35.598 12.778 1.00 32.12 425 SER A N 1
ATOM 3487 C CA . SER A 1 425 ? -74.402 36.513 11.623 1.00 32.12 425 SER A CA 1
ATOM 3488 C C . SER A 1 425 ? -73.142 36.531 10.713 1.00 32.12 425 SER A C 1
ATOM 3490 O O . SER A 1 425 ? -72.120 37.107 11.054 1.00 32.12 425 SER A O 1
ATOM 3492 N N . HIS A 1 426 ? -73.360 36.081 9.463 1.00 32.44 426 HIS A N 1
ATOM 3493 C CA . HIS A 1 426 ? -73.286 36.832 8.180 1.00 32.44 426 HIS A CA 1
ATOM 3494 C C . HIS A 1 426 ? -71.964 37.337 7.502 1.00 32.44 426 HIS A C 1
ATOM 3496 O O . HIS A 1 426 ? -71.229 38.157 8.036 1.00 32.44 426 HIS A O 1
ATOM 3502 N N . VAL A 1 427 ? -71.878 36.966 6.197 1.00 32.56 427 VAL A N 1
ATOM 3503 C CA . VAL A 1 427 ? -71.250 37.556 4.963 1.00 32.56 427 VAL A CA 1
ATOM 3504 C C . VAL A 1 427 ? -69.722 37.386 4.652 1.00 32.56 427 VAL A C 1
ATOM 3506 O O . VAL A 1 427 ? -68.972 37.006 5.541 1.00 32.56 427 VAL A O 1
ATOM 3509 N N . PRO A 1 428 ? -69.243 37.490 3.371 1.00 55.41 428 PRO A N 1
ATOM 3510 C CA . PRO A 1 428 ? -68.644 36.350 2.636 1.00 55.41 428 PRO A CA 1
ATOM 3511 C C . PRO A 1 428 ? -67.277 36.650 1.949 1.00 55.41 428 PRO A C 1
ATOM 3513 O O . PRO A 1 428 ? -66.912 37.809 1.800 1.00 55.41 428 PRO A O 1
ATOM 3516 N N . ALA A 1 429 ? -66.560 35.648 1.405 1.00 29.92 429 ALA A N 1
ATOM 3517 C CA . ALA A 1 429 ? -65.739 35.823 0.183 1.00 29.92 429 ALA A CA 1
ATOM 3518 C C . ALA A 1 429 ? -65.057 34.539 -0.344 1.00 29.92 429 ALA A C 1
ATOM 3520 O O . ALA A 1 429 ? -64.290 33.895 0.359 1.00 29.92 429 ALA A O 1
ATOM 3521 N N . ARG A 1 430 ? -65.291 34.317 -1.648 1.00 30.38 430 ARG A N 1
ATOM 3522 C CA . ARG A 1 430 ? -64.394 33.872 -2.741 1.00 30.38 430 ARG A CA 1
ATOM 3523 C C . ARG A 1 430 ? -63.687 32.509 -2.686 1.00 30.38 430 ARG A C 1
ATOM 3525 O O . ARG A 1 430 ? -62.745 32.278 -1.941 1.00 30.38 430 ARG A O 1
ATOM 3532 N N . HIS A 1 431 ? -64.102 31.692 -3.654 1.00 34.88 431 HIS A N 1
ATOM 3533 C CA . HIS A 1 431 ? -63.373 30.588 -4.270 1.00 34.88 431 HIS A CA 1
ATOM 3534 C C . HIS A 1 431 ? -62.114 31.062 -5.011 1.00 34.88 431 HIS A C 1
ATOM 3536 O O . HIS A 1 431 ? -62.207 31.977 -5.826 1.00 34.88 431 HIS A O 1
ATOM 3542 N N . GLU A 1 432 ? -61.008 30.340 -4.827 1.00 32.72 432 GLU A N 1
ATOM 3543 C CA . GLU A 1 432 ? -60.014 30.073 -5.872 1.00 32.72 432 GLU A CA 1
ATOM 3544 C C . GLU A 1 432 ? -59.611 28.591 -5.800 1.00 32.72 432 GLU A C 1
ATOM 3546 O O . GLU A 1 432 ? -59.262 28.066 -4.741 1.00 32.72 432 GLU A O 1
ATOM 3551 N N . ASP A 1 433 ? -59.733 27.915 -6.941 1.00 33.78 433 ASP A N 1
ATOM 3552 C CA . ASP A 1 433 ? -59.407 26.510 -7.162 1.00 33.78 433 ASP A CA 1
ATOM 3553 C C . ASP A 1 433 ? -57.895 26.303 -7.327 1.00 33.78 433 ASP A C 1
ATOM 3555 O O . ASP A 1 433 ? -57.256 26.982 -8.129 1.00 33.78 433 ASP A O 1
ATOM 3559 N N . ILE A 1 434 ? -57.333 25.277 -6.674 1.00 32.47 434 ILE A N 1
ATOM 3560 C CA . ILE A 1 434 ? -56.054 24.679 -7.085 1.00 32.47 434 ILE A CA 1
ATOM 3561 C C . ILE A 1 434 ? -56.199 23.153 -7.168 1.00 32.47 434 ILE A C 1
ATOM 3563 O O . ILE A 1 434 ? -56.492 22.459 -6.195 1.00 32.47 434 ILE A O 1
ATOM 3567 N N . HIS A 1 435 ? -55.982 22.651 -8.384 1.00 31.52 435 HIS A N 1
ATOM 3568 C CA . HIS A 1 435 ? -55.969 21.252 -8.806 1.00 31.52 435 HIS A CA 1
ATOM 3569 C C . HIS A 1 435 ? -54.860 20.417 -8.134 1.00 31.52 435 HIS A C 1
ATOM 3571 O O . HIS A 1 435 ? -53.699 20.821 -8.099 1.00 31.52 435 HIS A O 1
ATOM 3577 N N . VAL A 1 436 ? -55.197 19.188 -7.721 1.00 35.53 436 VAL A N 1
ATOM 3578 C CA . VAL A 1 436 ? -54.248 18.142 -7.286 1.00 35.53 436 VAL A CA 1
ATOM 3579 C C . VAL A 1 436 ? -54.439 16.890 -8.164 1.00 35.53 436 VAL A C 1
ATOM 3581 O O . VAL A 1 436 ? -55.574 16.416 -8.277 1.00 35.53 436 VAL A O 1
ATOM 3584 N N . PRO A 1 437 ? -53.387 16.306 -8.781 1.00 37.16 437 PRO A N 1
ATOM 3585 C CA . PRO A 1 437 ? -53.525 15.105 -9.604 1.00 37.16 437 PRO A CA 1
ATOM 3586 C C . PRO A 1 437 ? -53.609 13.814 -8.770 1.00 37.16 437 PRO A C 1
ATOM 3588 O O . PRO A 1 437 ? -52.911 13.644 -7.770 1.00 37.16 437 PRO A O 1
ATOM 3591 N N . LYS A 1 438 ? -54.460 12.878 -9.214 1.00 32.44 438 LYS A N 1
ATOM 3592 C CA . LYS A 1 438 ? -54.701 11.558 -8.593 1.00 32.44 438 LYS A CA 1
ATOM 3593 C C . LYS A 1 438 ? -53.638 10.507 -8.987 1.00 32.44 438 LYS A C 1
ATOM 3595 O O . LYS A 1 438 ? -53.178 10.525 -10.126 1.00 32.44 438 LYS A O 1
ATOM 3600 N N . PRO A 1 439 ? -53.317 9.532 -8.109 1.00 34.31 439 PRO A N 1
ATOM 3601 C CA . PRO A 1 439 ? -52.363 8.455 -8.392 1.00 34.31 439 PRO A CA 1
ATOM 3602 C C . PRO A 1 439 ? -52.998 7.219 -9.066 1.00 34.31 439 PRO A C 1
ATOM 3604 O O . PRO A 1 439 ? -54.120 6.816 -8.754 1.00 34.31 439 PRO A O 1
ATOM 3607 N N . THR A 1 440 ? -52.243 6.581 -9.965 1.00 35.19 440 THR A N 1
ATOM 3608 C CA . THR A 1 440 ? -52.583 5.336 -10.681 1.00 35.19 440 THR A CA 1
ATOM 3609 C C . THR A 1 440 ? -52.275 4.069 -9.865 1.00 35.19 440 THR A C 1
ATOM 3611 O O . THR A 1 440 ? -51.277 4.003 -9.150 1.00 35.19 440 THR A O 1
ATOM 3614 N N . LYS A 1 441 ? -53.144 3.053 -9.998 1.00 33.28 441 LYS A N 1
ATOM 3615 C CA . LYS A 1 441 ? -53.133 1.740 -9.308 1.00 33.28 441 LYS A CA 1
ATOM 3616 C C . LYS A 1 441 ? -52.073 0.752 -9.858 1.00 33.28 441 LYS A C 1
ATOM 3618 O O . LYS A 1 441 ? -51.722 0.861 -11.030 1.00 33.28 441 LYS A O 1
ATOM 3623 N N . PRO A 1 442 ? -51.631 -0.259 -9.073 1.00 37.41 442 PRO A N 1
ATOM 3624 C CA . PRO A 1 442 ? -50.721 -1.317 -9.528 1.00 37.41 442 PRO A CA 1
ATOM 3625 C C . PRO A 1 442 ? -51.456 -2.548 -10.100 1.00 37.41 442 PRO A C 1
ATOM 3627 O O . PRO A 1 442 ? -52.538 -2.905 -9.634 1.00 37.41 442 PRO A O 1
ATOM 3630 N N . ALA A 1 443 ? -50.842 -3.216 -11.085 1.00 33.84 443 ALA A N 1
ATOM 3631 C CA . ALA A 1 443 ? -51.329 -4.457 -11.696 1.00 33.84 443 ALA A CA 1
ATOM 3632 C C . ALA A 1 443 ? -50.723 -5.718 -11.042 1.00 33.84 443 ALA A C 1
ATOM 3634 O O . ALA A 1 443 ? -49.593 -5.708 -10.555 1.00 33.84 443 ALA A O 1
ATOM 3635 N N . ALA A 1 444 ? -51.528 -6.783 -11.028 1.00 31.94 444 ALA A N 1
ATOM 3636 C CA . ALA A 1 444 ? -51.375 -8.032 -10.284 1.00 31.94 444 ALA A CA 1
ATOM 3637 C C . ALA A 1 444 ? -50.468 -9.095 -10.951 1.00 31.94 444 ALA A C 1
ATOM 3639 O O . ALA A 1 444 ? -50.084 -8.982 -12.112 1.00 31.94 444 ALA A O 1
ATOM 3640 N N . ILE A 1 445 ? -50.149 -10.140 -10.176 1.00 31.78 445 ILE A N 1
ATOM 3641 C CA . ILE A 1 445 ? -49.235 -11.259 -10.469 1.00 31.78 445 ILE A CA 1
ATOM 3642 C C . ILE A 1 445 ? -50.019 -12.558 -10.783 1.00 31.78 445 ILE A C 1
ATOM 3644 O O . ILE A 1 445 ? -51.055 -12.788 -10.163 1.00 31.78 445 ILE A O 1
ATOM 3648 N N . ALA A 1 446 ? -49.395 -13.429 -11.609 1.00 30.16 446 ALA A N 1
ATOM 3649 C CA . ALA A 1 446 ? -49.461 -14.918 -11.696 1.00 30.16 446 ALA A CA 1
ATOM 3650 C C . ALA A 1 446 ? -50.232 -15.533 -12.899 1.00 30.16 446 ALA A C 1
ATOM 3652 O O . ALA A 1 446 ? -51.131 -14.866 -13.403 1.00 30.16 446 ALA A O 1
ATOM 3653 N N . PRO A 1 447 ? -50.000 -16.817 -13.311 1.00 39.12 447 PRO A N 1
ATOM 3654 C CA . PRO A 1 447 ? -48.939 -17.800 -12.978 1.00 39.12 447 PRO A CA 1
ATOM 3655 C C . PRO A 1 447 ? -48.312 -18.570 -14.192 1.00 39.12 447 PRO A C 1
ATOM 3657 O O . PRO A 1 447 ? -48.671 -18.385 -15.349 1.00 39.12 447 PRO A O 1
ATOM 3660 N N . TRP A 1 448 ? -47.363 -19.467 -13.879 1.00 30.36 448 TRP A N 1
ATOM 3661 C CA . TRP A 1 448 ? -46.602 -20.406 -14.734 1.00 30.36 448 TRP A CA 1
ATOM 3662 C C . TRP A 1 448 ? -47.396 -21.606 -15.307 1.00 30.36 448 TRP A C 1
ATOM 3664 O O . TRP A 1 448 ? -48.203 -22.183 -14.584 1.00 30.36 448 TRP A O 1
ATOM 3674 N N . VAL A 1 449 ? -47.025 -22.100 -16.510 1.00 30.12 449 VAL A N 1
ATOM 3675 C CA . VAL A 1 449 ? -47.323 -23.469 -17.020 1.00 30.12 449 VAL A CA 1
ATOM 3676 C C . VAL A 1 449 ? -46.160 -24.046 -17.870 1.00 30.12 449 VAL A C 1
ATOM 3678 O O . VAL A 1 449 ? -45.513 -23.334 -18.632 1.00 30.12 449 VAL A O 1
ATOM 3681 N N . HIS A 1 450 ? -45.906 -25.357 -17.722 1.00 31.66 450 HIS A N 1
ATOM 3682 C CA . HIS A 1 450 ? -44.912 -26.222 -18.394 1.00 31.66 450 HIS A CA 1
ATOM 3683 C C . HIS A 1 450 ? -45.345 -26.821 -19.759 1.00 31.66 450 HIS A C 1
ATOM 3685 O O . HIS A 1 450 ? -46.469 -27.310 -19.853 1.00 31.66 450 HIS A O 1
ATOM 3691 N N . ARG A 1 451 ? -44.391 -26.987 -20.706 1.00 26.48 451 ARG A N 1
ATOM 3692 C CA . ARG A 1 451 ? -44.056 -28.195 -21.548 1.00 26.48 451 ARG A CA 1
ATOM 3693 C C . ARG A 1 451 ? -43.206 -27.760 -22.768 1.00 26.48 451 ARG A C 1
ATOM 3695 O O . ARG A 1 451 ? -43.539 -26.752 -23.365 1.0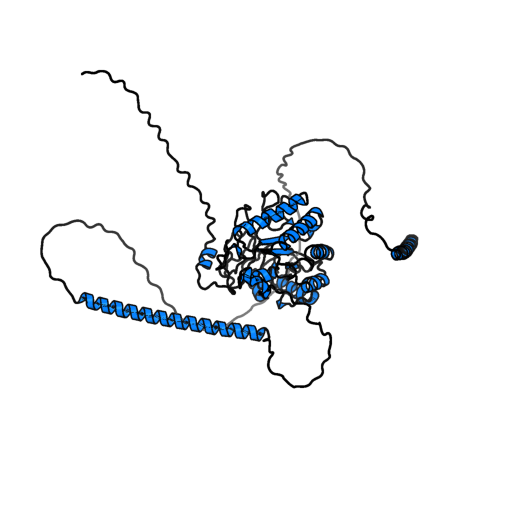0 26.48 451 ARG A O 1
ATOM 3702 N N . ARG A 1 452 ? -41.992 -28.272 -23.044 1.00 27.47 452 ARG A N 1
ATOM 3703 C CA . ARG A 1 452 ? -41.457 -29.588 -23.516 1.00 27.47 452 ARG A CA 1
ATOM 3704 C C . ARG A 1 452 ? -41.488 -29.792 -25.056 1.00 27.47 452 ARG A C 1
ATOM 3706 O O . ARG A 1 452 ? -42.575 -29.806 -25.609 1.00 27.47 452 ARG A O 1
ATOM 3713 N N . HIS A 1 453 ? -40.293 -30.093 -25.614 1.00 28.91 453 HIS A N 1
ATOM 3714 C CA . HIS A 1 453 ? -39.942 -30.769 -26.900 1.00 28.91 453 HIS A CA 1
ATOM 3715 C C . HIS A 1 453 ? -40.282 -30.035 -28.229 1.00 28.91 453 HIS A C 1
ATOM 3717 O O . HIS A 1 453 ? -41.242 -29.290 -28.260 1.00 28.91 453 HIS A O 1
ATOM 3723 N N . ASP A 1 454 ? -39.557 -30.088 -29.361 1.00 27.75 454 ASP A N 1
ATOM 3724 C CA . ASP A 1 454 ? -38.528 -30.990 -29.912 1.00 27.75 454 ASP A CA 1
ATOM 3725 C C . ASP A 1 454 ? -37.600 -30.280 -30.945 1.00 27.75 454 ASP A C 1
ATOM 3727 O O . ASP A 1 454 ? -37.897 -29.185 -31.422 1.00 27.75 454 ASP A O 1
ATOM 3731 N N . ARG A 1 455 ? -36.463 -30.918 -31.293 1.00 28.88 455 ARG A N 1
ATOM 3732 C CA . ARG A 1 455 ? -35.580 -30.572 -32.449 1.00 28.88 455 ARG A CA 1
ATOM 3733 C C . ARG A 1 455 ? -36.162 -31.121 -33.780 1.00 28.88 455 ARG A C 1
ATOM 3735 O O . ARG A 1 455 ? -37.063 -31.951 -33.715 1.00 28.88 455 ARG A O 1
ATOM 3742 N N . PRO A 1 456 ? -35.620 -30.779 -34.978 1.00 39.06 456 PRO A N 1
ATOM 3743 C CA . PRO A 1 456 ? -34.438 -31.494 -35.499 1.00 39.06 456 PRO A CA 1
ATOM 3744 C C . PRO A 1 456 ? -33.429 -30.661 -36.325 1.00 39.06 456 PRO A C 1
ATOM 3746 O O . PRO A 1 456 ? -33.651 -29.528 -36.736 1.00 39.06 456 PRO A O 1
ATOM 3749 N N . VAL A 1 457 ? -32.283 -31.310 -36.538 1.00 30.08 457 VAL A N 1
ATOM 3750 C CA . VAL A 1 457 ? -31.057 -30.925 -37.256 1.00 30.08 457 VAL A CA 1
ATOM 3751 C C . VAL A 1 457 ? -31.192 -31.156 -38.771 1.00 30.08 457 VAL A C 1
ATOM 3753 O O . VAL A 1 457 ? -31.783 -32.155 -39.172 1.00 30.08 457 VAL A O 1
ATOM 3756 N N . LYS A 1 458 ? -30.525 -30.338 -39.605 1.00 27.75 458 LYS A N 1
ATOM 3757 C CA . LYS A 1 458 ? -30.010 -30.757 -40.928 1.00 27.75 458 LYS A CA 1
ATOM 3758 C C . LYS A 1 458 ? -28.581 -30.241 -41.169 1.00 27.75 458 LYS A C 1
ATOM 3760 O O . LYS A 1 458 ? -28.257 -29.102 -40.853 1.00 27.75 458 LYS A O 1
ATOM 3765 N N . GLN A 1 459 ? -27.748 -31.146 -41.686 1.00 29.52 459 GLN A N 1
ATOM 3766 C CA . GLN A 1 459 ? -26.334 -31.019 -42.067 1.00 29.52 459 GLN A CA 1
ATOM 3767 C C . GLN A 1 459 ? -26.167 -30.708 -43.573 1.00 29.52 459 GLN A C 1
ATOM 3769 O O . GLN A 1 459 ? -27.135 -30.832 -44.321 1.00 29.52 459 GLN A O 1
ATOM 3774 N N . ASN A 1 460 ? -24.899 -30.472 -43.968 1.00 29.09 460 ASN A N 1
ATOM 3775 C CA . ASN A 1 460 ? -24.260 -30.502 -45.310 1.00 29.09 460 ASN A CA 1
ATOM 3776 C C . ASN A 1 460 ? -23.974 -29.113 -45.922 1.00 29.09 460 ASN A C 1
ATOM 3778 O O . ASN A 1 460 ? -24.812 -28.233 -45.840 1.00 29.09 460 ASN A O 1
ATOM 3782 N N . ALA A 1 461 ? -22.839 -28.812 -46.572 1.00 28.36 461 ALA A N 1
ATOM 3783 C CA . ALA A 1 461 ? -21.594 -29.529 -46.876 1.00 28.36 461 ALA A CA 1
ATOM 3784 C C . ALA A 1 461 ? -20.492 -28.519 -47.318 1.00 28.36 461 ALA A C 1
ATOM 3786 O O . ALA A 1 461 ? -20.725 -27.322 -47.440 1.00 28.36 461 ALA A O 1
ATOM 3787 N N . ARG A 1 462 ? -19.278 -29.044 -47.531 1.00 28.73 462 ARG A N 1
ATOM 3788 C CA . ARG A 1 462 ? -17.974 -28.408 -47.829 1.00 28.73 462 ARG A CA 1
ATOM 3789 C C . ARG A 1 462 ? -17.846 -27.841 -49.263 1.00 28.73 462 ARG A C 1
ATOM 3791 O O . ARG A 1 462 ? -18.262 -28.538 -50.179 1.00 28.73 462 ARG A O 1
ATOM 3798 N N . ARG A 1 463 ? -17.070 -26.756 -49.475 1.00 28.78 463 ARG A N 1
ATOM 3799 C CA . ARG A 1 463 ? -15.730 -26.701 -50.154 1.00 28.78 463 ARG A CA 1
ATOM 3800 C C . ARG A 1 463 ? -15.304 -25.267 -50.587 1.00 28.78 463 ARG A C 1
ATOM 3802 O O . ARG A 1 463 ? -16.156 -24.389 -50.627 1.00 28.78 463 ARG A O 1
ATOM 3809 N N . PRO A 1 464 ? -13.992 -25.026 -50.841 1.00 36.81 464 PRO A N 1
ATOM 3810 C CA . PRO A 1 464 ? -13.343 -23.705 -50.854 1.00 36.81 464 PRO A CA 1
ATOM 3811 C C . PRO A 1 464 ? -13.056 -23.162 -52.269 1.00 36.81 464 PRO A C 1
ATOM 3813 O O . PRO A 1 464 ? -13.085 -23.920 -53.236 1.00 36.81 464 PRO A O 1
ATOM 3816 N N . MET A 1 465 ? -12.680 -21.881 -52.382 1.00 24.86 465 MET A N 1
ATOM 3817 C CA . MET A 1 465 ? -12.127 -21.309 -53.618 1.00 24.86 465 MET A CA 1
ATOM 3818 C C . MET A 1 465 ? -10.904 -20.419 -53.334 1.00 24.86 465 MET A C 1
ATOM 3820 O O . MET A 1 465 ? -10.861 -19.685 -52.349 1.00 24.86 465 MET A O 1
ATOM 3824 N N . ILE A 1 466 ? -9.902 -20.561 -54.199 1.00 27.22 466 ILE A N 1
ATOM 3825 C CA . ILE A 1 466 ? -8.529 -20.052 -54.136 1.00 27.22 466 ILE A CA 1
ATOM 3826 C C . ILE A 1 466 ? -8.331 -19.003 -55.255 1.00 27.22 466 ILE A C 1
ATOM 3828 O O . ILE A 1 466 ? -8.683 -19.277 -56.395 1.00 27.22 466 ILE A O 1
ATOM 3832 N N . ILE A 1 467 ? -7.709 -17.869 -54.889 1.00 26.25 467 ILE A N 1
ATOM 3833 C CA . ILE A 1 467 ? -6.821 -16.940 -55.641 1.00 26.25 467 ILE A CA 1
ATOM 3834 C C . ILE A 1 467 ? -7.336 -16.233 -56.918 1.00 26.25 467 ILE A C 1
ATOM 3836 O O . ILE A 1 467 ? -7.620 -16.872 -57.925 1.00 26.25 467 ILE A O 1
ATOM 3840 N N . LYS A 1 468 ? -7.219 -14.888 -56.931 1.00 24.55 468 LYS A N 1
ATOM 3841 C CA . LYS A 1 468 ? -6.433 -14.117 -57.928 1.00 24.55 468 LYS A CA 1
ATOM 3842 C C . LYS A 1 468 ? -6.084 -12.695 -57.440 1.00 24.55 468 LYS A C 1
ATOM 3844 O O . LYS A 1 468 ? -6.712 -12.151 -56.543 1.00 24.55 468 LYS A O 1
ATOM 3849 N N . THR A 1 469 ? -4.993 -12.192 -58.003 1.00 27.81 469 THR A N 1
ATOM 3850 C CA . THR A 1 469 ? -4.033 -11.148 -57.591 1.00 27.81 469 THR A CA 1
ATOM 3851 C C . THR A 1 469 ? -4.276 -9.740 -58.176 1.00 27.81 469 THR A C 1
ATOM 3853 O O . THR A 1 469 ? -4.583 -9.663 -59.359 1.00 27.81 469 THR A O 1
ATOM 3856 N N . SER A 1 470 ? -3.927 -8.698 -57.386 1.00 26.77 470 SER A N 1
ATOM 3857 C CA . SER A 1 470 ? -3.229 -7.413 -57.725 1.00 26.77 470 SER A CA 1
ATOM 3858 C C . SER A 1 470 ? -3.849 -6.372 -58.699 1.00 26.77 470 SER A C 1
ATOM 3860 O O . SER A 1 470 ? -4.678 -6.743 -59.518 1.00 26.77 470 SER A O 1
ATOM 3862 N N . PRO A 1 471 ? -3.322 -5.115 -58.793 1.00 46.09 471 PRO A N 1
ATOM 3863 C CA . PRO A 1 471 ? -2.842 -4.158 -57.766 1.00 46.09 471 PRO A CA 1
ATOM 3864 C C . PRO A 1 471 ? -3.293 -2.674 -58.021 1.00 46.09 471 PRO A C 1
ATOM 3866 O O . PRO A 1 471 ? -4.046 -2.396 -58.944 1.00 46.09 471 PRO A O 1
ATOM 3869 N N . THR A 1 472 ? -2.721 -1.727 -57.248 1.00 28.22 472 THR A N 1
ATOM 3870 C CA . THR A 1 472 ? -2.619 -0.240 -57.404 1.00 28.22 472 THR A CA 1
ATOM 3871 C C . THR A 1 472 ? -3.740 0.676 -56.877 1.00 28.22 472 THR A C 1
ATOM 3873 O O . THR A 1 472 ? -4.843 0.693 -57.398 1.00 28.22 472 THR A O 1
ATOM 3876 N N . ALA A 1 473 ? -3.435 1.509 -55.866 1.00 28.25 473 ALA A N 1
ATOM 3877 C CA . ALA A 1 473 ? -3.022 2.917 -56.031 1.00 28.25 473 ALA A CA 1
ATOM 3878 C C . ALA A 1 473 ? -2.831 3.610 -54.660 1.00 28.25 473 ALA A C 1
ATOM 3880 O O . ALA A 1 473 ? -3.646 3.474 -53.750 1.00 28.25 473 ALA A O 1
ATOM 3881 N N . GLN A 1 474 ? -1.720 4.337 -54.528 1.00 27.17 474 GLN A N 1
ATOM 3882 C CA . GLN A 1 474 ? -1.352 5.195 -53.400 1.00 27.17 474 GLN A CA 1
ATOM 3883 C C . GLN A 1 474 ? -2.113 6.527 -53.462 1.00 27.17 474 GLN A C 1
ATOM 3885 O O . GLN A 1 474 ? -2.194 7.106 -54.540 1.00 27.17 474 GLN A O 1
ATOM 3890 N N . VAL A 1 475 ? -2.520 7.078 -52.312 1.00 27.97 475 VAL A N 1
ATOM 3891 C CA . VAL A 1 475 ? -2.531 8.536 -52.091 1.00 27.97 475 VAL A CA 1
ATOM 3892 C C . VAL A 1 475 ? -2.067 8.816 -50.662 1.00 27.97 475 VAL A C 1
ATOM 3894 O O . VAL A 1 475 ? -2.626 8.319 -49.686 1.00 27.97 475 VAL A O 1
ATOM 3897 N N . VAL A 1 476 ? -0.991 9.593 -50.591 1.00 26.41 476 VAL A N 1
ATOM 3898 C CA . VAL A 1 476 ? -0.329 10.144 -49.410 1.00 26.41 476 VAL A CA 1
ATOM 3899 C C . VAL A 1 476 ? -1.032 11.452 -49.039 1.00 26.41 476 VAL A C 1
ATOM 3901 O O . VAL A 1 476 ? -1.299 12.264 -49.920 1.00 26.41 476 VAL A O 1
ATOM 3904 N N . ALA A 1 477 ? -1.300 11.678 -47.752 1.00 27.00 477 ALA A N 1
ATOM 3905 C CA . ALA A 1 477 ? -1.671 12.991 -47.227 1.00 27.00 477 ALA A CA 1
ATOM 3906 C C . ALA A 1 477 ? -0.720 13.350 -46.078 1.00 27.00 477 ALA A C 1
ATOM 3908 O O . ALA A 1 477 ? -0.742 12.738 -45.009 1.00 27.00 477 ALA A O 1
ATOM 3909 N N . GLU A 1 478 ? 0.154 14.314 -46.356 1.00 24.92 478 GLU A N 1
ATOM 3910 C CA . GLU A 1 478 ? 1.091 14.940 -45.429 1.00 24.92 478 GLU A CA 1
ATOM 3911 C C . GLU A 1 478 ? 0.365 15.922 -44.494 1.00 24.92 478 GLU A C 1
ATOM 3913 O O . GLU A 1 478 ? -0.541 16.643 -44.911 1.00 24.92 478 GLU A O 1
ATOM 3918 N N . VAL A 1 479 ? 0.807 16.000 -43.235 1.00 27.64 479 VAL A N 1
ATOM 3919 C CA . VAL A 1 479 ? 0.465 17.085 -42.299 1.00 27.64 479 VAL A CA 1
ATOM 3920 C C . VAL A 1 479 ? 1.780 17.683 -41.771 1.00 27.64 479 VAL A C 1
ATOM 3922 O O . VAL A 1 479 ? 2.688 16.914 -41.441 1.00 27.64 479 VAL A O 1
ATOM 3925 N N . PRO A 1 480 ? 1.947 19.022 -41.704 1.00 29.55 480 PRO A N 1
ATOM 3926 C CA . PRO A 1 480 ? 3.266 19.644 -41.677 1.00 29.55 480 PRO A CA 1
ATOM 3927 C C . PRO A 1 480 ? 3.858 19.805 -40.273 1.00 29.55 480 PRO A C 1
ATOM 3929 O O . PRO A 1 480 ? 3.196 20.167 -39.301 1.00 29.55 480 PRO A O 1
ATOM 3932 N N . PHE A 1 481 ? 5.174 19.616 -40.231 1.00 23.17 481 PHE A N 1
ATOM 3933 C CA . PHE A 1 481 ? 6.073 19.738 -39.091 1.00 23.17 481 PHE A CA 1
ATOM 3934 C C . PHE A 1 481 ? 6.526 21.201 -38.899 1.00 23.17 481 PHE A C 1
ATOM 3936 O O . PHE A 1 481 ? 7.203 21.763 -39.761 1.00 23.17 481 PHE A O 1
ATOM 3943 N N . TRP A 1 482 ? 6.213 21.822 -37.756 1.00 26.23 482 TRP A N 1
ATOM 3944 C CA . TRP A 1 482 ? 6.749 23.140 -37.382 1.00 26.23 482 TRP A CA 1
ATOM 3945 C C . TRP A 1 482 ? 8.088 23.002 -36.639 1.00 26.23 482 TRP A C 1
ATOM 3947 O O . TRP A 1 482 ? 8.145 22.572 -35.489 1.00 26.23 482 TRP A O 1
ATOM 3957 N N . LYS A 1 483 ? 9.182 23.416 -37.293 1.00 25.23 483 LYS A N 1
ATOM 3958 C CA . LYS A 1 483 ? 10.506 23.634 -36.684 1.00 25.23 483 LYS A CA 1
ATOM 3959 C C . LYS A 1 483 ? 10.557 25.008 -36.003 1.00 25.23 483 LYS A C 1
ATOM 3961 O O . LYS A 1 483 ? 10.365 26.024 -36.667 1.00 25.23 483 LYS A O 1
ATOM 3966 N N . ARG A 1 484 ? 10.982 25.064 -34.734 1.00 26.17 484 ARG A N 1
ATOM 3967 C CA . ARG A 1 484 ? 11.669 26.240 -34.167 1.00 26.17 484 ARG A CA 1
ATOM 3968 C C . ARG A 1 484 ? 13.119 25.888 -33.854 1.00 26.17 484 ARG A C 1
ATOM 3970 O O . ARG A 1 484 ? 13.406 24.916 -33.167 1.00 26.17 484 ARG A O 1
ATOM 3977 N N . LYS A 1 485 ? 14.014 26.698 -34.420 1.00 25.77 485 LYS A N 1
ATOM 3978 C CA . LYS A 1 485 ? 15.464 26.703 -34.220 1.00 25.77 485 LYS A CA 1
ATOM 3979 C C . LYS A 1 485 ? 15.792 27.251 -32.828 1.00 25.77 485 LYS A C 1
ATOM 3981 O O . LYS A 1 485 ? 15.299 28.318 -32.495 1.00 25.77 485 LYS A O 1
ATOM 3986 N N . HIS A 1 486 ? 16.735 26.628 -32.128 1.00 28.44 486 HIS A N 1
ATOM 3987 C CA . HIS A 1 486 ? 17.802 27.359 -31.445 1.00 28.44 486 HIS A CA 1
ATOM 3988 C C . HIS A 1 486 ? 19.111 26.585 -31.623 1.00 28.44 486 HIS A C 1
ATOM 3990 O O . HIS A 1 486 ? 19.199 25.398 -31.327 1.00 28.44 486 HIS A O 1
ATOM 3996 N N . LYS A 1 487 ? 20.091 27.276 -32.212 1.00 25.27 487 LYS A N 1
ATOM 3997 C CA . LYS A 1 487 ? 21.484 26.857 -32.364 1.00 25.27 487 LYS A CA 1
ATOM 3998 C C . LYS A 1 487 ? 22.230 27.192 -31.074 1.00 25.27 487 LYS A C 1
ATOM 4000 O O . LYS A 1 487 ? 22.170 28.348 -30.669 1.00 25.27 487 LYS A O 1
ATOM 4005 N N . THR A 1 488 ? 23.038 26.268 -30.573 1.00 27.19 488 THR A N 1
ATOM 4006 C CA . THR A 1 488 ? 24.367 26.572 -30.023 1.00 27.19 488 THR A CA 1
ATOM 4007 C C . THR A 1 488 ? 25.312 25.414 -30.352 1.00 27.19 488 THR A C 1
ATOM 4009 O O . THR A 1 488 ? 24.972 24.244 -30.205 1.00 27.19 488 THR A O 1
ATOM 4012 N N . ASN A 1 489 ? 26.467 25.780 -30.906 1.00 24.34 489 ASN A N 1
ATOM 4013 C CA . ASN A 1 489 ? 27.556 24.915 -31.354 1.00 24.34 489 ASN A CA 1
ATOM 4014 C C . ASN A 1 489 ? 28.303 24.295 -30.169 1.00 24.34 489 ASN A C 1
ATOM 4016 O O . ASN A 1 489 ? 28.708 25.063 -29.305 1.00 24.34 489 ASN A O 1
ATOM 4020 N N . VAL A 1 490 ? 28.630 22.996 -30.229 1.00 26.52 490 VAL A N 1
ATOM 4021 C CA . VAL A 1 490 ? 29.942 22.450 -29.814 1.00 26.52 490 VAL A CA 1
ATOM 4022 C C . VAL A 1 490 ? 30.254 21.204 -30.668 1.00 26.52 490 VAL A C 1
ATOM 4024 O O . VAL A 1 490 ? 29.405 20.330 -30.833 1.00 26.52 490 VAL A O 1
ATOM 4027 N N . SER A 1 491 ? 31.460 21.167 -31.241 1.00 26.53 491 SER A N 1
ATOM 4028 C CA . SER A 1 491 ? 32.038 20.107 -32.092 1.00 26.53 491 SER A CA 1
ATOM 4029 C C . SER A 1 491 ? 32.610 18.916 -31.282 1.00 26.53 491 SER A C 1
ATOM 4031 O O . SER A 1 491 ? 32.733 19.021 -30.063 1.00 26.53 491 SER A O 1
ATOM 4033 N N . PRO A 1 492 ? 32.949 17.771 -31.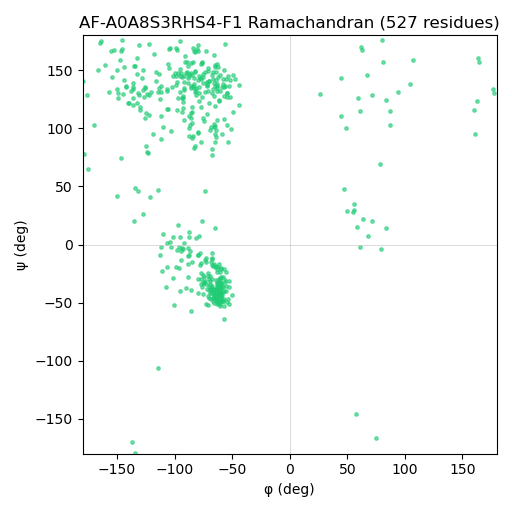921 1.00 30.53 492 PRO A N 1
ATOM 4034 C CA . PRO A 1 492 ? 32.871 16.443 -31.308 1.00 30.53 492 PRO A CA 1
ATOM 4035 C C . PRO A 1 492 ? 34.213 15.909 -30.778 1.00 30.53 492 PRO A C 1
ATOM 4037 O O . PRO A 1 492 ? 35.250 16.076 -31.419 1.00 30.53 492 PRO A O 1
ATOM 4040 N N . ILE A 1 493 ? 34.187 15.170 -29.661 1.00 26.14 493 ILE A N 1
ATOM 4041 C CA . ILE A 1 493 ? 35.327 14.373 -29.179 1.00 26.14 493 ILE A CA 1
ATOM 4042 C C . ILE A 1 493 ? 34.880 12.935 -28.860 1.00 26.14 493 ILE A C 1
ATOM 4044 O O . ILE A 1 493 ? 34.043 12.699 -27.999 1.00 26.14 493 ILE A O 1
ATOM 4048 N N . LYS A 1 494 ? 35.462 12.027 -29.654 1.00 26.55 494 LYS A N 1
ATOM 4049 C CA . LYS A 1 494 ? 35.865 10.616 -29.483 1.00 26.55 494 LYS A CA 1
ATOM 4050 C C . LYS A 1 494 ? 35.157 9.698 -28.466 1.00 26.55 494 LYS A C 1
ATOM 4052 O O . LYS A 1 494 ? 35.097 9.950 -27.272 1.00 26.55 494 LYS A O 1
ATOM 4057 N N . GLN A 1 495 ? 34.764 8.538 -29.002 1.00 27.36 495 GLN A N 1
ATOM 4058 C CA . GLN A 1 495 ? 34.412 7.295 -28.311 1.00 27.36 495 GLN A CA 1
ATOM 4059 C C . GLN A 1 495 ? 35.592 6.679 -27.533 1.00 27.36 495 GLN A C 1
ATOM 4061 O O . GLN A 1 495 ? 36.740 6.802 -27.958 1.00 27.36 495 GLN A O 1
ATOM 4066 N N . ASN A 1 496 ? 35.216 5.888 -26.517 1.00 29.22 496 ASN A N 1
ATOM 4067 C CA . ASN A 1 496 ? 35.977 4.921 -25.710 1.00 29.22 496 ASN A CA 1
ATOM 4068 C C . ASN A 1 496 ? 36.710 5.466 -24.478 1.00 29.22 496 ASN A C 1
ATOM 4070 O O . ASN A 1 496 ? 37.799 6.003 -24.603 1.00 29.22 496 ASN A O 1
ATOM 4074 N N . GLU A 1 497 ? 36.114 5.223 -23.302 1.00 27.80 497 GLU A N 1
ATOM 4075 C CA . GLU A 1 497 ? 36.711 4.659 -22.072 1.00 27.80 497 GLU A CA 1
ATOM 4076 C C . GLU A 1 497 ? 35.822 5.028 -20.873 1.00 27.80 497 GLU A C 1
ATOM 4078 O O . GLU A 1 497 ? 35.668 6.203 -20.589 1.00 27.80 497 GLU A O 1
ATOM 4083 N N . GLU A 1 498 ? 35.214 4.042 -20.195 1.00 27.80 498 GLU A N 1
ATOM 4084 C CA . GLU A 1 498 ? 34.974 4.058 -18.734 1.00 27.80 498 GLU A CA 1
ATOM 4085 C C . GLU A 1 498 ? 34.287 2.756 -18.278 1.00 27.80 498 GLU A C 1
ATOM 4087 O O . GLU A 1 498 ? 33.089 2.662 -18.019 1.00 27.80 498 GLU A O 1
ATOM 4092 N N . VAL A 1 499 ? 35.097 1.703 -18.165 1.00 31.33 499 VAL A N 1
ATOM 4093 C CA . VAL A 1 499 ? 34.811 0.540 -17.320 1.00 31.33 499 VAL A CA 1
ATOM 4094 C C . VAL A 1 499 ? 35.938 0.478 -16.299 1.00 31.33 499 VAL A C 1
ATOM 4096 O O . VAL A 1 499 ? 36.991 -0.054 -16.626 1.00 31.33 499 VAL A O 1
ATOM 4099 N N . ALA A 1 500 ? 35.744 1.051 -15.105 1.00 30.19 500 ALA A N 1
ATOM 4100 C CA . ALA A 1 500 ? 36.362 0.631 -13.832 1.00 30.19 500 ALA A CA 1
ATOM 4101 C C . ALA A 1 500 ? 36.316 1.753 -12.781 1.00 30.19 500 ALA A C 1
ATOM 4103 O O . ALA A 1 500 ? 37.241 2.554 -12.711 1.00 30.19 500 ALA A O 1
ATOM 4104 N N . TRP A 1 501 ? 35.312 1.766 -11.894 1.00 27.64 501 TRP A N 1
ATOM 4105 C CA . TRP A 1 501 ? 35.398 2.577 -10.663 1.00 27.64 501 TRP A CA 1
ATOM 4106 C C . TRP A 1 501 ? 34.628 2.031 -9.442 1.00 27.64 501 TRP A C 1
ATOM 4108 O O . TRP A 1 501 ? 34.028 2.790 -8.692 1.00 27.64 501 TRP A O 1
ATOM 4118 N N . TRP A 1 502 ? 34.671 0.712 -9.181 1.00 27.52 502 TRP A N 1
ATOM 4119 C CA . TRP A 1 502 ? 34.043 0.126 -7.970 1.00 27.52 502 TRP A CA 1
ATOM 4120 C C . TRP A 1 502 ? 34.876 -0.920 -7.198 1.00 27.52 502 TRP A C 1
ATOM 4122 O O . TRP A 1 502 ? 34.324 -1.679 -6.407 1.00 27.52 502 TRP A O 1
ATOM 4132 N N . GLU A 1 503 ? 36.206 -0.971 -7.348 1.00 27.86 503 GLU A N 1
ATOM 4133 C CA . GLU A 1 503 ? 37.039 -1.971 -6.635 1.00 27.86 503 GLU A CA 1
ATOM 4134 C C . GLU A 1 503 ? 37.810 -1.482 -5.392 1.00 27.86 503 GLU A C 1
ATOM 4136 O O . GLU A 1 503 ? 38.562 -2.260 -4.802 1.00 27.86 503 GLU A O 1
ATOM 4141 N N . LYS A 1 504 ? 37.622 -0.250 -4.906 1.00 29.78 504 LYS A N 1
ATOM 4142 C CA . LYS A 1 504 ? 38.363 0.242 -3.726 1.00 29.78 504 LYS A CA 1
ATOM 4143 C C . LYS A 1 504 ? 37.455 0.704 -2.588 1.00 29.78 504 LYS A C 1
ATOM 4145 O O . LYS A 1 504 ? 37.314 1.902 -2.402 1.00 29.78 504 LYS A O 1
ATOM 4150 N N . ALA A 1 505 ? 36.904 -0.237 -1.810 1.00 31.17 505 ALA A N 1
ATOM 4151 C CA . ALA A 1 505 ? 36.565 -0.016 -0.390 1.00 31.17 505 ALA A CA 1
ATOM 4152 C C . ALA A 1 505 ? 36.052 -1.285 0.338 1.00 31.17 505 ALA A C 1
ATOM 4154 O O . ALA A 1 505 ? 34.905 -1.298 0.760 1.00 31.17 505 ALA A O 1
ATOM 4155 N N . ILE A 1 506 ? 36.860 -2.345 0.526 1.00 31.41 506 ILE A N 1
ATOM 4156 C CA . ILE A 1 506 ? 36.627 -3.372 1.581 1.00 31.41 506 ILE A CA 1
ATOM 4157 C C . ILE A 1 506 ? 37.988 -3.964 2.029 1.00 31.41 506 ILE A C 1
ATOM 4159 O O . ILE A 1 506 ? 38.783 -4.317 1.150 1.00 31.41 506 ILE A O 1
ATOM 4163 N N . PRO A 1 507 ? 38.297 -4.132 3.336 1.00 34.84 507 PRO A N 1
ATOM 4164 C CA . PRO A 1 507 ? 39.538 -4.775 3.780 1.00 34.84 507 PRO A CA 1
ATOM 4165 C C . PRO A 1 507 ? 39.502 -6.278 3.456 1.00 34.84 507 PRO A C 1
ATOM 4167 O O . PRO A 1 507 ? 38.605 -6.994 3.897 1.00 34.84 507 PRO A O 1
ATOM 4170 N N . ARG A 1 508 ? 40.465 -6.776 2.669 1.00 38.72 508 ARG A N 1
ATOM 4171 C CA . ARG A 1 508 ? 40.528 -8.185 2.232 1.00 38.72 508 ARG A CA 1
ATOM 4172 C C . ARG A 1 508 ? 41.480 -8.997 3.123 1.00 38.72 508 ARG A C 1
ATOM 4174 O O . ARG A 1 508 ? 42.650 -8.649 3.262 1.00 38.72 508 ARG A O 1
ATOM 4181 N N . THR A 1 509 ? 40.999 -10.108 3.684 1.00 44.72 509 THR A N 1
ATOM 4182 C CA . THR A 1 509 ? 41.791 -11.051 4.495 1.00 44.72 509 THR A CA 1
ATOM 4183 C C . THR A 1 509 ? 42.706 -11.939 3.634 1.00 44.72 509 THR A C 1
ATOM 4185 O O . THR A 1 509 ? 42.459 -12.170 2.444 1.00 44.72 509 THR A O 1
ATOM 4188 N N . ARG A 1 510 ? 43.784 -12.455 4.250 1.00 39.97 510 ARG A N 1
ATOM 4189 C CA . ARG A 1 510 ? 44.924 -13.162 3.619 1.00 39.97 510 ARG A CA 1
ATOM 4190 C C . ARG A 1 510 ? 44.539 -14.436 2.838 1.00 39.97 510 ARG A C 1
ATOM 4192 O O . ARG A 1 510 ? 45.269 -14.812 1.926 1.00 39.97 510 ARG A O 1
ATOM 4199 N N . SER A 1 511 ? 43.376 -15.032 3.117 1.00 41.59 511 SER A N 1
ATOM 4200 C CA . SER A 1 511 ? 42.853 -16.219 2.412 1.00 41.59 511 SER A CA 1
ATOM 4201 C C . SER A 1 511 ? 42.411 -15.923 0.964 1.00 41.59 511 SER A C 1
ATOM 4203 O O . SER A 1 511 ? 42.589 -16.738 0.063 1.00 41.59 511 SER A O 1
ATOM 4205 N N . SER A 1 512 ? 41.955 -14.695 0.684 1.00 44.84 512 SER A N 1
ATOM 4206 C CA . SER A 1 512 ? 41.422 -14.311 -0.637 1.00 44.84 512 SER A CA 1
ATOM 4207 C C . SER A 1 512 ? 42.477 -14.149 -1.745 1.00 44.84 512 SER A C 1
ATOM 4209 O O . SER A 1 512 ? 42.138 -14.128 -2.928 1.00 44.84 512 SER A O 1
ATOM 4211 N N . LYS A 1 513 ? 43.771 -14.054 -1.402 1.00 45.50 513 LYS A N 1
ATOM 4212 C CA . LYS A 1 513 ? 44.848 -13.845 -2.391 1.00 45.50 513 LYS A CA 1
ATOM 4213 C C . LYS A 1 513 ? 45.253 -15.129 -3.127 1.00 45.50 513 LYS A C 1
ATOM 4215 O O . LYS A 1 513 ? 45.639 -15.052 -4.290 1.00 45.50 513 LYS A O 1
ATOM 4220 N N . VAL A 1 514 ? 45.122 -16.297 -2.493 1.00 55.09 514 VAL A N 1
ATOM 4221 C CA . VAL A 1 514 ? 45.529 -17.590 -3.082 1.00 55.09 514 VAL A CA 1
ATOM 4222 C C . VAL A 1 514 ? 44.501 -18.088 -4.107 1.00 55.09 514 VAL A C 1
ATOM 4224 O O . VAL A 1 514 ? 44.860 -18.644 -5.145 1.00 55.09 514 VAL A O 1
ATOM 4227 N N . GLU A 1 515 ? 43.217 -17.817 -3.876 1.00 43.81 515 GLU A N 1
ATOM 4228 C CA . GLU A 1 515 ? 42.132 -18.272 -4.751 1.00 43.81 515 GLU A CA 1
ATOM 4229 C C . GLU A 1 515 ? 42.010 -17.434 -6.040 1.00 43.81 515 GLU A C 1
ATOM 4231 O O . GLU A 1 515 ? 41.685 -17.950 -7.113 1.00 43.81 515 GLU A O 1
ATOM 4236 N N . ILE A 1 516 ? 42.377 -16.149 -5.976 1.00 46.91 516 ILE A N 1
ATOM 4237 C CA . ILE A 1 516 ? 42.419 -15.248 -7.139 1.00 46.91 516 ILE A CA 1
ATOM 4238 C C . ILE A 1 516 ? 43.626 -15.555 -8.043 1.00 46.91 516 ILE A C 1
ATOM 4240 O O . ILE A 1 516 ? 43.509 -15.455 -9.267 1.00 46.91 516 ILE A O 1
ATOM 4244 N N . ALA A 1 517 ? 44.759 -15.988 -7.475 1.00 58.28 517 ALA A N 1
ATOM 4245 C CA . ALA A 1 517 ? 45.924 -16.421 -8.252 1.00 58.28 517 ALA A CA 1
ATOM 4246 C C . ALA A 1 517 ? 45.603 -17.671 -9.095 1.00 58.28 517 ALA A C 1
ATOM 4248 O O . ALA A 1 517 ? 45.832 -17.667 -10.305 1.00 58.28 517 ALA A O 1
ATOM 4249 N N . LYS A 1 518 ? 44.933 -18.673 -8.503 1.00 56.50 518 LYS A N 1
ATOM 4250 C CA . LYS A 1 518 ? 44.487 -19.882 -9.222 1.00 56.50 518 LYS A CA 1
ATOM 4251 C C . LYS A 1 518 ? 43.465 -19.589 -10.330 1.00 56.50 518 LYS A C 1
ATOM 4253 O O . LYS A 1 518 ? 43.524 -20.205 -11.393 1.00 56.50 518 LYS A O 1
ATOM 4258 N N . LYS A 1 519 ? 42.558 -18.619 -10.144 1.00 50.03 519 LYS A N 1
ATOM 4259 C CA . LYS A 1 519 ? 41.581 -18.225 -11.184 1.00 50.03 519 LYS A CA 1
ATOM 4260 C C . LYS A 1 519 ? 42.199 -17.442 -12.349 1.00 50.03 519 LYS A C 1
ATOM 4262 O O . LYS A 1 519 ? 41.770 -17.628 -13.488 1.00 50.03 519 LYS A O 1
ATOM 4267 N N . LYS A 1 520 ? 43.217 -16.606 -12.108 1.00 55.72 520 LYS A N 1
ATOM 4268 C CA . LYS A 1 520 ? 43.918 -15.873 -13.183 1.00 55.72 520 LYS A CA 1
ATOM 4269 C C . LYS A 1 520 ? 44.757 -16.794 -14.075 1.00 55.72 520 LYS A C 1
ATOM 4271 O O . LYS A 1 520 ? 44.855 -16.554 -15.278 1.00 55.72 520 LYS A O 1
ATOM 4276 N N . GLU A 1 521 ? 45.298 -17.872 -13.519 1.00 56.72 521 GLU A N 1
ATOM 4277 C CA . GLU A 1 521 ? 46.082 -18.859 -14.268 1.00 56.72 521 GLU A CA 1
ATOM 4278 C C . GLU A 1 521 ? 45.200 -19.785 -15.127 1.00 56.72 521 GLU A C 1
ATOM 4280 O O . GLU A 1 521 ? 45.553 -20.119 -16.261 1.00 56.72 521 GLU A O 1
ATOM 4285 N N . LEU A 1 522 ? 43.983 -20.090 -14.657 1.00 49.81 522 LEU A N 1
ATOM 4286 C CA . LEU A 1 522 ? 42.981 -20.845 -15.419 1.00 49.81 522 LEU A CA 1
ATOM 4287 C C . LEU A 1 522 ? 42.420 -20.054 -16.619 1.00 49.81 522 LEU A C 1
ATOM 4289 O O . LEU A 1 522 ? 42.157 -20.630 -17.673 1.00 49.81 522 LEU A O 1
ATOM 4293 N N . MET A 1 523 ? 42.288 -18.729 -16.486 1.00 47.41 523 MET A N 1
ATOM 4294 C CA . MET A 1 523 ? 41.831 -17.838 -17.566 1.00 47.41 523 MET A CA 1
ATOM 4295 C C . MET A 1 523 ? 42.913 -17.615 -18.637 1.00 47.41 523 MET A C 1
ATOM 4297 O O . MET A 1 523 ? 42.591 -17.537 -19.820 1.00 47.41 523 MET A O 1
ATOM 4301 N N . LYS A 1 524 ? 44.205 -17.611 -18.268 1.00 53.03 524 LYS A N 1
ATOM 4302 C CA . LYS A 1 524 ? 45.316 -17.539 -19.240 1.00 53.03 524 LYS A CA 1
ATOM 4303 C C . LYS A 1 524 ? 45.449 -18.796 -20.109 1.00 53.03 524 LYS A C 1
ATOM 4305 O O . LYS A 1 524 ? 45.867 -18.683 -21.257 1.00 53.03 524 LYS A O 1
ATOM 4310 N N . LYS A 1 525 ? 45.064 -19.976 -19.607 1.00 51.75 525 LYS A N 1
ATOM 4311 C CA . LYS A 1 525 ? 45.074 -21.231 -20.387 1.00 51.75 525 LYS A CA 1
ATOM 4312 C C . LYS A 1 525 ? 43.900 -21.372 -21.365 1.00 51.75 525 LYS A C 1
ATOM 4314 O O . LYS A 1 525 ? 43.998 -22.173 -22.289 1.00 51.75 525 LYS A O 1
ATOM 4319 N N . LYS A 1 526 ? 42.817 -20.604 -21.197 1.00 48.75 526 LYS A N 1
ATOM 4320 C CA . LYS A 1 526 ? 41.611 -20.695 -22.041 1.00 48.75 526 LYS A CA 1
ATOM 4321 C C . LYS A 1 526 ? 41.644 -19.807 -23.294 1.00 48.75 526 LYS A C 1
ATOM 4323 O O . LYS A 1 526 ? 40.906 -20.086 -24.224 1.00 48.75 526 LYS A O 1
ATOM 4328 N N . ASN A 1 527 ? 42.538 -18.817 -23.348 1.00 45.66 527 ASN A N 1
ATOM 4329 C CA . ASN A 1 527 ? 42.725 -17.918 -24.501 1.00 45.66 527 ASN A CA 1
ATOM 4330 C C . ASN A 1 527 ? 43.883 -18.334 -25.436 1.00 45.66 527 ASN A C 1
ATOM 4332 O O . ASN A 1 527 ? 44.380 -17.518 -26.206 1.00 45.66 527 ASN A O 1
ATOM 4336 N N . ARG A 1 528 ? 44.361 -19.583 -25.346 1.00 49.88 528 ARG A N 1
ATOM 4337 C CA . ARG A 1 528 ? 45.452 -20.125 -26.183 1.00 49.88 528 ARG A CA 1
ATOM 4338 C C . ARG A 1 528 ? 45.093 -21.453 -26.876 1.00 49.88 528 ARG A C 1
ATOM 4340 O O . ARG A 1 528 ? 45.986 -22.240 -27.174 1.00 49.88 528 ARG A O 1
ATOM 4347 N N . LYS A 1 529 ? 43.809 -21.713 -27.118 1.00 41.06 529 LYS A N 1
ATOM 4348 C CA . LYS A 1 529 ? 43.336 -22.836 -27.936 1.00 41.06 529 LYS A CA 1
ATOM 4349 C C . LYS A 1 529 ? 42.294 -22.369 -28.927 1.00 41.06 529 LYS A C 1
ATOM 4351 O O . LYS A 1 529 ? 41.479 -21.515 -28.513 1.00 41.06 529 LYS A O 1
#

Mean predicted aligned error: 18.39 Å

Radius of gyration: 36.19 Å; Cα contacts (8 Å, |Δi|>4): 695; chains: 1; bounding box: 121×131×87 Å

Organism: Mytilus edulis (NCBI:txid6550)